Protein AF-0000000084456991 (afdb_homodimer)

Structure (mmCIF, N/CA/C/O backbone):
data_AF-0000000084456991-model_v1
#
loop_
_entity.id
_entity.type
_entity.pdbx_description
1 polymer 'SGNH hydrolase-type esterase domain-containing protein'
#
loop_
_atom_site.group_PDB
_atom_site.id
_atom_site.type_symbol
_atom_site.label_atom_id
_atom_site.label_alt_id
_atom_site.label_comp_id
_atom_site.label_asym_id
_atom_site.label_entity_id
_atom_site.label_seq_id
_atom_site.pdbx_PDB_ins_code
_atom_site.Cartn_x
_atom_site.Cartn_y
_atom_site.Cartn_z
_atom_site.occupancy
_atom_site.B_iso_or_equiv
_atom_site.auth_seq_id
_atom_site.auth_comp_id
_atom_site.auth_asym_id
_atom_site.auth_atom_id
_atom_site.pdbx_PDB_model_num
ATOM 1 N N . MET A 1 1 ? -17.016 -24 14.773 1 28.59 1 MET A N 1
ATOM 2 C CA . MET A 1 1 ? -15.695 -23.422 15.047 1 28.59 1 MET A CA 1
ATOM 3 C C . MET A 1 1 ? -14.617 -24.484 14.969 1 28.59 1 MET A C 1
ATOM 5 O O . MET A 1 1 ? -14.305 -25.141 15.977 1 28.59 1 MET A O 1
ATOM 9 N N . THR A 1 2 ? -14.609 -25.219 13.914 1 29.2 2 THR A N 1
ATOM 10 C CA . THR A 1 2 ? -13.703 -26.359 13.891 1 29.2 2 THR A CA 1
ATOM 11 C C . THR A 1 2 ? -12.266 -25.922 14.133 1 29.2 2 THR A C 1
ATOM 13 O O . THR A 1 2 ? -11.75 -25.047 13.414 1 29.2 2 THR A O 1
ATOM 16 N N . ALA A 1 3 ? -11.68 -26.109 15.328 1 36.78 3 ALA A N 1
ATOM 17 C CA . ALA A 1 3 ? -10.32 -25.875 15.805 1 36.78 3 ALA A CA 1
ATOM 18 C C . ALA A 1 3 ? -9.289 -26.375 14.797 1 36.78 3 ALA A C 1
ATOM 20 O O . ALA A 1 3 ? -9.359 -27.516 14.336 1 36.78 3 ALA A O 1
ATOM 21 N N . VAL A 1 4 ? -8.703 -25.406 13.969 1 42.88 4 VAL A N 1
ATOM 22 C CA . VAL A 1 4 ? -7.504 -25.781 13.227 1 42.88 4 VAL A CA 1
ATOM 23 C C . VAL A 1 4 ? -6.648 -26.719 14.078 1 42.88 4 VAL A C 1
ATOM 25 O O . VAL A 1 4 ? -6.445 -26.469 15.273 1 42.88 4 VAL A O 1
ATOM 28 N N . SER A 1 5 ? -6.531 -27.781 13.711 1 44.44 5 SER A N 1
ATOM 29 C CA . SER A 1 5 ? -5.684 -28.688 14.492 1 44.44 5 SER A CA 1
ATOM 30 C C . SER A 1 5 ? -4.387 -27.984 14.906 1 44.44 5 SER A C 1
ATOM 32 O O . SER A 1 5 ? -3.836 -27.188 14.148 1 44.44 5 SER A O 1
ATOM 34 N N . LYS A 1 6 ? -4.086 -27.797 16.219 1 53.53 6 LYS A N 1
ATOM 35 C CA . LYS A 1 6 ? -2.861 -27.312 16.859 1 53.53 6 LYS A CA 1
ATOM 36 C C . LYS A 1 6 ? -1.644 -27.594 15.977 1 53.53 6 LYS A C 1
ATOM 38 O O . LYS A 1 6 ? -0.602 -26.953 16.141 1 53.53 6 LYS A O 1
ATOM 43 N N . ASP A 1 7 ? -1.709 -28.5 14.977 1 55.91 7 ASP A N 1
ATOM 44 C CA . ASP A 1 7 ? -0.559 -29 14.227 1 55.91 7 ASP A CA 1
ATOM 45 C C . ASP A 1 7 ? -0.22 -28.062 13.062 1 55.91 7 ASP A C 1
ATOM 47 O O . ASP A 1 7 ? 0.929 -28.016 12.625 1 55.91 7 ASP A O 1
ATOM 51 N N . ASP A 1 8 ? -1.132 -27.172 12.461 1 72.19 8 ASP A N 1
ATOM 52 C CA . ASP A 1 8 ? -0.811 -26.375 11.273 1 72.19 8 ASP A CA 1
ATOM 53 C C . ASP A 1 8 ? -0.537 -24.922 11.633 1 72.19 8 ASP A C 1
ATOM 55 O O . ASP A 1 8 ? -0.468 -24.062 10.75 1 72.19 8 ASP A O 1
ATOM 59 N N . GLU A 1 9 ? -0.276 -24.672 12.883 1 87.25 9 GLU A N 1
ATOM 60 C CA . GLU A 1 9 ? -0.009 -23.297 13.266 1 87.25 9 GLU A CA 1
ATOM 61 C C . GLU A 1 9 ? 1.438 -22.906 12.977 1 87.25 9 GLU A C 1
ATOM 63 O O . GLU A 1 9 ? 2.363 -23.656 13.305 1 87.25 9 GLU A O 1
ATOM 68 N N . PRO A 1 10 ? 1.561 -21.766 12.305 1 94.12 10 PRO A N 1
ATOM 69 C CA . PRO A 1 10 ? 2.934 -21.344 12.031 1 94.12 10 PRO A CA 1
ATOM 70 C C . PRO A 1 10 ? 3.689 -20.938 13.297 1 94.12 10 PRO A C 1
ATOM 72 O O . PRO A 1 10 ? 3.076 -20.5 14.273 1 94.12 10 PRO A O 1
ATOM 75 N N . SER A 1 11 ? 4.988 -21.141 13.336 1 95.12 11 SER A N 1
ATOM 76 C CA . SER A 1 11 ? 5.836 -20.75 14.461 1 95.12 11 SER A CA 1
ATOM 77 C C . SER A 1 11 ? 5.918 -19.234 14.602 1 95.12 11 SER A C 1
ATOM 79 O O . SER A 1 11 ? 5.691 -18.516 13.633 1 95.12 11 SER A O 1
ATOM 81 N N . ALA A 1 12 ? 6.223 -18.812 15.781 1 95.75 12 ALA A N 1
ATOM 82 C CA . ALA A 1 12 ? 6.449 -17.391 16.031 1 95.75 12 ALA A CA 1
ATOM 83 C C . ALA A 1 12 ? 7.574 -16.859 15.148 1 95.75 12 ALA A C 1
ATOM 85 O O . ALA A 1 12 ? 7.52 -15.711 14.688 1 95.75 12 ALA A O 1
ATOM 86 N N . LEU A 1 13 ? 8.578 -17.719 14.992 1 96.25 13 LEU A N 1
ATOM 87 C CA . LEU A 1 13 ? 9.703 -17.328 14.148 1 96.25 13 LEU A CA 1
ATOM 88 C C . LEU A 1 13 ? 9.25 -17.078 12.711 1 96.25 13 LEU A C 1
ATOM 90 O O . LEU A 1 13 ? 9.625 -16.078 12.102 1 96.25 13 LEU A O 1
ATOM 94 N N . ALA A 1 14 ? 8.461 -18 12.141 1 97.56 14 ALA A N 1
ATOM 95 C CA . ALA A 1 14 ? 7.953 -17.859 10.773 1 97.56 14 ALA A CA 1
ATOM 96 C C . ALA A 1 14 ? 7.125 -16.578 10.633 1 97.56 14 ALA A C 1
ATOM 98 O O . ALA A 1 14 ? 7.285 -15.836 9.664 1 97.56 14 ALA A O 1
ATOM 99 N N . ILE A 1 15 ? 6.266 -16.312 11.633 1 97.81 15 ILE A N 1
ATOM 100 C CA . ILE A 1 15 ? 5.43 -15.125 11.609 1 97.81 15 ILE A CA 1
ATOM 101 C C . ILE A 1 15 ? 6.312 -13.875 11.617 1 97.81 15 ILE A C 1
ATOM 103 O O . ILE A 1 15 ? 6.109 -12.961 10.82 1 97.81 15 ILE A O 1
ATOM 107 N N . ARG A 1 16 ? 7.309 -13.852 12.477 1 96.75 16 ARG A N 1
ATOM 108 C CA . ARG A 1 16 ? 8.203 -12.703 12.562 1 96.75 16 ARG A CA 1
ATOM 109 C C . ARG A 1 16 ? 8.961 -12.5 11.258 1 96.75 16 ARG A C 1
ATOM 111 O O . ARG A 1 16 ? 9.172 -11.367 10.82 1 96.75 16 ARG A O 1
ATOM 118 N N . ARG A 1 17 ? 9.328 -13.609 10.586 1 97.44 17 ARG A N 1
ATOM 119 C CA . ARG A 1 17 ? 10.164 -13.539 9.391 1 97.44 17 ARG A CA 1
ATOM 120 C C . ARG A 1 17 ? 9.375 -12.969 8.211 1 97.44 17 ARG A C 1
ATOM 122 O O . ARG A 1 17 ? 9.945 -12.336 7.324 1 97.44 17 ARG A O 1
ATOM 129 N N . VAL A 1 18 ? 8.016 -13.125 8.242 1 98.06 18 VAL A N 1
ATOM 130 C CA . VAL A 1 18 ? 7.234 -12.641 7.109 1 98.06 18 VAL A CA 1
ATOM 131 C C . VAL A 1 18 ? 6.664 -11.266 7.426 1 98.06 18 VAL A C 1
ATOM 133 O O . VAL A 1 18 ? 6.074 -10.609 6.559 1 98.06 18 VAL A O 1
ATOM 136 N N . THR A 1 19 ? 6.758 -10.836 8.703 1 97.81 19 THR A N 1
ATOM 137 C CA . THR A 1 19 ? 6.203 -9.562 9.148 1 97.81 19 THR A CA 1
ATOM 138 C C . THR A 1 19 ? 7.07 -8.398 8.672 1 97.81 19 THR A C 1
ATOM 140 O O . THR A 1 19 ? 8.289 -8.398 8.883 1 97.81 19 THR A O 1
ATOM 143 N N . HIS A 1 20 ? 6.5 -7.441 8.016 1 97.88 20 HIS A N 1
ATOM 144 C CA . HIS A 1 20 ? 7.207 -6.254 7.539 1 97.88 20 HIS A CA 1
ATOM 145 C C . HIS A 1 20 ? 7.137 -5.125 8.562 1 97.88 20 HIS A C 1
ATOM 147 O O . HIS A 1 20 ? 6.047 -4.742 8.992 1 97.88 20 HIS A O 1
ATOM 153 N N . ASP A 1 21 ? 8.281 -4.594 8.984 1 98.62 21 ASP A N 1
ATOM 154 C CA . ASP A 1 21 ? 8.242 -3.299 9.656 1 98.62 21 ASP A CA 1
ATOM 155 C C . ASP A 1 21 ? 7.723 -2.211 8.719 1 98.62 21 ASP A C 1
ATOM 157 O O . ASP A 1 21 ? 7.57 -2.439 7.52 1 98.62 21 ASP A O 1
ATOM 161 N N . LYS A 1 22 ? 7.43 -0.979 9.305 1 98.81 22 LYS A N 1
ATOM 162 C CA . LYS A 1 22 ? 6.562 -0.151 8.477 1 98.81 22 LYS A CA 1
ATOM 163 C C . LYS A 1 22 ? 7.07 1.286 8.406 1 98.81 22 LYS A C 1
ATOM 165 O O . LYS A 1 22 ? 7.703 1.77 9.352 1 98.81 22 LYS A O 1
ATOM 170 N N . ILE A 1 23 ? 6.824 1.881 7.297 1 98.94 23 ILE A N 1
ATOM 171 C CA . ILE A 1 23 ? 6.684 3.326 7.16 1 98.94 23 ILE A CA 1
ATOM 172 C C . ILE A 1 23 ? 5.203 3.695 7.098 1 98.94 23 ILE A C 1
ATOM 174 O O . ILE A 1 23 ? 4.457 3.162 6.273 1 98.94 23 ILE A O 1
ATOM 178 N N . VAL A 1 24 ? 4.793 4.562 7.977 1 98.94 24 VAL A N 1
ATOM 179 C CA . VAL A 1 24 ? 3.398 4.996 7.996 1 98.94 24 VAL A CA 1
ATOM 180 C C . VAL A 1 24 ? 3.305 6.457 7.562 1 98.94 24 VAL A C 1
ATOM 182 O O . VAL A 1 24 ? 3.949 7.328 8.148 1 98.94 24 VAL A O 1
ATOM 185 N N . LEU A 1 25 ? 2.609 6.688 6.434 1 98.94 25 LEU A N 1
ATOM 186 C CA . LEU A 1 25 ? 2.188 8.031 6.055 1 98.94 25 LEU A CA 1
ATOM 187 C C . LEU A 1 25 ? 0.864 8.391 6.719 1 98.94 25 LEU A C 1
ATOM 189 O O . LEU A 1 25 ? -0.14 7.703 6.535 1 98.94 25 LEU A O 1
ATOM 193 N N . PHE A 1 26 ? 0.854 9.43 7.559 1 98.94 26 PHE A N 1
ATOM 194 C CA . PHE A 1 26 ? -0.286 9.766 8.398 1 98.94 26 PHE A CA 1
ATOM 195 C C . PHE A 1 26 ? -0.737 11.203 8.141 1 98.94 26 PHE A C 1
ATOM 197 O O . PHE A 1 26 ? 0.059 12.133 8.25 1 98.94 26 PHE A O 1
ATOM 204 N N . GLY A 1 27 ? -2.014 11.344 7.723 1 98.81 27 GLY A N 1
ATOM 205 C CA . GLY A 1 27 ? -2.441 12.703 7.449 1 98.81 27 GLY A CA 1
ATOM 206 C C . GLY A 1 27 ? -3.875 12.797 6.957 1 98.81 27 GLY A C 1
ATOM 207 O O . GLY A 1 27 ? -4.75 12.078 7.445 1 98.81 27 GLY A O 1
ATOM 208 N N . ASP A 1 28 ? -4.145 13.766 6.125 1 98.31 28 ASP A N 1
ATOM 209 C CA . ASP A 1 28 ? -5.5 14.078 5.688 1 98.31 28 ASP A CA 1
ATOM 210 C C . ASP A 1 28 ? -5.75 13.586 4.266 1 98.31 28 ASP A C 1
ATOM 212 O O . ASP A 1 28 ? -5.363 12.469 3.914 1 98.31 28 ASP A O 1
ATOM 216 N N . SER A 1 29 ? -6.438 14.367 3.402 1 98.38 29 SER A N 1
ATOM 217 C CA . SER A 1 29 ? -6.789 13.953 2.049 1 98.38 29 SER A CA 1
ATOM 218 C C . SER A 1 29 ? -5.547 13.812 1.175 1 98.38 29 SER A C 1
ATOM 220 O O . SER A 1 29 ? -5.535 13.023 0.225 1 98.38 29 SER A O 1
ATOM 222 N N . LEU A 1 30 ? -4.512 14.609 1.43 1 98.69 30 LEU A N 1
ATOM 223 C CA . LEU A 1 30 ? -3.289 14.523 0.639 1 98.69 30 LEU A CA 1
ATOM 224 C C . LEU A 1 30 ? -2.633 13.156 0.803 1 98.69 30 LEU A C 1
ATOM 226 O O . LEU A 1 30 ? -2.102 12.594 -0.16 1 98.69 30 LEU A O 1
ATOM 230 N N . THR A 1 31 ? -2.66 12.617 2.023 1 98.75 31 THR A N 1
ATOM 231 C CA . THR A 1 31 ? -2.189 11.258 2.287 1 98.75 31 THR A CA 1
ATOM 232 C C . THR A 1 31 ? -3.168 10.227 1.733 1 98.75 31 THR A C 1
ATOM 234 O O . THR A 1 31 ? -2.758 9.242 1.12 1 98.75 31 THR A O 1
ATOM 237 N N . GLU A 1 32 ? -4.48 10.484 1.889 1 98.25 32 GLU A N 1
ATOM 238 C CA . GLU A 1 32 ? -5.539 9.602 1.418 1 98.25 32 GLU A CA 1
ATOM 239 C C . GLU A 1 32 ? -5.414 9.344 -0.081 1 98.25 32 GLU A C 1
ATOM 241 O O . GLU A 1 32 ? -5.609 8.211 -0.539 1 98.25 32 GLU A O 1
ATOM 246 N N . LEU A 1 33 ? -5.035 10.336 -0.847 1 98.25 33 LEU A N 1
ATOM 247 C CA . LEU A 1 33 ? -5.055 10.273 -2.305 1 98.25 33 LEU A CA 1
ATOM 248 C C . LEU A 1 33 ? -3.678 9.906 -2.85 1 98.25 33 LEU A C 1
ATOM 250 O O . LEU A 1 33 ? -3.471 9.898 -4.066 1 98.25 33 LEU A O 1
ATOM 254 N N . SER A 1 34 ? -2.764 9.484 -1.968 1 98.75 34 SER A N 1
ATOM 255 C CA . SER A 1 34 ? -1.365 9.328 -2.354 1 98.75 34 SER A CA 1
ATOM 256 C C . SER A 1 34 ? -1.151 8.039 -3.139 1 98.75 34 SER A C 1
ATOM 258 O O . SER A 1 34 ? -0.029 7.734 -3.551 1 98.75 34 SER A O 1
ATOM 260 N N . SER A 1 35 ? -2.246 7.238 -3.441 1 98.69 35 SER A N 1
ATOM 261 C CA . SER A 1 35 ? -2.143 6.035 -4.266 1 98.69 35 SER A CA 1
ATOM 262 C C . SER A 1 35 ? -2.965 6.168 -5.539 1 98.69 35 SER A C 1
ATOM 264 O O . SER A 1 35 ? -3.156 5.188 -6.266 1 98.69 35 SER A O 1
ATOM 266 N N . ASN A 1 36 ? -3.477 7.359 -5.836 1 98.38 36 ASN A N 1
ATOM 267 C CA . ASN A 1 36 ? -4.387 7.527 -6.961 1 98.38 36 ASN A CA 1
ATOM 268 C C . ASN A 1 36 ? -3.646 7.492 -8.297 1 98.38 36 ASN A C 1
ATOM 270 O O . ASN A 1 36 ? -3.432 8.531 -8.922 1 98.38 36 ASN A O 1
ATOM 274 N N . ILE A 1 37 ? -3.438 6.332 -8.82 1 97.69 37 ILE A N 1
ATOM 275 C CA . ILE A 1 37 ? -2.68 6.219 -10.062 1 97.69 37 ILE A CA 1
ATOM 276 C C . ILE A 1 37 ? -3.623 6.336 -11.258 1 97.69 37 ILE A C 1
ATOM 278 O O . ILE A 1 37 ? -3.188 6.285 -12.414 1 97.69 37 ILE A O 1
ATOM 282 N N . HIS A 1 38 ? -4.895 6.441 -11.016 1 97.25 38 HIS A N 1
ATOM 283 C CA . HIS A 1 38 ? -5.859 6.562 -12.109 1 97.25 38 HIS A CA 1
ATOM 284 C C . HIS A 1 38 ? -5.824 7.957 -12.719 1 97.25 38 HIS A C 1
ATOM 286 O O . HIS A 1 38 ? -6.039 8.117 -13.922 1 97.25 38 HIS A O 1
ATOM 292 N N . THR A 1 39 ? -5.504 8.969 -11.898 1 96.25 39 THR A N 1
ATOM 293 C CA . THR A 1 39 ? -5.562 10.336 -12.406 1 96.25 39 THR A CA 1
ATOM 294 C C . THR A 1 39 ? -4.195 11.008 -12.305 1 96.25 39 THR A C 1
ATOM 296 O O . THR A 1 39 ? -3.932 11.992 -13 1 96.25 39 THR A O 1
ATOM 299 N N . LEU A 1 40 ? -3.326 10.422 -11.484 1 96.81 40 LEU A N 1
ATOM 300 C CA . LEU A 1 40 ? -2.029 11.047 -11.234 1 96.81 40 LEU A CA 1
ATOM 301 C C . LEU A 1 40 ? -0.952 10.422 -12.117 1 96.81 40 LEU A C 1
ATOM 303 O O . LEU A 1 40 ? -0.94 9.211 -12.328 1 96.81 40 LEU A O 1
ATOM 307 N N . SER A 1 41 ? -0.058 11.258 -12.586 1 96.19 41 SER A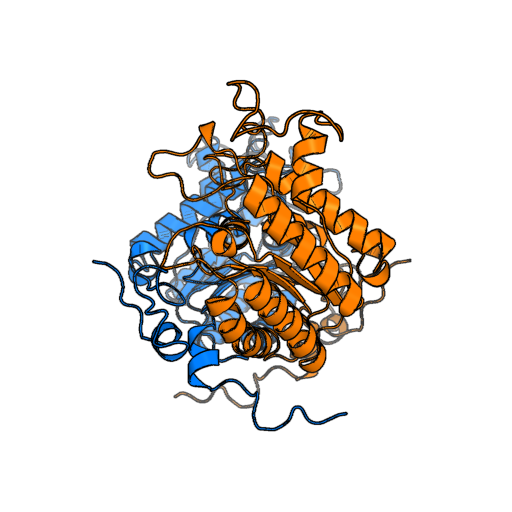 N 1
ATOM 308 C CA . SER A 1 41 ? 1.096 10.766 -13.336 1 96.19 41 SER A CA 1
ATOM 309 C C . SER A 1 41 ? 2.135 10.148 -12.414 1 96.19 41 SER A C 1
ATOM 311 O O . SER A 1 41 ? 3.02 9.414 -12.867 1 96.19 41 SER A O 1
ATOM 313 N N . PHE A 1 42 ? 2.117 10.469 -11.133 1 98.19 42 PHE A N 1
ATOM 314 C CA . PHE A 1 42 ? 3.004 9.977 -10.086 1 98.19 42 PHE A CA 1
ATOM 315 C C . PHE A 1 42 ? 2.297 9.977 -8.734 1 98.19 42 PHE A C 1
ATOM 317 O O . PHE A 1 42 ? 1.579 10.922 -8.406 1 98.19 42 PHE A O 1
ATOM 324 N N . ALA A 1 43 ? 2.473 8.898 -7.988 1 98.69 43 ALA A N 1
ATOM 325 C CA . ALA A 1 43 ? 1.83 8.758 -6.684 1 98.69 43 ALA A CA 1
ATOM 326 C C . ALA A 1 43 ? 2.852 8.422 -5.602 1 98.69 43 ALA A C 1
ATOM 328 O O . ALA A 1 43 ? 3.721 7.57 -5.809 1 98.69 43 ALA A O 1
ATOM 329 N N . LEU A 1 44 ? 2.744 9.047 -4.473 1 98.88 44 LEU A N 1
ATOM 330 C CA . LEU A 1 44 ? 3.746 8.984 -3.416 1 98.88 44 LEU A CA 1
ATOM 331 C C . LEU A 1 44 ? 3.816 7.582 -2.818 1 98.88 44 LEU A C 1
ATOM 333 O O . LEU A 1 44 ? 4.891 6.984 -2.752 1 98.88 44 LEU A O 1
ATOM 337 N N . THR A 1 45 ? 2.652 7.027 -2.393 1 98.88 45 THR A N 1
ATOM 338 C CA . THR A 1 45 ? 2.631 5.793 -1.616 1 98.88 45 THR A CA 1
ATOM 339 C C . THR A 1 45 ? 3.195 4.633 -2.43 1 98.88 45 THR A C 1
ATOM 341 O O . THR A 1 45 ? 4.129 3.957 -1.991 1 98.88 45 THR A O 1
ATOM 344 N N . PRO A 1 46 ? 2.746 4.391 -3.666 1 98.88 46 PRO A N 1
ATOM 345 C CA . PRO A 1 46 ? 3.307 3.258 -4.406 1 98.88 46 PRO A CA 1
ATOM 346 C C . PRO A 1 46 ? 4.762 3.484 -4.82 1 98.88 46 PRO A C 1
ATOM 348 O O . PRO A 1 46 ? 5.527 2.527 -4.938 1 98.88 46 PRO A O 1
ATOM 351 N N . ALA A 1 47 ? 5.199 4.766 -5.027 1 98.88 47 ALA A N 1
ATOM 352 C CA . ALA A 1 47 ? 6.609 5.02 -5.301 1 98.88 47 ALA A CA 1
ATOM 353 C C . ALA A 1 47 ? 7.484 4.547 -4.145 1 98.88 47 ALA A C 1
ATOM 355 O O . ALA A 1 47 ? 8.516 3.91 -4.359 1 98.88 47 ALA A O 1
ATOM 356 N N . LEU A 1 48 ? 7.004 4.832 -2.977 1 98.94 48 LEU A N 1
ATOM 357 C CA . LEU A 1 48 ? 7.727 4.387 -1.793 1 98.94 48 LEU A CA 1
ATOM 358 C C . LEU A 1 48 ? 7.621 2.873 -1.629 1 98.94 48 LEU A C 1
ATOM 360 O O . LEU A 1 48 ? 8.586 2.221 -1.219 1 98.94 48 LEU A O 1
ATOM 364 N N . GLN A 1 49 ? 6.434 2.311 -1.898 1 98.81 49 GLN A N 1
ATOM 365 C CA . GLN A 1 49 ? 6.234 0.871 -1.769 1 98.81 49 GLN A CA 1
ATOM 366 C C . GLN A 1 49 ? 7.191 0.101 -2.674 1 98.81 49 GLN A C 1
ATOM 368 O O . GLN A 1 49 ? 7.719 -0.944 -2.283 1 98.81 49 GLN A O 1
ATOM 373 N N . HIS A 1 50 ? 7.395 0.65 -3.844 1 98.75 50 HIS A N 1
ATOM 374 C CA . HIS A 1 50 ? 8.336 -0.027 -4.723 1 98.75 50 HIS A CA 1
ATOM 375 C C . HIS A 1 50 ? 9.773 0.198 -4.266 1 98.75 50 HIS A C 1
ATOM 377 O O . HIS A 1 50 ? 10.602 -0.714 -4.332 1 98.75 50 HIS A O 1
ATOM 383 N N . TYR A 1 51 ? 10.094 1.412 -3.818 1 98.62 51 TYR A N 1
ATOM 384 C CA . TYR A 1 51 ? 11.438 1.708 -3.318 1 98.62 51 TYR A CA 1
ATOM 385 C C . TYR A 1 51 ? 11.812 0.767 -2.182 1 98.62 51 TYR A C 1
ATOM 387 O O . TYR A 1 51 ? 12.961 0.328 -2.086 1 98.62 51 TYR A O 1
ATOM 395 N N . TYR A 1 52 ? 10.797 0.33 -1.37 1 98.44 52 TYR A N 1
ATOM 396 C CA . TYR A 1 52 ? 11.047 -0.484 -0.187 1 98.44 52 TYR A CA 1
ATOM 397 C C . TYR A 1 52 ? 10.547 -1.908 -0.386 1 98.44 52 TYR A C 1
ATOM 399 O O . TYR A 1 52 ? 10.266 -2.615 0.584 1 98.44 52 TYR A O 1
ATOM 407 N N . PHE A 1 53 ? 10.328 -2.34 -1.632 1 96 53 PHE A N 1
ATOM 408 C CA . PHE A 1 53 ? 9.742 -3.652 -1.872 1 96 53 PHE A CA 1
ATOM 409 C C . PHE A 1 53 ? 10.547 -4.742 -1.18 1 96 53 PHE A C 1
ATOM 411 O O . PHE A 1 53 ? 11.781 -4.727 -1.221 1 96 53 PHE A O 1
ATOM 418 N N . ARG A 1 54 ? 9.844 -5.609 -0.347 1 95.06 54 ARG A N 1
ATOM 419 C CA . ARG A 1 54 ? 10.352 -6.754 0.403 1 95.06 54 ARG A CA 1
ATOM 420 C C . ARG A 1 54 ? 11.25 -6.301 1.552 1 95.06 54 ARG A C 1
ATOM 422 O O . ARG A 1 54 ? 12.07 -7.074 2.051 1 95.06 54 ARG A O 1
ATOM 429 N N . LYS A 1 55 ? 11.219 -5.047 1.895 1 97.25 55 LYS A N 1
ATOM 430 C CA . LYS A 1 55 ? 12.023 -4.523 2.996 1 97.25 55 LYS A CA 1
ATOM 431 C C . L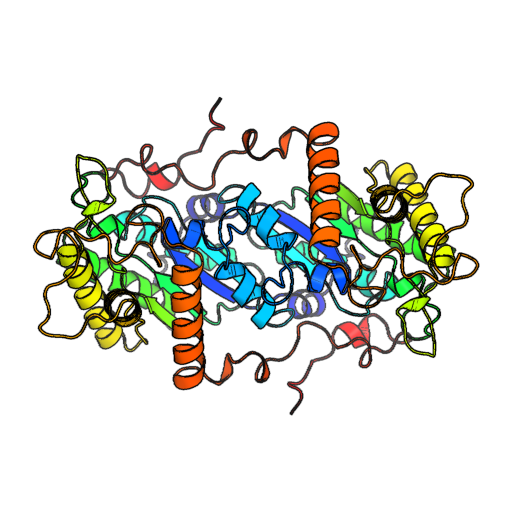YS A 1 55 ? 11.141 -3.928 4.086 1 97.25 55 LYS A C 1
ATOM 433 O O . LYS A 1 55 ? 11.102 -4.438 5.207 1 97.25 55 LYS A O 1
ATOM 438 N N . LEU A 1 56 ? 10.398 -2.916 3.758 1 98.56 56 LEU A N 1
ATOM 439 C CA . LEU A 1 56 ? 9.43 -2.273 4.641 1 98.56 56 LEU A CA 1
ATOM 440 C C . LEU A 1 56 ? 8.062 -2.168 3.969 1 98.56 56 LEU A C 1
ATOM 442 O O . LEU A 1 56 ? 7.98 -1.925 2.762 1 98.56 56 LEU A O 1
ATOM 446 N N . ALA A 1 57 ? 7.02 -2.379 4.746 1 98.69 57 ALA A N 1
ATOM 447 C CA . ALA A 1 57 ? 5.691 -2.025 4.254 1 98.69 57 ALA A CA 1
ATOM 448 C C . ALA A 1 57 ? 5.445 -0.523 4.375 1 98.69 57 ALA A C 1
ATOM 450 O O . ALA A 1 57 ? 5.812 0.094 5.379 1 98.69 57 ALA A O 1
ATOM 451 N N . VAL A 1 58 ? 4.941 0.09 3.316 1 98.88 58 VAL A N 1
ATOM 452 C CA . VAL A 1 58 ? 4.523 1.487 3.354 1 98.88 58 VAL A CA 1
ATOM 453 C C . VAL A 1 58 ? 2.998 1.571 3.35 1 98.88 58 VAL A C 1
ATOM 455 O O . VAL A 1 58 ? 2.346 1.088 2.42 1 98.88 58 VAL A O 1
ATOM 458 N N . VAL A 1 59 ? 2.422 2.148 4.375 1 98.44 59 VAL A N 1
ATOM 459 C CA . VAL A 1 59 ? 0.97 2.23 4.484 1 98.44 59 VAL A CA 1
ATOM 460 C C . VAL A 1 59 ? 0.545 3.688 4.648 1 98.44 59 VAL A C 1
ATOM 462 O O . VAL A 1 59 ? 1.205 4.461 5.348 1 98.44 59 VAL A O 1
ATOM 465 N N . ALA A 1 60 ? -0.433 4.094 3.918 1 98.81 60 ALA A N 1
ATOM 466 C CA . ALA A 1 60 ? -1.01 5.434 4.023 1 98.81 60 ALA A CA 1
ATOM 467 C C . ALA A 1 60 ? -2.285 5.414 4.859 1 98.81 60 ALA A C 1
ATOM 469 O O . ALA A 1 60 ? -3.205 4.641 4.586 1 98.81 60 ALA A O 1
ATOM 470 N N . ARG A 1 61 ? -2.299 6.18 5.871 1 98.81 61 ARG A N 1
ATOM 471 C CA . ARG A 1 61 ? -3.471 6.406 6.707 1 98.81 61 ARG A CA 1
ATOM 472 C C . ARG A 1 61 ? -3.889 7.871 6.68 1 98.81 61 ARG A C 1
ATOM 474 O O . ARG A 1 61 ? -3.492 8.656 7.547 1 98.81 61 ARG A O 1
ATOM 481 N N . GLY A 1 62 ? -4.633 8.219 5.652 1 98.69 62 GLY A N 1
ATOM 482 C CA . GLY A 1 62 ? -5.137 9.562 5.418 1 98.69 62 GLY A CA 1
ATOM 483 C C . GLY A 1 62 ? -6.648 9.648 5.461 1 98.69 62 GLY A C 1
ATOM 484 O O . GLY A 1 62 ? -7.344 8.734 5.012 1 98.69 62 GLY A O 1
ATOM 485 N N . TYR A 1 63 ? -7.109 10.742 6 1 98.38 63 TYR A N 1
ATOM 486 C CA . TYR A 1 63 ? -8.547 10.938 6.168 1 98.38 63 TYR A CA 1
ATOM 487 C C . TYR A 1 63 ? -8.977 12.312 5.664 1 98.38 63 TYR A C 1
ATOM 489 O O . TYR A 1 63 ? -8.633 13.336 6.258 1 98.38 63 TYR A O 1
ATOM 497 N N . GLY A 1 64 ? -9.711 12.328 4.613 1 97.94 64 GLY A N 1
ATOM 498 C CA . GLY A 1 64 ? -10.125 13.539 3.936 1 97.94 64 GLY A CA 1
ATOM 499 C C . GLY A 1 64 ? -10.844 14.523 4.848 1 97.94 64 GLY A C 1
ATOM 500 O O . GLY A 1 64 ? -11.781 14.141 5.555 1 97.94 64 GLY A O 1
ATOM 501 N N . GLY A 1 65 ? -10.414 15.734 4.867 1 98.06 65 GLY A N 1
ATOM 502 C CA . GLY A 1 65 ? -11.062 16.812 5.609 1 98.06 65 GLY A CA 1
ATOM 503 C C . GLY A 1 65 ? -10.625 16.875 7.059 1 98.06 65 GLY A C 1
ATOM 504 O O . GLY A 1 65 ? -10.891 17.875 7.742 1 98.06 65 GLY A O 1
ATOM 505 N N . TYR A 1 66 ? -9.977 15.852 7.59 1 98.62 66 TYR A N 1
ATOM 506 C CA . TYR A 1 66 ? -9.57 15.828 8.992 1 98.62 66 TYR A CA 1
ATOM 507 C C . TYR A 1 66 ? -8.438 16.812 9.242 1 98.62 66 TYR A C 1
ATOM 509 O O . TYR A 1 66 ? -7.578 17.016 8.383 1 98.62 66 TYR A O 1
ATOM 517 N N . SER A 1 67 ? -8.477 17.469 10.359 1 98.75 67 SER A N 1
ATOM 518 C CA . SER A 1 67 ? -7.414 18.344 10.852 1 98.75 67 SER A CA 1
ATOM 519 C C . SER A 1 67 ? -6.734 17.75 12.078 1 98.75 67 SER A C 1
ATOM 521 O O . SER A 1 67 ? -7.004 16.594 12.453 1 98.75 67 SER A O 1
ATOM 523 N N . SER A 1 68 ? -5.805 18.5 12.656 1 98.81 68 SER A N 1
ATOM 524 C CA . SER A 1 68 ? -5.059 18.016 13.812 1 98.81 68 SER A CA 1
ATOM 525 C C . SER A 1 68 ? -5.988 17.688 14.977 1 98.81 68 SER A C 1
ATOM 527 O O . SER A 1 68 ? -5.695 16.797 15.773 1 98.81 68 SER A O 1
ATOM 529 N N . MET A 1 69 ? -7.168 18.391 15.086 1 98.31 69 MET A N 1
ATOM 530 C CA . MET A 1 69 ? -8.086 18.141 16.188 1 98.31 69 MET A CA 1
ATOM 531 C C . MET A 1 69 ? -8.727 16.766 16.062 1 98.31 69 MET A C 1
ATOM 533 O O . MET A 1 69 ? -9.094 16.156 17.062 1 98.31 69 MET A O 1
ATOM 537 N N . HIS A 1 70 ? -8.836 16.25 14.875 1 98.62 70 HIS A N 1
ATOM 538 C CA . HIS A 1 70 ? -9.359 14.906 14.633 1 98.62 70 HIS A CA 1
ATOM 539 C C . HIS A 1 70 ? -8.258 13.859 14.734 1 98.62 70 HIS A C 1
ATOM 541 O O . HIS A 1 70 ? -8.398 12.867 15.453 1 98.62 70 HIS A O 1
ATOM 547 N N . LEU A 1 71 ? -7.105 14.102 14.078 1 98.81 71 LEU A N 1
ATOM 548 C CA . LEU A 1 71 ? -6.062 13.117 13.82 1 98.81 71 LEU A CA 1
ATOM 549 C C . LEU A 1 71 ? -5.273 12.82 15.094 1 98.81 71 LEU A C 1
ATOM 551 O O . LEU A 1 71 ? -4.711 11.734 15.242 1 98.81 71 LEU A O 1
ATOM 555 N N . LYS A 1 72 ? -5.246 13.766 16.031 1 98.38 72 LYS A N 1
ATOM 556 C CA . LYS A 1 72 ? -4.57 13.477 17.297 1 98.38 72 LYS A CA 1
ATOM 557 C C . LYS A 1 72 ? -5.223 12.297 18.016 1 98.38 72 LYS A C 1
ATOM 559 O O . LYS A 1 72 ? -4.551 11.547 18.719 1 98.38 72 LYS A O 1
ATOM 564 N N . HIS A 1 73 ? -6.566 12.094 17.797 1 98.12 73 HIS A N 1
ATOM 565 C CA . HIS A 1 73 ? -7.277 10.992 18.438 1 98.12 73 HIS A CA 1
ATOM 566 C C . HIS A 1 73 ? -7.086 9.695 17.656 1 98.12 73 HIS A C 1
ATOM 568 O O . HIS A 1 73 ? -7.172 8.602 18.219 1 98.12 73 HIS A O 1
ATOM 574 N N . VAL A 1 74 ? -6.785 9.797 16.422 1 98.56 74 VAL A N 1
ATOM 575 C CA . VAL A 1 74 ? -6.684 8.648 15.531 1 98.56 74 VAL A CA 1
ATOM 576 C C . VAL A 1 74 ? -5.289 8.031 15.633 1 98.56 74 VAL A C 1
ATOM 578 O O . VAL A 1 74 ? -5.109 6.84 15.359 1 98.56 74 VAL A O 1
ATOM 581 N N . LEU A 1 75 ? -4.328 8.766 16.109 1 98.75 75 LEU A N 1
ATOM 582 C CA . LEU A 1 75 ? -2.916 8.414 16.078 1 98.75 75 LEU A CA 1
ATOM 583 C C . LEU A 1 75 ? -2.656 7.121 16.844 1 98.75 75 LEU A C 1
ATOM 585 O O . LEU A 1 75 ? -2.217 6.125 16.266 1 98.75 75 LEU A O 1
ATOM 589 N N . LEU A 1 76 ? -2.943 7.113 18.109 1 98.5 76 LEU A N 1
ATOM 590 C CA . LEU A 1 76 ? -2.527 6.004 18.953 1 98.5 76 LEU A CA 1
ATOM 591 C C . LEU A 1 76 ? -3.242 4.719 18.562 1 98.5 76 LEU A C 1
ATOM 593 O O . LEU A 1 76 ? -2.613 3.66 18.453 1 98.5 76 LEU A O 1
ATOM 597 N N . PRO A 1 77 ? -4.625 4.797 18.297 1 98.62 77 PRO A N 1
ATOM 598 C CA . PRO A 1 77 ? -5.262 3.578 17.797 1 98.62 77 PRO A CA 1
ATOM 599 C C . PRO A 1 77 ? -4.605 3.051 16.516 1 98.62 77 PRO A C 1
ATOM 601 O O . PRO A 1 77 ? -4.457 1.838 16.359 1 98.62 77 PRO A O 1
ATOM 604 N N . THR A 1 78 ? -4.203 3.938 15.633 1 98.75 78 THR A N 1
ATOM 605 C CA . THR A 1 78 ? -3.568 3.543 14.383 1 98.75 78 THR A CA 1
ATOM 606 C C . THR A 1 78 ? -2.221 2.877 14.641 1 98.75 78 THR A C 1
ATOM 608 O O . THR A 1 78 ? -1.916 1.832 14.07 1 98.75 78 THR A O 1
ATOM 611 N N . LEU A 1 79 ? -1.421 3.48 15.539 1 98.81 79 LEU A N 1
ATOM 612 C CA . LEU A 1 79 ? -0.113 2.91 15.844 1 98.81 79 LEU A CA 1
ATOM 613 C C . LEU A 1 79 ? -0.254 1.517 16.453 1 98.81 79 LEU A C 1
ATOM 615 O O . LEU A 1 79 ? 0.519 0.613 16.125 1 98.81 79 LEU A O 1
ATOM 619 N N . ARG A 1 80 ? -1.261 1.32 17.25 1 98.31 80 ARG A N 1
ATOM 620 C CA . ARG A 1 80 ? -1.496 0.015 17.859 1 98.31 80 ARG A CA 1
ATOM 621 C C . ARG A 1 80 ? -1.913 -1.011 16.812 1 98.31 80 ARG A C 1
ATOM 623 O O . ARG A 1 80 ? -1.412 -2.137 16.797 1 98.31 80 ARG A O 1
ATOM 630 N N . ALA A 1 81 ? -2.803 -0.611 15.977 1 98.38 81 ALA A N 1
ATOM 631 C CA . ALA A 1 81 ? -3.256 -1.519 14.93 1 98.38 81 ALA A CA 1
ATOM 632 C C . ALA A 1 81 ? -2.105 -1.902 14 1 98.38 81 ALA A C 1
ATOM 634 O O . ALA A 1 81 ? -1.956 -3.072 13.641 1 98.38 81 ALA A O 1
ATOM 635 N N . GLU A 1 82 ? -1.236 -0.931 13.711 1 98.5 82 GLU A N 1
ATOM 636 C CA . GLU A 1 82 ? -0.194 -1.124 12.703 1 98.5 82 GLU A CA 1
ATOM 637 C C . GLU A 1 82 ? 0.995 -1.887 13.281 1 98.5 82 GLU A C 1
ATOM 639 O O . GLU A 1 82 ? 1.898 -2.287 12.547 1 98.5 82 GLU A O 1
ATOM 644 N N . THR A 1 83 ? 1.003 -2.141 14.586 1 98.31 83 THR A N 1
ATOM 645 C CA . THR A 1 83 ? 2.119 -2.861 15.188 1 98.31 83 THR A CA 1
ATOM 646 C C . THR A 1 83 ? 1.634 -4.129 15.891 1 98.31 83 THR A C 1
ATOM 648 O O . THR A 1 83 ? 2.334 -4.68 16.734 1 98.31 83 THR A O 1
ATOM 651 N N . ALA A 1 84 ? 0.475 -4.602 15.547 1 97.62 84 ALA A N 1
ATOM 652 C CA . ALA A 1 84 ? -0.206 -5.656 16.297 1 97.62 84 ALA A CA 1
ATOM 653 C C . ALA A 1 84 ? 0.49 -7 16.094 1 97.62 84 ALA A C 1
ATOM 655 O O . ALA A 1 84 ? 0.369 -7.895 16.938 1 97.62 84 ALA A O 1
ATOM 656 N N . ALA A 1 85 ? 1.241 -7.203 14.992 1 96.94 85 ALA A N 1
ATOM 657 C CA . ALA A 1 85 ? 1.921 -8.469 14.75 1 96.94 85 ALA A CA 1
ATOM 658 C C . ALA A 1 85 ? 3.354 -8.438 15.266 1 96.94 85 ALA A C 1
ATOM 660 O O . ALA A 1 85 ? 4.137 -9.352 15.016 1 96.94 85 ALA A O 1
ATOM 661 N N . GLY A 1 86 ? 3.691 -7.301 15.922 1 96.94 86 GLY A N 1
ATOM 662 C CA . GLY A 1 86 ? 5.051 -7.125 16.406 1 96.94 86 GLY A CA 1
ATOM 663 C C . GLY A 1 86 ? 5.902 -6.262 15.492 1 96.94 86 GLY A C 1
ATOM 664 O O . GLY A 1 86 ? 7.121 -6.184 15.656 1 96.94 86 GLY A O 1
ATOM 665 N N . GLU A 1 87 ? 5.277 -5.613 14.531 1 97.44 87 GLU A N 1
ATOM 666 C CA . GLU A 1 87 ? 5.973 -4.676 13.648 1 97.44 87 GLU A CA 1
ATOM 667 C C . GLU A 1 87 ? 6.562 -3.512 14.438 1 97.44 87 GLU A C 1
ATOM 669 O O . GLU A 1 87 ? 6.043 -3.143 15.492 1 97.44 87 GLU A O 1
ATOM 674 N N . THR A 1 88 ? 7.562 -2.982 13.945 1 98.31 88 THR A N 1
ATOM 675 C CA . THR A 1 88 ? 8.039 -1.659 14.336 1 98.31 88 THR A CA 1
ATOM 676 C C . THR A 1 88 ? 7.727 -0.633 13.25 1 98.31 88 THR A C 1
ATOM 678 O O . THR A 1 88 ? 7.891 -0.91 12.062 1 98.31 88 THR A O 1
ATOM 681 N N . ILE A 1 89 ? 7.195 0.419 13.664 1 98.88 89 ILE A N 1
ATOM 682 C CA . ILE A 1 89 ? 7.129 1.543 12.734 1 98.88 89 ILE A CA 1
ATOM 683 C C . ILE A 1 89 ? 8.484 2.25 12.68 1 98.88 89 ILE A C 1
ATOM 685 O O . ILE A 1 89 ? 8.844 2.98 13.609 1 98.88 89 ILE A O 1
ATOM 689 N N . LYS A 1 90 ? 9.203 2.014 11.586 1 98.94 90 LYS A N 1
ATOM 690 C CA . LYS A 1 90 ? 10.547 2.559 11.43 1 98.94 90 LYS A CA 1
ATOM 691 C C . LYS A 1 90 ? 10.5 4.059 11.164 1 98.94 90 LYS A C 1
ATOM 693 O O . LYS A 1 90 ? 11.43 4.789 11.516 1 98.94 90 LYS A O 1
ATOM 698 N N . LEU A 1 91 ? 9.438 4.504 10.539 1 98.94 91 LEU A N 1
ATOM 699 C CA . LEU A 1 91 ? 9.273 5.914 10.203 1 98.94 91 LEU A CA 1
ATOM 700 C C . LEU A 1 91 ? 7.797 6.293 10.141 1 98.94 91 LEU A C 1
ATOM 702 O O . LEU A 1 91 ? 7.004 5.613 9.492 1 98.94 91 LEU A O 1
ATOM 706 N N . LEU A 1 92 ? 7.445 7.273 10.867 1 99 92 LEU A N 1
ATOM 707 C CA . LEU A 1 92 ? 6.152 7.938 10.766 1 99 92 LEU A CA 1
ATOM 708 C C . LEU A 1 92 ? 6.289 9.297 10.094 1 99 92 LEU A C 1
ATOM 710 O O . LEU A 1 92 ? 7.043 10.148 10.555 1 99 92 LEU A O 1
ATOM 714 N N . VAL A 1 93 ? 5.656 9.469 8.953 1 99 93 VAL A N 1
ATOM 715 C CA . VAL A 1 93 ? 5.598 10.75 8.258 1 99 93 VAL A CA 1
ATOM 716 C C . VAL A 1 93 ? 4.25 11.422 8.523 1 99 93 VAL A C 1
ATOM 718 O O . VAL A 1 93 ? 3.201 10.883 8.164 1 99 93 VAL A O 1
ATOM 721 N N . VAL A 1 94 ? 4.289 12.594 9.141 1 99 94 VAL A N 1
ATOM 722 C CA . VAL A 1 94 ? 3.068 13.273 9.555 1 99 94 VAL A CA 1
ATOM 723 C C . VAL A 1 94 ? 2.861 14.523 8.695 1 99 94 VAL A C 1
ATOM 725 O O . VAL A 1 94 ? 3.672 15.453 8.734 1 99 94 VAL A O 1
ATOM 728 N N . GLU A 1 95 ? 1.871 14.508 7.891 1 98.69 95 GLU A N 1
ATOM 729 C CA . GLU A 1 95 ? 1.467 15.664 7.098 1 98.69 95 GLU A CA 1
ATOM 730 C C . GLU A 1 95 ? 0.067 16.141 7.48 1 98.69 95 GLU A C 1
ATOM 732 O O . GLU A 1 95 ? -0.93 15.594 7 1 98.69 95 GLU A O 1
ATOM 737 N N . ILE A 1 96 ? -0.016 17.125 8.328 1 98.44 96 ILE A N 1
ATOM 738 C CA . ILE A 1 96 ? -1.239 17.719 8.859 1 98.44 96 ILE A CA 1
ATOM 739 C C . ILE A 1 96 ? -1.116 19.25 8.859 1 98.44 96 ILE A C 1
ATOM 741 O O . ILE A 1 96 ? -0.087 19.797 9.258 1 98.44 96 ILE A O 1
ATOM 745 N N . GLY A 1 97 ? -2.143 20 8.398 1 98.75 97 GLY A N 1
ATOM 746 C CA . GLY A 1 97 ? -2.094 21.438 8.555 1 98.75 97 GLY A CA 1
ATOM 747 C C . GLY A 1 97 ? -2.949 22.188 7.543 1 98.75 97 GLY A C 1
ATOM 748 O O . GLY A 1 97 ? -3.441 23.281 7.82 1 98.75 97 GLY A O 1
ATOM 749 N N . THR A 1 98 ? -3.125 21.578 6.305 1 98.44 98 THR A N 1
ATOM 750 C CA . THR A 1 98 ? -3.881 22.234 5.242 1 98.44 98 THR A CA 1
ATOM 751 C C . THR A 1 98 ? -5.316 22.5 5.688 1 98.44 98 THR A C 1
ATOM 753 O O . THR A 1 98 ? -5.828 23.609 5.527 1 98.44 98 THR A O 1
ATOM 756 N N . ASN A 1 99 ? -5.938 21.5 6.297 1 98.62 99 ASN A N 1
ATOM 757 C CA . ASN A 1 99 ? -7.312 21.656 6.762 1 98.62 99 ASN A CA 1
ATOM 758 C C . ASN A 1 99 ? -7.387 22.516 8.016 1 98.62 99 ASN A C 1
ATOM 760 O O . ASN A 1 99 ? -8.359 23.25 8.211 1 98.62 99 ASN A O 1
ATOM 764 N N . ASP A 1 100 ? -6.352 22.516 8.867 1 98.75 100 ASP A N 1
ATOM 765 C CA . ASP A 1 100 ? -6.27 23.375 10.047 1 98.75 100 ASP A CA 1
ATOM 766 C C . ASP A 1 100 ? -6.27 24.844 9.648 1 98.75 100 ASP A C 1
ATOM 768 O O . ASP A 1 100 ? -6.91 25.672 10.297 1 98.75 100 ASP A O 1
ATOM 772 N N . ALA A 1 101 ? -5.625 25.125 8.602 1 98.25 101 ALA A N 1
ATOM 773 C CA . ALA A 1 101 ? -5.418 26.5 8.148 1 98.25 101 ALA A CA 1
ATOM 774 C C . ALA A 1 101 ? -6.652 27.031 7.418 1 98.25 101 ALA A C 1
ATOM 776 O O . ALA A 1 101 ? -6.785 28.234 7.207 1 98.25 101 ALA A O 1
ATOM 777 N N . ALA A 1 102 ? -7.492 26.094 6.977 1 97.12 102 ALA A N 1
ATOM 778 C CA . ALA A 1 102 ? -8.68 26.5 6.234 1 97.12 102 ALA A CA 1
ATOM 779 C C . ALA A 1 102 ? -9.664 27.25 7.141 1 97.12 102 ALA A C 1
ATOM 781 O O . ALA A 1 102 ? -9.867 26.859 8.297 1 97.12 102 ALA A O 1
ATOM 782 N N . GLU A 1 103 ? -10.211 28.359 6.66 1 94.94 103 GLU A N 1
ATOM 783 C CA . GLU A 1 103 ? -11.203 29.125 7.41 1 94.94 103 GLU A CA 1
ATOM 784 C C . GLU A 1 103 ? -12.594 28.531 7.25 1 94.94 103 GLU A C 1
ATOM 786 O O . GLU A 1 103 ? -13.539 29.234 6.891 1 94.94 103 GLU A O 1
ATOM 791 N N . ARG A 1 104 ? -12.68 27.266 7.484 1 92.88 104 ARG A N 1
ATOM 792 C CA . ARG A 1 104 ? -13.93 26.531 7.492 1 92.88 104 ARG A CA 1
ATOM 793 C C . ARG A 1 104 ? -14.219 25.953 8.883 1 92.88 104 ARG A C 1
ATOM 795 O O . ARG A 1 104 ? -13.398 25.234 9.445 1 92.88 104 ARG A O 1
ATOM 802 N N . ASP A 1 105 ? -15.328 26.156 9.391 1 89 105 ASP A N 1
ATOM 803 C CA . ASP A 1 105 ? -15.695 25.922 10.789 1 89 105 ASP A CA 1
ATOM 804 C C . ASP A 1 105 ? -15.469 24.453 11.164 1 89 105 ASP A C 1
ATOM 806 O O . ASP A 1 105 ? -14.977 24.156 12.258 1 89 105 ASP A O 1
ATOM 810 N N . ILE A 1 106 ? -15.711 23.547 10.297 1 91.81 106 ILE A N 1
ATOM 811 C CA . ILE A 1 106 ? -15.703 22.125 10.641 1 91.81 106 ILE A CA 1
ATOM 812 C C . ILE A 1 106 ? -14.266 21.625 10.75 1 91.81 106 ILE A C 1
ATOM 814 O O . ILE A 1 106 ? -14.016 20.562 11.297 1 91.81 106 ILE A O 1
ATOM 818 N N . GLN A 1 107 ? -13.25 22.453 10.266 1 94.94 107 GLN A N 1
ATOM 819 C CA . GLN A 1 107 ? -11.891 21.938 10.148 1 94.94 107 GLN A CA 1
ATOM 820 C C . GLN A 1 107 ? -10.891 22.844 10.852 1 94.94 107 GLN A C 1
ATOM 822 O O . GLN A 1 107 ? -9.836 22.391 11.305 1 94.94 107 GLN A O 1
ATOM 827 N N . ALA A 1 108 ? -11.234 24.109 10.93 1 97.62 108 ALA A N 1
ATOM 828 C CA . ALA A 1 108 ? -10.273 25.125 11.344 1 97.62 108 ALA A CA 1
ATOM 829 C C . ALA A 1 108 ? -9.773 24.875 12.758 1 97.62 108 ALA A C 1
ATOM 831 O O . ALA A 1 108 ? -10.555 24.562 13.656 1 97.62 108 ALA A O 1
ATOM 832 N N . VAL A 1 109 ? -8.477 24.984 12.953 1 98.62 109 VAL A N 1
ATOM 833 C CA . VAL A 1 109 ? -7.828 24.906 14.258 1 98.62 109 VAL A CA 1
ATOM 834 C C . VAL A 1 109 ? -6.941 26.141 14.469 1 98.62 109 VAL A C 1
ATOM 836 O O . VAL A 1 109 ? -6.066 26.422 13.641 1 98.62 109 VAL A O 1
ATOM 839 N N . PRO A 1 110 ? -7.176 26.891 15.539 1 98.56 110 PRO A N 1
ATOM 840 C CA . PRO A 1 110 ? -6.293 28.031 15.797 1 98.56 110 PRO A CA 1
ATOM 841 C C . PRO A 1 110 ? -4.816 27.641 15.828 1 98.56 110 PRO A C 1
ATOM 843 O O . PRO A 1 110 ? -4.477 26.547 16.297 1 98.56 110 PRO A O 1
ATOM 846 N N . LEU A 1 111 ? -3.971 28.516 15.375 1 98.69 111 LEU A N 1
ATOM 847 C CA . LEU A 1 111 ? -2.553 28.266 15.156 1 98.69 111 LEU A CA 1
ATOM 848 C C . LEU A 1 111 ? -1.898 27.703 16.406 1 98.69 111 LEU A C 1
ATOM 850 O O . LEU A 1 111 ? -1.126 26.75 16.344 1 98.69 111 LEU A O 1
ATOM 854 N N . GLU A 1 112 ? -2.176 28.25 17.562 1 98.62 112 GLU A N 1
ATOM 855 C CA . GLU A 1 112 ? -1.579 27.781 18.812 1 98.62 112 GLU A CA 1
ATOM 856 C C . GLU A 1 112 ? -2.02 26.359 19.141 1 98.62 112 GLU A C 1
ATOM 858 O O . GLU A 1 112 ? -1.207 25.531 19.562 1 98.62 112 GLU A O 1
ATOM 863 N N . GLU A 1 113 ? -3.258 26.109 18.953 1 98.69 113 GLU A N 1
ATOM 864 C CA . GLU A 1 113 ? -3.783 24.781 19.219 1 98.69 113 GLU A CA 1
ATOM 865 C C . GLU A 1 113 ? -3.209 23.766 18.219 1 98.69 113 GLU A C 1
ATOM 867 O O . GLU A 1 113 ? -2.906 22.625 18.594 1 98.69 113 GLU A O 1
ATOM 872 N N . TYR A 1 114 ? -3.1 24.188 17.031 1 98.81 114 TYR A N 1
ATOM 873 C CA . TYR A 1 114 ? -2.459 23.375 16.016 1 98.81 114 TYR A CA 1
ATOM 874 C C . TYR A 1 114 ? -1.055 22.953 16.453 1 98.81 114 TYR A C 1
ATOM 876 O O . TYR A 1 114 ? -0.694 21.781 16.375 1 98.81 114 TYR A O 1
ATOM 884 N N . SER A 1 115 ? -0.323 23.906 16.875 1 98.88 115 SER A N 1
ATOM 885 C CA . SER A 1 115 ? 1.033 23.641 17.344 1 98.88 115 SER A CA 1
ATOM 886 C C . SER A 1 115 ? 1.037 22.625 18.484 1 98.88 115 SER A C 1
ATOM 888 O O . SER A 1 115 ? 1.853 21.703 18.484 1 98.88 115 SER A O 1
ATOM 890 N N . LYS A 1 116 ? 0.152 22.781 19.406 1 98.81 116 LYS A N 1
ATOM 891 C CA . LYS A 1 116 ? 0.057 21.875 20.531 1 98.81 116 LYS A CA 1
ATOM 892 C C . LYS A 1 116 ? -0.32 20.469 20.078 1 98.81 116 LYS A C 1
ATOM 894 O O . LYS A 1 116 ? 0.227 19.484 20.578 1 98.81 116 LYS A O 1
ATOM 899 N N . ASN A 1 117 ? -1.281 20.422 19.203 1 98.81 117 ASN A N 1
ATOM 900 C CA . ASN A 1 117 ? -1.704 19.125 18.688 1 98.81 117 ASN A CA 1
ATOM 901 C C . ASN A 1 117 ? -0.554 18.391 18 1 98.81 117 ASN A C 1
ATOM 903 O O . ASN A 1 117 ? -0.35 17.188 18.219 1 98.81 117 ASN A O 1
ATOM 907 N N . LEU A 1 118 ? 0.223 19.094 17.172 1 98.88 118 LEU A N 1
ATOM 908 C CA . LEU A 1 118 ? 1.341 18.484 16.453 1 98.88 118 LEU A CA 1
ATOM 909 C C . LEU A 1 118 ? 2.406 18 17.438 1 98.88 118 LEU A C 1
ATOM 911 O O . LEU A 1 118 ? 2.955 16.906 17.266 1 98.88 118 LEU A O 1
ATOM 915 N N . GLN A 1 119 ? 2.689 18.859 18.391 1 98.88 119 GLN A N 1
ATOM 916 C CA . GLN A 1 119 ? 3.672 18.453 19.391 1 98.88 119 GLN A CA 1
ATOM 917 C C . GLN A 1 119 ? 3.23 17.188 20.125 1 98.88 119 GLN A C 1
ATOM 919 O O . GLN A 1 119 ? 4.031 16.281 20.344 1 98.88 119 GLN A O 1
ATOM 924 N N . TRP A 1 120 ? 1.987 17.172 20.5 1 98.62 120 TRP A N 1
ATOM 925 C CA . TRP A 1 120 ? 1.431 16 21.156 1 98.62 120 TRP A CA 1
ATOM 926 C C . TRP A 1 120 ? 1.569 14.758 20.281 1 98.62 120 TRP A C 1
ATOM 928 O O . TRP A 1 120 ? 1.973 13.695 20.75 1 98.62 120 TRP A O 1
ATOM 938 N N . ILE A 1 121 ? 1.284 14.852 19.016 1 98.81 121 ILE A N 1
ATOM 939 C CA . ILE A 1 121 ? 1.348 13.75 18.062 1 98.81 121 ILE A CA 1
ATOM 940 C C . ILE A 1 121 ? 2.771 13.203 18 1 98.81 121 ILE A C 1
ATOM 942 O O . ILE A 1 121 ? 2.982 11.992 18.094 1 98.81 121 ILE A O 1
ATOM 946 N N . VAL A 1 122 ? 3.74 14.078 17.891 1 98.88 122 VAL A N 1
ATOM 947 C CA . VAL A 1 122 ? 5.137 13.664 17.781 1 98.88 122 VAL A CA 1
ATOM 948 C C . VAL A 1 122 ? 5.566 12.969 19.078 1 98.88 122 VAL A C 1
ATOM 950 O O . VAL A 1 122 ? 6.148 11.883 19.031 1 98.88 122 VAL A O 1
ATOM 953 N N . GLU A 1 123 ? 5.23 13.555 20.203 1 98.69 123 GLU A N 1
ATOM 954 C CA . GLU A 1 123 ? 5.645 13.023 21.484 1 98.69 123 GLU A CA 1
ATOM 955 C C . GLU A 1 123 ? 5 11.664 21.75 1 98.69 123 GLU A C 1
ATOM 957 O O . GLU A 1 123 ? 5.676 10.727 22.188 1 98.69 123 GLU A O 1
ATOM 962 N N . GLN A 1 124 ? 3.721 11.562 21.484 1 98.31 124 GLN A N 1
ATOM 963 C CA . GLN A 1 124 ? 3.014 10.312 21.734 1 98.31 124 GLN A CA 1
ATOM 964 C C . GLN A 1 124 ? 3.492 9.211 20.781 1 98.31 124 GLN A C 1
ATOM 966 O O . GLN A 1 124 ? 3.564 8.047 21.172 1 98.31 124 GLN A O 1
ATOM 971 N N . ALA A 1 125 ? 3.779 9.562 19.531 1 98.75 125 ALA A N 1
ATOM 972 C CA . ALA A 1 125 ? 4.324 8.578 18.594 1 98.75 125 ALA A CA 1
ATOM 973 C C . ALA A 1 125 ? 5.645 8.016 19.109 1 98.75 125 ALA A C 1
ATOM 975 O O . ALA A 1 125 ? 5.863 6.801 19.078 1 98.75 125 ALA A O 1
ATOM 976 N N . GLY A 1 126 ? 6.496 8.898 19.547 1 98.38 126 GLY A N 1
ATOM 977 C CA . GLY A 1 126 ? 7.75 8.445 20.125 1 98.38 126 GLY A CA 1
ATOM 978 C C . GLY A 1 126 ? 7.555 7.523 21.312 1 98.38 126 GLY A C 1
ATOM 979 O O . GLY A 1 126 ? 8.195 6.469 21.391 1 98.38 126 GLY A O 1
ATOM 980 N N . LYS A 1 127 ? 6.676 7.891 22.188 1 97.56 127 LYS A N 1
ATOM 981 C CA . LYS A 1 127 ? 6.391 7.086 23.375 1 97.56 127 LYS A CA 1
ATOM 982 C C . LYS A 1 127 ? 5.812 5.727 22.984 1 97.56 127 LYS A C 1
ATOM 984 O O . LYS A 1 127 ? 6.02 4.738 23.688 1 97.56 127 LYS A O 1
ATOM 989 N N . ALA A 1 128 ? 5.137 5.727 21.875 1 97.62 128 ALA A N 1
ATOM 990 C CA . ALA A 1 128 ? 4.48 4.5 21.438 1 97.62 128 ALA A CA 1
ATOM 991 C C . ALA A 1 128 ? 5.469 3.578 20.719 1 97.62 128 ALA A C 1
ATOM 993 O O . ALA A 1 128 ? 5.105 2.48 20.297 1 97.62 128 ALA A O 1
ATOM 994 N N . GLY A 1 129 ? 6.691 4.016 20.5 1 98.06 129 GLY A N 1
ATOM 995 C CA . GLY A 1 129 ? 7.711 3.119 19.984 1 98.06 129 GLY A CA 1
ATOM 996 C C . GLY A 1 129 ? 8.086 3.406 18.531 1 98.06 129 GLY A C 1
ATOM 997 O O . GLY A 1 129 ? 8.875 2.674 17.938 1 98.06 129 GLY A O 1
ATOM 998 N N . VAL A 1 130 ? 7.516 4.418 17.953 1 98.88 130 VAL A N 1
ATOM 999 C CA . VAL A 1 130 ? 7.93 4.82 16.625 1 98.88 130 VAL A CA 1
ATOM 1000 C C . VAL A 1 130 ? 9.406 5.223 16.641 1 98.88 130 VAL A C 1
ATOM 1002 O O . VAL A 1 130 ? 9.836 5.996 17.5 1 98.88 130 VAL A O 1
ATOM 1005 N N . GLU A 1 131 ? 10.188 4.758 15.656 1 98.81 131 GLU A N 1
ATOM 1006 C CA . GLU A 1 131 ? 11.633 4.953 15.719 1 98.81 131 GLU A CA 1
ATOM 1007 C C . GLU A 1 131 ? 12.023 6.332 15.188 1 98.81 131 GLU A C 1
ATOM 1009 O O . GLU A 1 131 ? 12.859 7.016 15.789 1 98.81 131 GLU A O 1
ATOM 1014 N N . ARG A 1 132 ? 11.477 6.688 14.047 1 98.94 132 ARG A N 1
ATOM 1015 C CA . ARG A 1 132 ? 11.773 7.973 13.422 1 98.94 132 ARG A CA 1
ATOM 1016 C C . ARG A 1 132 ? 10.484 8.688 13.008 1 98.94 132 ARG A C 1
ATOM 1018 O O . ARG A 1 132 ? 9.508 8.039 12.617 1 98.94 132 ARG A O 1
ATOM 1025 N N . ILE A 1 133 ? 10.477 10 13.133 1 98.94 133 ILE A N 1
ATOM 1026 C CA . ILE A 1 133 ? 9.32 10.82 12.781 1 98.94 133 ILE A CA 1
ATOM 1027 C C . ILE A 1 133 ? 9.758 11.992 11.906 1 98.94 133 ILE A C 1
ATOM 1029 O O . ILE A 1 133 ? 10.797 12.617 12.172 1 98.94 133 ILE A O 1
ATOM 1033 N N . ILE A 1 134 ? 9.086 12.258 10.852 1 99 134 ILE A N 1
ATOM 1034 C CA . ILE A 1 134 ? 9.25 13.445 10.023 1 99 134 ILE A CA 1
ATOM 1035 C C . ILE A 1 134 ? 7.945 14.242 9.992 1 99 134 ILE A C 1
ATOM 1037 O O . ILE A 1 134 ? 6.871 13.672 9.781 1 99 134 ILE A O 1
ATOM 1041 N N . LEU A 1 135 ? 8.031 15.523 10.273 1 98.94 135 LEU A N 1
ATOM 1042 C CA . LEU A 1 135 ? 6.895 16.422 10.078 1 98.94 135 LEU A CA 1
ATOM 1043 C C . LEU A 1 135 ? 6.945 17.062 8.695 1 98.94 135 LEU A C 1
ATOM 1045 O O . LEU A 1 135 ? 8.008 17.484 8.242 1 98.94 135 LEU A O 1
ATOM 1049 N N . VAL A 1 136 ? 5.844 17.094 8.016 1 98.94 136 VAL A N 1
ATOM 1050 C CA . VAL A 1 136 ? 5.684 17.75 6.723 1 98.94 136 VAL A CA 1
ATOM 1051 C C . VAL A 1 136 ? 4.73 18.938 6.863 1 98.94 136 VAL A C 1
ATOM 1053 O O . VAL A 1 136 ? 3.588 18.781 7.301 1 98.94 136 VAL A O 1
ATOM 1056 N N . GLY A 1 137 ? 5.188 20.125 6.562 1 98.81 137 GLY A N 1
ATOM 1057 C CA . GLY A 1 137 ? 4.332 21.297 6.629 1 98.81 137 GLY A CA 1
ATOM 1058 C C . GLY A 1 137 ? 3.316 21.359 5.504 1 98.81 137 GLY A C 1
ATOM 1059 O O . GLY A 1 137 ? 3.557 20.828 4.414 1 98.81 137 GLY A O 1
ATOM 1060 N N . PRO A 1 138 ? 2.131 21.953 5.793 1 98.56 138 PRO A N 1
ATOM 1061 C CA . PRO A 1 138 ? 1.194 22.125 4.68 1 98.56 138 PRO A CA 1
ATOM 1062 C C . PRO A 1 138 ? 1.798 22.922 3.52 1 98.56 138 PRO A C 1
ATOM 1064 O O . PRO A 1 138 ? 2.557 23.859 3.74 1 98.56 138 PRO A O 1
ATOM 1067 N N . GLY A 1 139 ? 1.56 22.484 2.287 1 97.31 139 GLY A N 1
ATOM 1068 C CA . GLY A 1 139 ? 2.031 23.156 1.084 1 97.31 139 GLY A CA 1
ATOM 1069 C C . GLY A 1 139 ? 1.245 24.406 0.75 1 97.31 139 GLY A C 1
ATOM 1070 O O . GLY A 1 139 ? 0.272 24.734 1.433 1 97.31 139 GLY A O 1
ATOM 1071 N N . ALA A 1 140 ? 1.74 25.094 -0.259 1 94.75 140 ALA A N 1
ATOM 1072 C CA . ALA A 1 140 ? 1.011 26.234 -0.776 1 94.75 140 ALA A CA 1
ATOM 1073 C C . ALA A 1 140 ? -0.315 25.812 -1.401 1 94.75 140 ALA A C 1
ATOM 1075 O O . ALA A 1 140 ? -0.436 24.703 -1.922 1 94.75 140 ALA A O 1
ATOM 1076 N N . VAL A 1 141 ? -1.35 26.609 -1.284 1 94.62 141 VAL A N 1
ATOM 1077 C CA . VAL A 1 141 ? -2.604 26.484 -2.018 1 94.62 141 VAL A CA 1
ATOM 1078 C C . VAL A 1 141 ? -2.758 27.625 -3.004 1 94.62 141 VAL A C 1
ATOM 1080 O O . VAL A 1 141 ? -2.041 28.625 -2.916 1 94.62 141 VAL A O 1
ATOM 1083 N N . ASP A 1 142 ? -3.594 27.453 -3.967 1 92.5 142 ASP A N 1
ATOM 1084 C CA . ASP A 1 142 ? -3.816 28.5 -4.961 1 92.5 142 ASP A CA 1
ATOM 1085 C C . ASP A 1 142 ? -5.266 28.969 -4.945 1 92.5 142 ASP A C 1
ATOM 1087 O O . ASP A 1 142 ? -6.141 28.344 -5.547 1 92.5 142 ASP A O 1
ATOM 1091 N N . GLU A 1 143 ? -5.5 30.109 -4.422 1 90.25 143 GLU A N 1
ATOM 1092 C CA . GLU A 1 143 ? -6.832 30.672 -4.242 1 90.25 143 GLU A CA 1
ATOM 1093 C C . GLU A 1 143 ? -7.527 30.891 -5.582 1 90.25 143 GLU A C 1
ATOM 1095 O O . GLU A 1 143 ? -8.75 30.797 -5.676 1 90.25 143 GLU A O 1
ATOM 1100 N N . ASN A 1 144 ? -6.711 31.109 -6.578 1 87.62 144 ASN A N 1
ATOM 1101 C CA . ASN A 1 144 ? -7.262 31.391 -7.898 1 87.62 144 ASN A CA 1
ATOM 1102 C C . ASN A 1 144 ? -7.879 30.156 -8.539 1 87.62 144 ASN A C 1
ATOM 1104 O O . ASN A 1 144 ? -8.633 30.266 -9.5 1 87.62 144 ASN A O 1
ATOM 1108 N N . MET A 1 145 ? -7.609 29.062 -7.996 1 89.94 145 MET A N 1
ATOM 1109 C CA . MET A 1 145 ? -8.117 27.797 -8.547 1 89.94 145 MET A CA 1
ATOM 1110 C C . MET A 1 145 ? -9.336 27.328 -7.766 1 89.94 145 MET A C 1
ATOM 1112 O O . MET A 1 145 ? -9.938 26.297 -8.102 1 89.94 145 MET A O 1
ATOM 1116 N N . LEU A 1 146 ? -9.641 28.031 -6.711 1 89.88 146 LEU A N 1
ATOM 1117 C CA . LEU A 1 146 ? -10.734 27.609 -5.84 1 89.88 146 LEU A CA 1
ATOM 1118 C C . LEU A 1 146 ? -12.023 28.328 -6.211 1 89.88 146 LEU A C 1
ATOM 1120 O O . LEU A 1 146 ? -12 29.484 -6.629 1 89.88 146 LEU A O 1
ATOM 1124 N N . GLU A 1 147 ? -13.094 27.609 -6.051 1 87.5 147 GLU A N 1
ATOM 1125 C CA . GLU A 1 147 ? -14.398 28.234 -6.223 1 87.5 147 GLU A CA 1
ATOM 1126 C C . GLU A 1 147 ? -14.891 28.859 -4.926 1 87.5 147 GLU A C 1
ATOM 1128 O O . GLU A 1 147 ? -14.656 28.328 -3.84 1 87.5 147 GLU A O 1
ATOM 1133 N N . PRO A 1 148 ? -15.547 30.031 -5.078 1 89.62 148 PRO A N 1
ATOM 1134 C CA . PRO A 1 148 ? -16.094 30.625 -3.861 1 89.62 148 PRO A CA 1
ATOM 1135 C C . PRO A 1 148 ? -17.094 29.719 -3.152 1 89.62 148 PRO A C 1
ATOM 1137 O O . PRO A 1 148 ? -17.812 28.969 -3.807 1 89.62 148 PRO A O 1
ATOM 1140 N N . PRO A 1 149 ? -17.25 29.859 -1.895 1 91.5 149 PRO A N 1
ATOM 1141 C CA . PRO A 1 149 ? -16.406 30.625 -0.97 1 91.5 149 PRO A CA 1
ATOM 1142 C C . PRO A 1 149 ? -15.008 30.031 -0.821 1 91.5 149 PRO A C 1
ATOM 1144 O O . PRO A 1 149 ? -14.867 28.812 -0.734 1 91.5 149 PRO A O 1
ATOM 1147 N N . VAL A 1 150 ? -14 30.828 -0.791 1 90.56 150 VAL A N 1
ATOM 1148 C CA . VAL A 1 150 ? -12.602 30.406 -0.688 1 90.56 150 VAL A CA 1
ATOM 1149 C C . VAL A 1 150 ? -12.195 30.328 0.782 1 90.56 150 VAL A C 1
ATOM 1151 O O . VAL A 1 150 ? -12.172 31.344 1.48 1 90.56 150 VAL A O 1
ATOM 1154 N N . TYR A 1 151 ? -11.82 29.141 1.201 1 92.56 151 TYR A N 1
ATOM 1155 C CA . TYR A 1 151 ? -11.5 28.922 2.607 1 92.56 151 TYR A CA 1
ATOM 1156 C C . TYR A 1 151 ? -9.992 28.797 2.809 1 92.56 151 TYR A C 1
ATOM 1158 O O . TYR A 1 151 ? -9.477 29.078 3.895 1 92.56 151 TYR A O 1
ATOM 1166 N N . ASN A 1 152 ? -9.336 28.375 1.761 1 93.12 152 ASN A N 1
ATOM 1167 C CA . ASN A 1 152 ? -7.895 28.156 1.853 1 93.12 152 ASN A CA 1
ATOM 1168 C C . ASN A 1 152 ? -7.117 29.344 1.292 1 93.12 152 ASN A C 1
ATOM 1170 O O . ASN A 1 152 ? -7.414 29.828 0.195 1 93.12 152 ASN A O 1
ATOM 1174 N N . ARG A 1 153 ? -6.191 29.797 2.084 1 92.12 153 ARG A N 1
ATOM 1175 C CA . ARG A 1 153 ? -5.316 30.906 1.702 1 92.12 153 ARG A CA 1
ATOM 1176 C C . ARG A 1 153 ? -3.85 30.531 1.88 1 92.12 153 ARG A C 1
ATOM 1178 O O . ARG A 1 153 ? -3.459 30.016 2.93 1 92.12 153 ARG A O 1
ATOM 1185 N N . THR A 1 154 ? -3.084 30.797 0.849 1 93.62 154 THR A N 1
ATOM 1186 C CA . THR A 1 154 ? -1.697 30.344 0.842 1 93.62 154 THR A CA 1
ATOM 1187 C C . THR A 1 154 ? -0.911 31 1.977 1 93.62 154 THR A C 1
ATOM 1189 O O . THR A 1 154 ? -0.015 30.375 2.555 1 93.62 154 THR A O 1
ATOM 1192 N N . MET A 1 155 ? -1.265 32.219 2.365 1 92.81 155 MET A N 1
ATOM 1193 C CA . MET A 1 155 ? -0.546 32.906 3.428 1 92.81 155 MET A CA 1
ATOM 1194 C C . MET A 1 155 ? -0.892 32.344 4.793 1 92.81 155 MET A C 1
ATOM 1196 O O . MET A 1 155 ? -0.081 32.375 5.719 1 92.81 155 MET A O 1
ATOM 1200 N N . ARG A 1 156 ? -2.08 31.781 4.934 1 94.81 156 ARG A N 1
ATOM 1201 C CA . ARG A 1 156 ? -2.385 31.031 6.148 1 94.81 156 ARG A CA 1
ATOM 1202 C C . ARG A 1 156 ? -1.61 29.719 6.195 1 94.81 156 ARG A C 1
ATOM 1204 O O . ARG A 1 156 ? -1.062 29.359 7.234 1 94.81 156 ARG A O 1
ATOM 1211 N N . ASN A 1 157 ? -1.547 29.094 5.039 1 96.38 157 ASN A N 1
ATOM 1212 C CA . ASN A 1 157 ? -0.792 27.844 4.984 1 96.38 157 ASN A CA 1
ATOM 1213 C C . ASN A 1 157 ? 0.662 28.047 5.398 1 96.38 157 ASN A C 1
ATOM 1215 O O . ASN A 1 157 ? 1.244 27.203 6.078 1 96.38 157 ASN A O 1
ATOM 1219 N N . VAL A 1 158 ? 1.279 29.156 4.953 1 95.88 158 VAL A N 1
ATOM 1220 C CA . VAL A 1 158 ? 2.68 29.375 5.305 1 95.88 158 VAL A CA 1
ATOM 1221 C C . VAL A 1 158 ? 2.809 29.578 6.812 1 95.88 158 VAL A C 1
ATOM 1223 O O . VAL A 1 158 ? 3.793 29.141 7.422 1 95.88 158 VAL A O 1
ATOM 1226 N N . ALA A 1 159 ? 1.835 30.281 7.438 1 97.81 159 ALA A N 1
ATOM 1227 C CA . ALA A 1 159 ? 1.856 30.453 8.883 1 97.81 159 ALA A CA 1
ATOM 1228 C C . ALA A 1 159 ? 1.796 29.109 9.602 1 97.81 159 ALA A C 1
ATOM 1230 O O . ALA A 1 159 ? 2.514 28.891 10.578 1 97.81 159 ALA A O 1
ATOM 1231 N N . TYR A 1 160 ? 1 28.234 9.148 1 98.75 160 TYR A N 1
ATOM 1232 C CA . TYR A 1 160 ? 0.869 26.906 9.75 1 98.75 160 TYR A CA 1
ATOM 1233 C C . TYR A 1 160 ? 2.096 26.047 9.453 1 98.75 160 TYR A C 1
ATOM 1235 O O . TYR A 1 160 ? 2.525 25.266 10.297 1 98.75 160 TYR A O 1
ATOM 1243 N N . SER A 1 161 ? 2.672 26.203 8.25 1 98.75 161 SER A N 1
ATOM 1244 C CA . SER A 1 161 ? 3.914 25.5 7.934 1 98.75 161 SER A CA 1
ATOM 1245 C C . SER A 1 161 ? 5.047 25.938 8.859 1 98.75 161 SER A C 1
ATOM 1247 O O . SER A 1 161 ? 5.809 25.109 9.352 1 98.75 161 SER A O 1
ATOM 1249 N N . GLU A 1 162 ? 5.113 27.234 9.094 1 98.69 162 GLU A N 1
ATOM 1250 C CA . GLU A 1 162 ? 6.137 27.766 10 1 98.69 162 GLU A CA 1
ATOM 1251 C C . GLU A 1 162 ? 5.922 27.25 11.422 1 98.69 162 GLU A C 1
ATOM 1253 O O . GLU A 1 162 ? 6.887 26.969 12.133 1 98.69 162 GLU A O 1
ATOM 1258 N N . ALA A 1 163 ? 4.688 27.172 11.82 1 98.88 163 ALA A N 1
ATOM 1259 C CA . ALA A 1 163 ? 4.379 26.609 13.133 1 98.88 163 ALA A CA 1
ATOM 1260 C C . ALA A 1 163 ? 4.805 25.156 13.219 1 98.88 163 ALA A C 1
ATOM 1262 O O . ALA A 1 163 ? 5.371 24.719 14.227 1 98.88 163 ALA A O 1
ATOM 1263 N N . ALA A 1 164 ? 4.566 24.375 12.203 1 98.94 164 ALA A N 1
ATOM 1264 C CA . ALA A 1 164 ? 4.984 22.969 12.164 1 98.94 164 ALA A CA 1
ATOM 1265 C C . ALA A 1 164 ? 6.504 22.859 12.234 1 98.94 164 ALA A C 1
ATOM 1267 O O . ALA A 1 164 ? 7.035 21.969 12.914 1 98.94 164 ALA A O 1
ATOM 1268 N N . LYS A 1 165 ? 7.176 23.719 11.516 1 98.94 165 LYS A N 1
ATOM 1269 C CA . LYS A 1 165 ? 8.633 23.75 11.555 1 98.94 165 LYS A CA 1
ATOM 1270 C C . LYS A 1 165 ? 9.148 24 12.969 1 98.94 165 LYS A C 1
ATOM 1272 O O . LYS A 1 165 ? 10.094 23.344 13.414 1 98.94 165 LYS A O 1
ATOM 1277 N N . ALA A 1 166 ? 8.523 24.953 13.609 1 98.94 166 ALA A N 1
ATOM 1278 C CA . ALA A 1 166 ? 8.906 25.266 14.984 1 98.94 166 ALA A CA 1
ATOM 1279 C C . ALA A 1 166 ? 8.695 24.062 15.898 1 98.94 166 ALA A C 1
ATOM 1281 O O . ALA A 1 166 ? 9.523 23.781 16.766 1 98.94 166 ALA A O 1
ATOM 1282 N N . VAL A 1 167 ? 7.578 23.328 15.742 1 98.94 167 VAL A N 1
ATOM 1283 C CA . VAL A 1 167 ? 7.301 22.141 16.531 1 98.94 167 VAL A CA 1
ATOM 1284 C C . VAL A 1 167 ? 8.359 21.078 16.25 1 98.94 167 VAL A C 1
ATOM 1286 O O . VAL A 1 167 ? 8.852 20.406 17.172 1 98.94 167 VAL A O 1
ATOM 1289 N N . ALA A 1 168 ? 8.68 20.875 14.953 1 98.94 168 ALA A N 1
ATOM 1290 C CA . ALA A 1 168 ? 9.711 19.906 14.578 1 98.94 168 ALA A CA 1
ATOM 1291 C C . ALA A 1 168 ? 11.023 20.203 15.297 1 98.94 168 ALA A C 1
ATOM 1293 O O . ALA A 1 168 ? 11.664 19.297 15.828 1 98.94 168 ALA A O 1
ATOM 1294 N N . LYS A 1 169 ? 11.383 21.453 15.312 1 98.81 169 LYS A N 1
ATOM 1295 C CA . LYS A 1 169 ? 12.609 21.891 15.984 1 98.81 169 LYS A CA 1
ATOM 1296 C C . LYS A 1 169 ? 12.547 21.594 17.484 1 98.81 169 LYS A C 1
ATOM 1298 O O . LYS A 1 169 ? 13.492 21.047 18.047 1 98.81 169 LYS A O 1
ATOM 1303 N N . ARG A 1 170 ? 11.438 21.938 18.109 1 98.69 170 ARG A N 1
ATOM 1304 C CA . ARG A 1 170 ? 11.273 21.719 19.547 1 98.69 170 ARG A CA 1
ATOM 1305 C C . ARG A 1 170 ? 11.359 20.234 19.891 1 98.69 170 ARG A C 1
ATOM 1307 O O . ARG A 1 170 ? 11.906 19.859 20.922 1 98.69 170 ARG A O 1
ATOM 1314 N N . CYS A 1 171 ? 10.789 19.422 19.016 1 98.75 171 CYS A N 1
ATOM 1315 C CA . CYS A 1 171 ? 10.719 18 19.266 1 98.75 171 CYS A CA 1
ATOM 1316 C C . CYS A 1 171 ? 11.969 17.281 18.766 1 98.75 171 CYS A C 1
ATOM 1318 O O . CYS A 1 171 ? 12.141 16.094 19 1 98.75 171 CYS A O 1
ATOM 1320 N N . GLY A 1 172 ? 12.828 17.953 18.031 1 98.69 172 GLY A N 1
ATOM 1321 C CA . GLY A 1 172 ? 14.055 17.375 17.516 1 98.69 172 GLY A CA 1
ATOM 1322 C C . GLY A 1 172 ? 13.828 16.406 16.375 1 98.69 172 GLY A C 1
ATOM 1323 O O . GLY A 1 172 ? 14.477 15.352 16.297 1 98.69 172 GLY A O 1
ATOM 1324 N N . VAL A 1 173 ? 12.844 16.641 15.539 1 98.94 173 VAL A N 1
ATOM 1325 C CA . VAL A 1 173 ? 12.594 15.789 14.383 1 98.94 173 VAL A CA 1
ATOM 1326 C C . VAL A 1 173 ? 12.766 16.594 13.102 1 98.94 173 VAL A C 1
ATOM 1328 O O . VAL A 1 173 ? 12.602 17.812 13.102 1 98.94 173 VAL A O 1
ATOM 1331 N N . PRO A 1 174 ? 13.102 15.922 11.969 1 98.94 174 PRO A N 1
ATOM 1332 C CA . PRO A 1 174 ? 13.242 16.625 10.688 1 98.94 174 PRO A CA 1
ATOM 1333 C C . PRO A 1 174 ? 11.914 17.203 10.188 1 98.94 174 PRO A C 1
ATOM 1335 O O . PRO A 1 174 ? 10.844 16.703 10.555 1 98.94 174 PRO A O 1
ATOM 1338 N N . PHE A 1 175 ? 12.055 18.219 9.367 1 98.88 175 PHE A N 1
ATOM 1339 C CA . PHE A 1 175 ? 10.914 18.938 8.805 1 98.88 175 PHE A CA 1
ATOM 1340 C C . PHE A 1 175 ? 11.031 19.031 7.289 1 98.88 175 PHE A C 1
ATOM 1342 O O . PHE A 1 175 ? 12.117 19.297 6.762 1 98.88 175 PHE A O 1
ATOM 1349 N N . ILE A 1 176 ? 9.969 18.734 6.562 1 98.94 176 ILE A N 1
ATOM 1350 C CA . ILE A 1 176 ? 9.875 18.969 5.121 1 98.94 176 ILE A CA 1
ATOM 1351 C C . ILE A 1 176 ? 9.008 20.188 4.852 1 98.94 176 ILE A C 1
ATOM 1353 O O . ILE A 1 176 ? 7.828 20.219 5.211 1 98.94 176 ILE A O 1
ATOM 1357 N N . ASP A 1 177 ? 9.562 21.156 4.223 1 98.69 177 ASP A N 1
ATOM 1358 C CA . ASP A 1 177 ? 8.914 22.438 3.934 1 98.69 177 ASP A CA 1
ATOM 1359 C C . ASP A 1 177 ? 8.234 22.406 2.566 1 98.69 177 ASP A C 1
ATOM 1361 O O . ASP A 1 177 ? 8.766 22.938 1.593 1 98.69 177 ASP A O 1
ATOM 1365 N N . MET A 1 178 ? 7.035 21.922 2.504 1 98.38 178 MET A N 1
ATOM 1366 C CA . MET A 1 178 ? 6.34 21.734 1.234 1 98.38 178 MET A CA 1
ATOM 1367 C C . MET A 1 178 ? 5.926 23.078 0.637 1 98.38 178 MET A C 1
ATOM 1369 O O . MET A 1 178 ? 5.891 23.234 -0.584 1 98.38 178 MET A O 1
ATOM 1373 N N . TRP A 1 179 ? 5.625 24.062 1.543 1 96.62 179 TRP A N 1
ATOM 1374 C CA . TRP A 1 179 ? 5.219 25.375 1.051 1 96.62 179 TRP A CA 1
ATOM 1375 C C . TRP A 1 179 ? 6.312 26 0.191 1 96.62 179 TRP A C 1
ATOM 1377 O O . TRP A 1 179 ? 6.086 26.312 -0.978 1 96.62 179 TRP A O 1
ATOM 1387 N N . HIS A 1 180 ? 7.52 26.062 0.687 1 96 180 HIS A N 1
ATOM 1388 C CA . HIS A 1 180 ? 8.633 26.672 -0.045 1 96 180 HIS A CA 1
ATOM 1389 C C . HIS A 1 180 ? 9.07 25.781 -1.204 1 96 180 HIS A C 1
ATOM 1391 O O . HIS A 1 180 ? 9.5 26.281 -2.248 1 96 180 HIS A O 1
ATOM 1397 N N . ALA A 1 181 ? 8.945 24.422 -1.037 1 97.31 181 ALA A N 1
ATOM 1398 C CA . ALA A 1 181 ? 9.297 23.516 -2.127 1 97.31 181 ALA A CA 1
ATOM 1399 C C . ALA A 1 181 ? 8.43 23.766 -3.355 1 97.31 181 ALA A C 1
ATOM 1401 O O . ALA A 1 181 ? 8.93 23.812 -4.48 1 97.31 181 ALA A O 1
ATOM 1402 N N . PHE A 1 182 ? 7.121 23.969 -3.15 1 95.75 182 PHE A N 1
ATOM 1403 C CA . PHE A 1 182 ? 6.207 24.219 -4.254 1 95.75 182 PHE A CA 1
ATOM 1404 C C . PHE A 1 182 ? 6.516 25.562 -4.918 1 95.75 182 PHE A C 1
ATOM 1406 O O . PHE A 1 182 ? 6.559 25.656 -6.145 1 95.75 182 PHE A O 1
ATOM 1413 N N . LEU A 1 183 ? 6.773 26.562 -4.113 1 92.69 183 LEU A N 1
ATOM 1414 C CA . LEU A 1 183 ? 7.047 27.891 -4.656 1 92.69 183 LEU A CA 1
ATOM 1415 C C . LEU A 1 183 ? 8.375 27.906 -5.41 1 92.69 183 LEU A C 1
ATOM 1417 O O . LEU A 1 183 ? 8.484 28.531 -6.465 1 92.69 183 LEU A O 1
ATOM 1421 N N . SER A 1 184 ? 9.336 27.188 -4.84 1 93.5 184 SER A N 1
ATOM 1422 C CA . SER A 1 184 ? 10.617 27.094 -5.527 1 93.5 184 SER A CA 1
ATOM 1423 C C . SER A 1 184 ? 10.469 26.391 -6.871 1 93.5 184 SER A C 1
ATOM 1425 O O . SER A 1 184 ? 11.109 26.766 -7.855 1 93.5 184 SER A O 1
ATOM 1427 N N . HIS A 1 185 ? 9.633 25.391 -6.906 1 92.88 185 HIS A N 1
ATOM 1428 C CA . HIS A 1 185 ? 9.406 24.625 -8.125 1 92.88 185 HIS A CA 1
ATOM 1429 C C . HIS A 1 185 ? 8.859 25.516 -9.242 1 92.88 185 HIS A C 1
ATOM 1431 O O . HIS A 1 185 ? 9.188 25.312 -10.414 1 92.88 185 HIS A O 1
ATOM 1437 N N . VAL A 1 186 ? 8.109 26.469 -8.844 1 88.19 186 VAL A N 1
ATOM 1438 C CA . VAL A 1 186 ? 7.488 27.312 -9.867 1 88.19 186 VAL A CA 1
ATOM 1439 C C . VAL A 1 186 ? 8.32 28.578 -10.07 1 88.19 186 VAL A C 1
ATOM 1441 O O . VAL A 1 186 ? 7.852 29.547 -10.68 1 88.19 186 VAL A O 1
ATOM 1444 N N . GLY A 1 187 ? 9.5 28.688 -9.438 1 89.12 187 GLY A N 1
ATOM 1445 C CA . GLY A 1 187 ? 10.469 29.734 -9.711 1 89.12 187 GLY A CA 1
ATOM 1446 C C . GLY A 1 187 ? 10.328 30.922 -8.789 1 89.12 187 GLY A C 1
ATOM 1447 O O . GLY A 1 187 ? 10.93 31.969 -9.023 1 89.12 187 GLY A O 1
ATOM 1448 N N . TRP A 1 188 ? 9.516 30.797 -7.742 1 87.38 188 TRP A N 1
ATOM 1449 C CA . TRP A 1 188 ? 9.352 31.875 -6.781 1 87.38 188 TRP A CA 1
ATOM 1450 C C . TRP A 1 188 ? 10.602 32.031 -5.926 1 87.38 188 TRP A C 1
ATOM 1452 O O . TRP A 1 188 ? 11.219 31.062 -5.516 1 87.38 188 TRP A O 1
ATOM 1462 N N . LYS A 1 189 ? 10.992 33.281 -5.691 1 87.44 189 LYS A N 1
ATOM 1463 C CA . LYS A 1 189 ? 12.102 33.594 -4.809 1 87.44 189 LYS A CA 1
ATOM 1464 C C . LYS A 1 189 ? 11.648 34.5 -3.666 1 87.44 189 LYS A C 1
ATOM 1466 O O . LYS A 1 189 ? 10.688 35.281 -3.814 1 87.44 189 LYS A O 1
ATOM 1471 N N . GLU A 1 190 ? 12.367 34.375 -2.566 1 84.62 190 GLU A N 1
ATOM 1472 C CA . GLU A 1 190 ? 12.047 35.219 -1.418 1 84.62 190 GLU A CA 1
ATOM 1473 C C . GLU A 1 190 ? 12.047 36.688 -1.803 1 84.62 190 GLU A C 1
ATOM 1475 O O . GLU A 1 190 ? 12.93 37.156 -2.531 1 84.62 190 GLU A O 1
ATOM 1480 N N . GLY A 1 191 ? 11.047 37.375 -1.368 1 82.88 191 GLY A N 1
ATOM 1481 C CA . GLY A 1 191 ? 10.938 38.781 -1.678 1 82.88 191 GLY A CA 1
ATOM 1482 C C . GLY A 1 191 ? 9.969 39.094 -2.807 1 82.88 191 GLY A C 1
ATOM 1483 O O . GLY A 1 191 ? 9.539 40.219 -2.98 1 82.88 191 GLY A O 1
ATOM 1484 N N . GLN A 1 192 ? 9.695 38.031 -3.604 1 82.5 192 GLN A N 1
ATOM 1485 C CA . GLN A 1 192 ? 8.703 38.188 -4.66 1 82.5 192 GLN A CA 1
ATOM 1486 C C . GLN A 1 192 ? 7.285 38.062 -4.109 1 82.5 192 GLN A C 1
ATOM 1488 O O . GLN A 1 192 ? 7.078 37.469 -3.057 1 82.5 192 GLN A O 1
ATOM 1493 N N . PRO A 1 193 ? 6.355 38.594 -4.828 1 81.06 193 PRO A N 1
ATOM 1494 C CA . PRO A 1 193 ? 4.965 38.406 -4.402 1 81.06 193 PRO A CA 1
ATOM 1495 C C . PRO A 1 193 ? 4.543 36.938 -4.441 1 81.06 193 PRO A C 1
ATOM 1497 O O . PRO A 1 193 ? 4.895 36.219 -5.375 1 81.06 193 PRO A O 1
ATOM 1500 N N . VAL A 1 194 ? 3.889 36.5 -3.379 1 82.25 194 VAL A N 1
ATOM 1501 C CA . VAL A 1 194 ? 3.436 35.094 -3.305 1 82.25 194 VAL A CA 1
ATOM 1502 C C . VAL A 1 194 ? 2.221 34.906 -4.211 1 82.25 194 VAL A C 1
ATOM 1504 O O . VAL A 1 194 ? 1.279 35.719 -4.176 1 82.25 194 VAL A O 1
ATOM 1507 N N . PRO A 1 195 ? 2.252 33.844 -5.043 1 71.19 195 PRO A N 1
ATOM 1508 C CA . PRO A 1 195 ? 1.079 33.562 -5.883 1 71.19 195 PRO A CA 1
ATOM 1509 C C . PRO A 1 195 ? -0.196 33.375 -5.07 1 71.19 195 PRO A C 1
ATOM 1511 O O . PRO A 1 195 ? -0.148 32.812 -3.971 1 71.19 195 PRO A O 1
ATOM 1514 N N . GLY A 1 196 ? -1.543 33.812 -5.645 1 61.44 196 GLY A N 1
ATOM 1515 C CA . GLY A 1 196 ? -2.832 33.688 -4.98 1 61.44 196 GLY A CA 1
ATOM 1516 C C . GLY A 1 196 ? -3.484 35.031 -4.711 1 61.44 196 GLY A C 1
ATOM 1517 O O . GLY A 1 196 ? -3.486 35.906 -5.574 1 61.44 196 GLY A O 1
ATOM 1518 N N . ILE A 1 197 ? -3.648 35.375 -3.277 1 56.34 197 ILE A N 1
ATOM 1519 C CA . ILE A 1 197 ? -4.496 36.531 -2.998 1 56.34 197 ILE A CA 1
ATOM 1520 C C . ILE A 1 197 ? -4.012 37.719 -3.807 1 56.34 197 ILE A C 1
ATOM 1522 O O . ILE A 1 197 ? -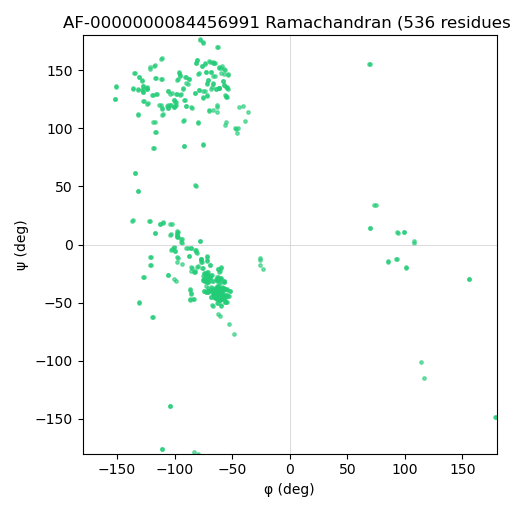4.812 38.438 -4.426 1 56.34 197 ILE A O 1
ATOM 1526 N N . PHE A 1 198 ? -2.754 38.156 -3.334 1 50.59 198 PHE A N 1
ATOM 1527 C CA . PHE A 1 198 ? -2.213 39.469 -3.666 1 50.59 198 PHE A CA 1
ATOM 1528 C C . PHE A 1 198 ? -1.317 39.375 -4.898 1 50.59 198 PHE A C 1
ATOM 1530 O O . PHE A 1 198 ? -0.766 40.406 -5.336 1 50.59 198 PHE A O 1
ATOM 1537 N N . GLY A 1 199 ? -0.942 38.094 -5.176 1 48.81 199 GLY A N 1
ATOM 1538 C CA . GLY A 1 199 ? -0.021 38.188 -6.297 1 48.81 199 GLY A CA 1
ATOM 1539 C C . GLY A 1 199 ? -0.721 38.281 -7.641 1 48.81 199 GLY A C 1
ATOM 1540 O O . GLY A 1 199 ? -1.938 38.469 -7.695 1 48.81 199 GLY A O 1
ATOM 1541 N N . THR A 1 200 ? 0.127 38.344 -8.734 1 48.66 200 THR A N 1
ATOM 1542 C CA . THR A 1 200 ? -0.358 38.438 -10.109 1 48.66 200 THR A CA 1
ATOM 1543 C C . THR A 1 200 ? -1.313 37.312 -10.422 1 48.66 200 THR A C 1
ATOM 1545 O O . THR A 1 200 ? -1.317 36.281 -9.734 1 48.66 200 THR A O 1
ATOM 1548 N N . SER A 1 201 ? -2.518 37.594 -11.125 1 50.44 201 SER A N 1
ATOM 1549 C CA . SER A 1 201 ? -3.633 36.875 -11.719 1 50.44 201 SER A CA 1
ATOM 1550 C C . SER A 1 201 ? -3.219 35.469 -12.109 1 50.44 201 SER A C 1
ATOM 1552 O O . SER A 1 201 ? -4.062 34.625 -12.477 1 50.44 201 SER A O 1
ATOM 1554 N N . GLN A 1 202 ? -1.979 35.094 -12.156 1 56.69 202 GLN A N 1
ATOM 1555 C CA . GLN A 1 202 ? -1.757 33.844 -12.914 1 56.69 202 GLN A CA 1
ATOM 1556 C C . GLN A 1 202 ? -1.642 32.656 -11.984 1 56.69 202 GLN A C 1
ATOM 1558 O O . GLN A 1 202 ? -1.067 32.75 -10.898 1 56.69 202 GLN A O 1
ATOM 1563 N N . THR A 1 203 ? -2.592 31.688 -12.211 1 61.09 203 THR A N 1
ATOM 1564 C CA . THR A 1 203 ? -2.463 30.359 -11.625 1 61.09 203 THR A CA 1
ATOM 1565 C C . THR A 1 203 ? -1.058 29.812 -11.836 1 61.09 203 THR A C 1
ATOM 1567 O O . THR A 1 203 ? -0.709 29.406 -12.953 1 61.09 203 THR A O 1
ATOM 1570 N N . VAL A 1 204 ? -0.212 29.922 -10.711 1 76.38 204 VAL A N 1
ATOM 1571 C CA . VAL A 1 204 ? 1.19 29.594 -10.953 1 76.38 204 VAL A CA 1
ATOM 1572 C C . VAL A 1 204 ? 1.506 28.203 -10.398 1 76.38 204 VAL A C 1
ATOM 1574 O O . VAL A 1 204 ? 2.521 27.609 -10.758 1 76.38 204 VAL A O 1
ATOM 1577 N N . LEU A 1 205 ? 0.401 27.641 -9.703 1 89.88 205 LEU A N 1
ATOM 1578 C CA . LEU A 1 205 ? 0.749 26.375 -9.07 1 89.88 205 LEU A CA 1
ATOM 1579 C C . LEU A 1 205 ? 0.01 25.203 -9.719 1 89.88 205 LEU A C 1
ATOM 1581 O O . LEU A 1 205 ? -0.075 24.125 -9.148 1 89.88 205 LEU A O 1
ATOM 1585 N N . LYS A 1 206 ? -0.53 25.406 -10.953 1 90.81 206 LYS A N 1
ATOM 1586 C CA . LYS A 1 206 ? -1.309 24.391 -11.656 1 90.81 206 LYS A CA 1
ATOM 1587 C C . LYS A 1 206 ? -0.468 23.156 -11.938 1 90.81 206 LYS A C 1
ATOM 1589 O O . LYS A 1 206 ? -1.008 22.062 -12.141 1 90.81 206 LYS A O 1
ATOM 1594 N N . ASP A 1 207 ? 0.802 23.391 -11.922 1 93.25 207 ASP A N 1
ATOM 1595 C CA . ASP A 1 207 ? 1.7 22.266 -12.195 1 93.25 207 ASP A CA 1
ATOM 1596 C C . ASP A 1 207 ? 1.749 21.297 -11.016 1 93.25 207 ASP A C 1
ATOM 1598 O O . ASP A 1 207 ? 2.035 20.109 -11.195 1 93.25 207 ASP A O 1
ATOM 1602 N N . VAL A 1 208 ? 1.452 21.797 -9.781 1 96.06 208 VAL A N 1
ATOM 1603 C CA . VAL A 1 208 ? 1.635 20.953 -8.609 1 96.06 208 VAL A CA 1
ATOM 1604 C C . VAL A 1 208 ? 0.305 20.781 -7.879 1 96.06 208 VAL A C 1
ATOM 1606 O O . VAL A 1 208 ? 0.163 19.906 -7.023 1 96.06 208 VAL A O 1
ATOM 1609 N N . LEU A 1 209 ? -0.708 21.594 -8.289 1 95.88 209 LEU A N 1
ATOM 1610 C CA . LEU A 1 209 ? -2.027 21.531 -7.668 1 95.88 209 LEU A CA 1
ATOM 1611 C C . LEU A 1 209 ? -3.105 21.266 -8.719 1 95.88 209 LEU A C 1
ATOM 1613 O O . LEU A 1 209 ? -3.119 21.906 -9.773 1 95.88 209 LEU A O 1
ATOM 1617 N N . ASP A 1 210 ? -3.996 20.359 -8.406 1 95.69 210 ASP A N 1
ATOM 1618 C CA . ASP A 1 210 ? -5.047 19.969 -9.336 1 95.69 210 ASP A CA 1
ATOM 1619 C C . ASP A 1 210 ? -6.258 20.891 -9.219 1 95.69 210 ASP A C 1
ATOM 1621 O O . ASP A 1 210 ? -6.867 21.25 -10.227 1 95.69 210 ASP A O 1
ATOM 1625 N N . ASP A 1 211 ? -6.613 21.297 -7.953 1 94.38 211 ASP A N 1
ATOM 1626 C CA . ASP A 1 211 ? -7.797 22.109 -7.707 1 94.38 211 ASP A CA 1
ATOM 1627 C C . ASP A 1 211 ? -7.492 23.234 -6.719 1 94.38 211 ASP A C 1
ATOM 1629 O O . ASP A 1 211 ? -8.391 23.703 -6.016 1 94.38 211 ASP A O 1
ATOM 1633 N N . GLY A 1 212 ? -6.223 23.547 -6.621 1 94.12 212 GLY A N 1
ATOM 1634 C CA . GLY A 1 212 ? -5.797 24.609 -5.719 1 94.12 212 GLY A CA 1
ATOM 1635 C C . GLY A 1 212 ? -5.414 24.094 -4.34 1 94.12 212 GLY A C 1
ATOM 1636 O O . GLY A 1 212 ? -4.812 24.828 -3.549 1 94.12 212 GLY A O 1
ATOM 1637 N N . VAL A 1 213 ? -5.754 22.812 -4.047 1 95.94 213 VAL A N 1
ATOM 1638 C CA . VAL A 1 213 ? -5.445 22.25 -2.736 1 95.94 213 VAL A CA 1
ATOM 1639 C C . VAL A 1 213 ? -4.77 20.891 -2.904 1 95.94 213 VAL A C 1
ATOM 1641 O O . VAL A 1 213 ? -3.684 20.656 -2.373 1 95.94 213 VAL A O 1
ATOM 1644 N N . HIS A 1 214 ? -5.402 20.031 -3.73 1 98.12 214 HIS A N 1
ATOM 1645 C CA . HIS A 1 214 ? -4.887 18.688 -3.908 1 98.12 214 HIS A CA 1
ATOM 1646 C C . HIS A 1 214 ? -3.738 18.656 -4.91 1 98.12 214 HIS A C 1
ATOM 1648 O O . HIS A 1 214 ? -3.65 19.531 -5.785 1 98.12 214 HIS A O 1
ATOM 1654 N N . LEU A 1 215 ? -2.908 17.656 -4.785 1 98.44 215 LEU A N 1
ATOM 1655 C CA . LEU A 1 215 ? -1.655 17.625 -5.531 1 98.44 215 LEU A CA 1
ATOM 1656 C C . LEU A 1 215 ? -1.839 16.938 -6.875 1 98.44 215 LEU A C 1
ATOM 1658 O O . LEU A 1 215 ? -2.619 15.984 -6.984 1 98.44 215 LEU A O 1
ATOM 1662 N N . THR A 1 216 ? -1.132 17.438 -7.91 1 98 216 THR A N 1
ATOM 1663 C CA . THR A 1 216 ? -0.915 16.688 -9.141 1 98 216 THR A CA 1
ATOM 1664 C C . THR A 1 216 ? 0.178 15.641 -8.953 1 98 216 THR A C 1
ATOM 1666 O O . THR A 1 216 ? 0.78 15.555 -7.879 1 98 216 THR A O 1
ATOM 1669 N N . GLY A 1 217 ? 0.42 14.844 -9.969 1 98.25 217 GLY A N 1
ATOM 1670 C CA . GLY A 1 217 ? 1.552 13.938 -9.93 1 98.25 217 GLY A CA 1
ATOM 1671 C C . GLY A 1 217 ? 2.871 14.633 -9.656 1 98.25 217 GLY A C 1
ATOM 1672 O O . GLY A 1 217 ? 3.697 14.125 -8.891 1 98.25 217 GLY A O 1
ATOM 1673 N N . ASN A 1 218 ? 3.043 15.812 -10.219 1 97.94 218 ASN A N 1
ATOM 1674 C CA . ASN A 1 218 ? 4.258 16.578 -9.992 1 97.94 218 ASN A CA 1
ATOM 1675 C C . ASN A 1 218 ? 4.383 17 -8.523 1 97.94 218 ASN A C 1
ATOM 1677 O O . ASN A 1 218 ? 5.48 17 -7.965 1 97.94 218 ASN A O 1
ATOM 1681 N N . GLY A 1 219 ? 3.246 17.391 -7.93 1 98.5 219 GLY A N 1
ATOM 1682 C CA . GLY A 1 219 ? 3.26 17.719 -6.512 1 98.5 219 GLY A CA 1
ATOM 1683 C C . GLY A 1 219 ? 3.701 16.547 -5.645 1 98.5 219 GLY A C 1
ATOM 1684 O O . GLY A 1 219 ? 4.527 16.719 -4.746 1 98.5 219 GLY A O 1
ATOM 1685 N N . TYR A 1 220 ? 3.213 15.367 -5.961 1 98.81 220 TYR A N 1
ATOM 1686 C CA . TYR A 1 220 ? 3.59 14.188 -5.195 1 98.81 220 TYR A CA 1
ATOM 1687 C C . TYR A 1 220 ? 5.043 13.805 -5.465 1 98.81 220 TYR A C 1
ATOM 1689 O O . TYR A 1 220 ? 5.73 13.297 -4.574 1 98.81 220 TYR A O 1
ATOM 1697 N N . ARG A 1 221 ? 5.543 14.062 -6.676 1 98.69 221 ARG A N 1
ATOM 1698 C CA . ARG A 1 221 ? 6.945 13.805 -6.984 1 98.69 221 ARG A CA 1
ATOM 1699 C C . ARG A 1 221 ? 7.859 14.68 -6.129 1 98.69 221 ARG A C 1
ATOM 1701 O O . ARG A 1 221 ? 8.875 14.203 -5.609 1 98.69 221 ARG A O 1
ATOM 1708 N N . ILE A 1 222 ? 7.496 15.938 -5.969 1 98.62 222 ILE A N 1
ATOM 1709 C CA . ILE A 1 222 ? 8.266 16.844 -5.113 1 98.62 222 ILE A CA 1
ATOM 1710 C C . ILE A 1 222 ? 8.273 16.297 -3.682 1 98.62 222 ILE A C 1
ATOM 1712 O O . ILE A 1 222 ? 9.328 16.25 -3.043 1 98.62 222 ILE A O 1
ATOM 1716 N N . TRP A 1 223 ? 7.121 15.898 -3.139 1 98.88 223 TRP A N 1
ATOM 1717 C CA . TRP A 1 223 ? 7.039 15.328 -1.799 1 98.88 223 TRP A CA 1
ATOM 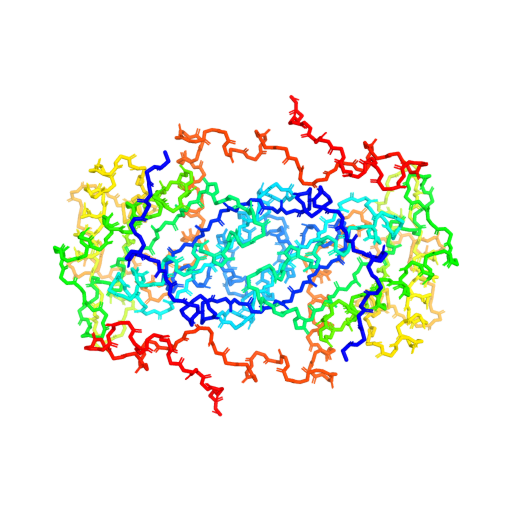1718 C C . TRP A 1 223 ? 7.938 14.102 -1.673 1 98.88 223 TRP A C 1
ATOM 1720 O O . TRP A 1 223 ? 8.68 13.969 -0.698 1 98.88 223 TRP A O 1
ATOM 1730 N N . TYR A 1 224 ? 7.863 13.203 -2.668 1 98.94 224 TYR A N 1
ATOM 1731 C CA . TYR A 1 224 ? 8.68 11.992 -2.701 1 98.94 224 TYR A CA 1
ATOM 1732 C C . TYR A 1 224 ? 10.164 12.336 -2.629 1 98.94 224 TYR A C 1
ATOM 1734 O O . TYR A 1 224 ? 10.898 11.766 -1.821 1 98.94 224 TYR A O 1
ATOM 1742 N N . ASP A 1 225 ? 10.602 13.281 -3.479 1 98.81 225 ASP A N 1
ATOM 1743 C CA . ASP A 1 225 ? 12.008 13.664 -3.555 1 98.81 225 ASP A CA 1
ATOM 1744 C C . ASP A 1 225 ? 12.477 14.297 -2.248 1 98.81 225 ASP A C 1
ATOM 1746 O O . ASP A 1 225 ? 13.57 14 -1.766 1 98.81 225 ASP A O 1
ATOM 1750 N N . GLU A 1 226 ? 11.633 15.164 -1.672 1 98.81 226 GLU A N 1
ATOM 1751 C CA . GLU A 1 226 ? 11.977 15.781 -0.394 1 98.81 226 GLU A CA 1
ATOM 1752 C C . GLU A 1 226 ? 12.094 14.734 0.711 1 98.81 226 GLU A C 1
ATOM 1754 O O . GLU A 1 226 ? 13.008 14.805 1.538 1 98.81 226 GLU A O 1
ATOM 1759 N N . LEU A 1 227 ? 11.18 13.797 0.733 1 98.94 227 LEU A N 1
ATOM 1760 C CA . LEU A 1 227 ? 11.18 12.75 1.748 1 98.94 227 LEU A CA 1
ATOM 1761 C C . LEU A 1 227 ? 12.438 11.891 1.642 1 98.94 227 LEU A C 1
ATOM 1763 O O . LEU A 1 227 ? 13.102 11.625 2.648 1 98.94 227 LEU A O 1
ATOM 1767 N N . LEU A 1 228 ? 12.797 11.461 0.437 1 98.81 228 LEU A N 1
ATOM 1768 C CA . LEU A 1 228 ? 13.992 10.641 0.255 1 98.81 228 LEU A CA 1
ATOM 1769 C C . LEU A 1 228 ? 15.25 11.414 0.642 1 98.81 228 LEU A C 1
ATOM 1771 O O . LEU A 1 228 ? 16.188 10.844 1.21 1 98.81 228 LEU A O 1
ATOM 1775 N N . ALA A 1 229 ? 15.266 12.727 0.301 1 98.75 229 ALA A N 1
ATOM 1776 C CA . ALA A 1 229 ? 16.422 13.547 0.667 1 98.75 229 ALA A CA 1
ATOM 1777 C C . ALA A 1 229 ? 16.594 13.602 2.182 1 98.75 229 ALA A C 1
ATOM 1779 O O . ALA A 1 229 ? 17.703 13.484 2.688 1 98.75 229 ALA A O 1
ATOM 1780 N N . VAL A 1 230 ? 15.5 13.766 2.912 1 98.81 230 VAL A N 1
ATOM 1781 C CA . VAL A 1 230 ? 15.562 13.812 4.371 1 98.81 230 VAL A CA 1
ATOM 1782 C C . VAL A 1 230 ? 16 12.461 4.914 1 98.81 230 VAL A C 1
ATOM 1784 O O . VAL A 1 230 ? 16.828 12.391 5.824 1 98.81 230 VAL A O 1
ATOM 1787 N N . ILE A 1 231 ? 15.484 11.328 4.355 1 98.81 231 ILE A N 1
ATOM 1788 C CA . ILE A 1 231 ? 15.859 9.992 4.805 1 98.81 231 ILE A CA 1
ATOM 1789 C C . ILE A 1 231 ? 17.359 9.773 4.59 1 98.81 231 ILE A C 1
ATOM 1791 O O . ILE A 1 231 ? 18.047 9.297 5.488 1 98.81 231 ILE A O 1
ATOM 1795 N N . GLU A 1 232 ? 17.828 10.156 3.441 1 98.31 232 GLU A N 1
ATOM 1796 C CA . GLU A 1 232 ? 19.234 9.969 3.105 1 98.31 232 GLU A CA 1
ATOM 1797 C C . GLU A 1 232 ? 20.141 10.75 4.059 1 98.31 232 GLU A C 1
ATOM 1799 O O . GLU A 1 232 ? 21.203 10.258 4.453 1 98.31 232 GLU A O 1
ATOM 1804 N N . THR A 1 233 ? 19.719 11.93 4.441 1 98.44 233 THR A N 1
ATOM 1805 C CA . THR A 1 233 ? 20.547 12.828 5.242 1 98.44 233 THR A CA 1
ATOM 1806 C C . THR A 1 233 ? 20.406 12.508 6.727 1 98.44 233 THR A C 1
ATOM 1808 O O . THR A 1 233 ? 21.406 12.453 7.453 1 98.44 233 THR A O 1
ATOM 1811 N N . GLU A 1 234 ? 19.156 12.258 7.164 1 98.69 234 GLU A N 1
ATOM 1812 C CA . GLU A 1 234 ? 18.875 12.18 8.594 1 98.69 234 GLU A CA 1
ATOM 1813 C C . GLU A 1 234 ? 18.828 10.734 9.078 1 98.69 234 GLU A C 1
ATOM 1815 O O . GLU A 1 234 ? 19.094 10.453 10.242 1 98.69 234 GLU A O 1
ATOM 1820 N N . PHE A 1 235 ? 18.391 9.828 8.188 1 98.75 235 PHE A N 1
ATOM 1821 C CA . PHE A 1 235 ? 18.188 8.438 8.562 1 98.75 235 PHE A CA 1
ATOM 1822 C C . PHE A 1 235 ? 18.781 7.5 7.523 1 98.75 235 PHE A C 1
ATOM 1824 O O . PHE A 1 235 ? 18.094 6.637 6.984 1 98.75 235 PHE A O 1
ATOM 1831 N N . PRO A 1 236 ? 20.094 7.543 7.289 1 98.25 236 PRO A N 1
ATOM 1832 C CA . PRO A 1 236 ? 20.688 6.734 6.223 1 98.25 236 PRO A CA 1
ATOM 1833 C C . PRO A 1 236 ? 20.453 5.238 6.414 1 98.25 236 PRO A C 1
ATOM 1835 O O . PRO A 1 236 ? 20.484 4.477 5.445 1 98.25 236 PRO A O 1
ATOM 1838 N N . GLU A 1 237 ? 20.141 4.762 7.594 1 98 237 GLU A N 1
ATOM 1839 C CA . GLU A 1 237 ? 19.875 3.352 7.875 1 98 237 GLU A CA 1
ATOM 1840 C C . GLU A 1 237 ? 18.531 2.916 7.281 1 98 237 GLU A C 1
ATOM 1842 O O . GLU A 1 237 ? 18.25 1.719 7.203 1 98 237 GLU A O 1
ATOM 1847 N N . LEU A 1 238 ? 17.734 3.924 6.82 1 98.62 238 LEU A N 1
ATOM 1848 C CA . LEU A 1 238 ? 16.438 3.602 6.242 1 98.62 238 LEU A CA 1
ATOM 1849 C C . LEU A 1 238 ? 16.5 3.617 4.719 1 98.62 238 LEU A C 1
ATOM 1851 O O . LEU A 1 238 ? 15.5 3.373 4.047 1 98.62 238 LEU A O 1
ATOM 1855 N N . LYS A 1 239 ? 17.672 3.949 4.188 1 98.19 239 LYS A N 1
ATOM 1856 C CA . LYS A 1 239 ? 17.812 3.752 2.75 1 98.19 239 LYS A CA 1
ATOM 1857 C C . LYS A 1 239 ? 17.562 2.297 2.365 1 98.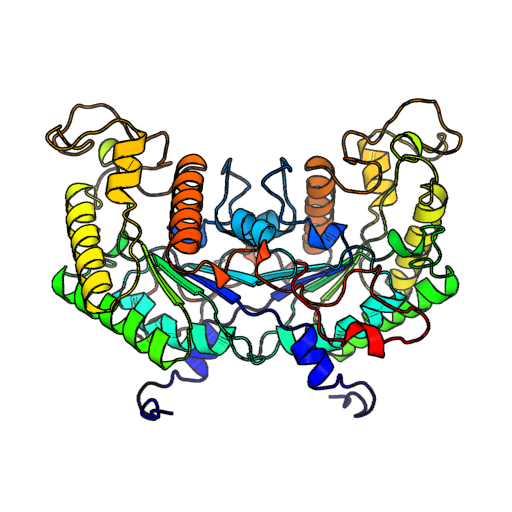19 239 LYS A C 1
ATOM 1859 O O . LYS A 1 239 ? 17.938 1.381 3.094 1 98.19 239 LYS A O 1
ATOM 1864 N N . SER A 1 240 ? 16.906 2.088 1.275 1 97.25 240 SER A N 1
ATOM 1865 C CA . SER A 1 240 ? 16.531 0.739 0.857 1 97.25 240 SER A CA 1
ATOM 1866 C C . SER A 1 240 ? 17.75 -0.187 0.846 1 97.25 240 SER A C 1
ATOM 1868 O O . SER A 1 240 ? 17.672 -1.332 1.297 1 97.25 240 SER A O 1
ATOM 1870 N N . GLU A 1 241 ? 18.922 0.273 0.396 1 96 241 GLU A N 1
ATOM 1871 C CA . GLU A 1 241 ? 20.125 -0.544 0.253 1 96 241 GLU A CA 1
ATOM 1872 C C . GLU A 1 241 ? 20.688 -0.938 1.614 1 96 241 GLU A C 1
ATOM 1874 O O . GLU A 1 241 ? 21.531 -1.831 1.707 1 96 241 GLU A O 1
ATOM 1879 N N . ALA A 1 242 ? 20.266 -0.227 2.637 1 97.12 242 ALA A N 1
ATOM 1880 C CA . ALA A 1 242 ? 20.797 -0.478 3.975 1 97.12 242 ALA A CA 1
ATOM 1881 C C . ALA A 1 242 ? 19.906 -1.447 4.746 1 97.12 242 ALA A C 1
ATOM 1883 O O . ALA A 1 242 ? 20.188 -1.779 5.898 1 97.12 242 ALA A O 1
ATOM 1884 N N . LEU A 1 243 ? 18.844 -1.945 4.164 1 97.69 243 LEU A N 1
ATOM 1885 C CA . LEU A 1 243 ? 17.859 -2.793 4.84 1 97.69 243 LEU A CA 1
ATOM 1886 C C . LEU A 1 243 ? 17.922 -4.223 4.309 1 97.69 243 LEU A C 1
ATOM 1888 O O . LEU A 1 243 ? 18.094 -4.434 3.104 1 97.69 243 LEU A O 1
ATOM 1892 N N . PRO A 1 244 ? 17.75 -5.223 5.188 1 96.44 244 PRO A N 1
ATOM 1893 C CA . PRO A 1 244 ? 17.625 -6.598 4.695 1 96.44 244 PRO A CA 1
ATOM 1894 C C . PRO A 1 244 ? 16.266 -6.859 4.043 1 96.44 244 PRO A C 1
ATOM 1896 O O . PRO A 1 244 ? 15.273 -6.203 4.383 1 96.44 244 PRO A O 1
ATOM 1899 N N . THR A 1 245 ? 16.188 -7.824 3.168 1 96.06 245 THR A N 1
ATOM 1900 C CA . THR A 1 245 ? 14.922 -8.203 2.547 1 96.06 245 THR A CA 1
ATOM 1901 C C . THR A 1 245 ? 14.102 -9.086 3.486 1 96.06 245 THR A C 1
ATOM 1903 O O . THR A 1 245 ? 14.664 -9.789 4.332 1 96.06 245 THR A O 1
ATOM 1906 N N . VAL A 1 246 ? 12.82 -8.984 3.434 1 97.56 246 VAL A N 1
ATOM 1907 C CA . VAL A 1 246 ? 11.93 -9.953 4.062 1 97.56 246 VAL A CA 1
ATOM 1908 C C . VAL A 1 246 ? 11.992 -11.281 3.307 1 97.56 246 VAL A C 1
ATOM 1910 O O . VAL A 1 246 ? 11.648 -11.344 2.123 1 97.56 246 VAL A O 1
ATOM 1913 N N . LEU A 1 247 ? 12.484 -12.328 3.951 1 98.19 247 LEU A N 1
ATOM 1914 C CA . LEU A 1 247 ? 12.75 -13.656 3.404 1 98.19 247 LEU A CA 1
ATOM 1915 C C . LEU A 1 247 ? 13.922 -13.609 2.43 1 98.19 247 LEU A C 1
ATOM 1917 O O . LEU A 1 247 ? 14.227 -12.562 1.858 1 98.19 247 LEU A O 1
ATOM 1921 N N . PRO A 1 248 ? 14.625 -14.695 2.217 1 97.56 248 PRO A N 1
ATOM 1922 C CA . PRO A 1 248 ? 15.836 -14.727 1.391 1 97.56 248 PRO A CA 1
ATOM 1923 C C . PRO A 1 248 ? 15.531 -14.68 -0.105 1 97.56 248 PRO A C 1
ATOM 1925 O O . PRO A 1 248 ? 14.43 -15.039 -0.524 1 97.56 248 PRO A O 1
ATOM 1928 N N . HIS A 1 249 ? 16.5 -14.172 -0.838 1 96.25 249 HIS A N 1
ATOM 1929 C CA . HIS A 1 249 ? 16.453 -14.32 -2.289 1 96.25 249 HIS A CA 1
ATOM 1930 C C . HIS A 1 249 ? 16.359 -15.789 -2.691 1 96.25 249 HIS A C 1
ATOM 1932 O O . HIS A 1 249 ? 16.922 -16.656 -2.01 1 96.25 249 HIS A O 1
ATOM 1938 N N . ILE A 1 250 ? 15.758 -16.047 -3.775 1 97 250 ILE A N 1
ATOM 1939 C CA . ILE A 1 250 ? 15.484 -17.406 -4.219 1 97 250 ILE A CA 1
ATOM 1940 C C . ILE A 1 250 ? 16.797 -18.188 -4.32 1 97 250 ILE A C 1
ATOM 1942 O O . ILE A 1 250 ? 16.844 -19.375 -4.027 1 97 250 ILE A O 1
ATOM 1946 N N . PHE A 1 251 ? 17.859 -17.516 -4.633 1 95.5 251 PHE A N 1
ATOM 1947 C CA . PHE A 1 251 ? 19.141 -18.172 -4.824 1 95.5 251 PHE A CA 1
ATOM 1948 C C . PHE A 1 251 ? 19.766 -18.531 -3.48 1 95.5 251 PHE A C 1
ATOM 1950 O O . PHE A 1 251 ? 20.75 -19.281 -3.426 1 95.5 251 PHE A O 1
ATOM 1957 N N . ASP A 1 252 ? 19.219 -17.969 -2.4 1 96.06 252 ASP A N 1
ATOM 1958 C CA . ASP A 1 252 ? 19.734 -18.25 -1.064 1 96.06 252 ASP A CA 1
ATOM 1959 C C . ASP A 1 252 ? 18.828 -19.234 -0.325 1 96.06 252 ASP A C 1
ATOM 1961 O O . ASP A 1 252 ? 18.984 -19.453 0.88 1 96.06 252 ASP A O 1
ATOM 1965 N N . VAL A 1 253 ? 17.844 -19.844 -1.006 1 96.88 253 VAL A N 1
ATOM 1966 C CA . VAL A 1 253 ? 16.938 -20.828 -0.427 1 96.88 253 VAL A CA 1
ATOM 1967 C C . VAL A 1 253 ? 17.328 -22.234 -0.889 1 96.88 253 VAL A C 1
ATOM 1969 O O . VAL A 1 253 ? 17.531 -22.469 -2.084 1 96.88 253 VAL A O 1
ATOM 1972 N N . ASP A 1 254 ? 17.469 -23.172 0.05 1 96 254 ASP A N 1
ATOM 1973 C CA . ASP A 1 254 ? 17.75 -24.578 -0.239 1 96 254 ASP A CA 1
ATOM 1974 C C . ASP A 1 254 ? 16.453 -25.375 -0.355 1 96 254 ASP A C 1
ATOM 1976 O O . ASP A 1 254 ? 15.805 -25.672 0.653 1 96 254 ASP A O 1
ATOM 1980 N N . ARG A 1 255 ? 16.125 -25.734 -1.534 1 92.81 255 ARG A N 1
ATOM 1981 C CA . ARG A 1 255 ? 14.852 -26.406 -1.791 1 92.81 255 ARG A CA 1
ATOM 1982 C C . ARG A 1 255 ? 14.773 -27.734 -1.043 1 92.81 255 ARG A C 1
ATOM 1984 O O . ARG A 1 255 ? 13.68 -28.25 -0.792 1 92.81 255 ARG A O 1
ATOM 1991 N N . ASP A 1 256 ? 15.891 -28.312 -0.702 1 94.56 256 ASP A N 1
ATOM 1992 C CA . ASP A 1 256 ? 15.922 -29.594 -0.006 1 94.56 256 ASP A CA 1
ATOM 1993 C C . ASP A 1 256 ? 15.805 -29.391 1.504 1 94.56 256 ASP A C 1
ATOM 1995 O O . ASP A 1 256 ? 15.719 -30.375 2.254 1 94.56 256 ASP A O 1
ATOM 1999 N N . ASN A 1 257 ? 15.766 -28.156 1.959 1 96.69 257 ASN A N 1
ATOM 2000 C CA . ASN A 1 257 ? 15.664 -27.859 3.383 1 96.69 257 ASN A CA 1
ATOM 2001 C C . ASN A 1 257 ? 14.57 -26.828 3.666 1 96.69 257 ASN A C 1
ATOM 2003 O O . ASN A 1 257 ? 14.805 -25.844 4.367 1 96.69 257 ASN A O 1
ATOM 2007 N N . LEU A 1 258 ? 13.445 -27.031 3.062 1 96 258 LEU A N 1
ATOM 2008 C CA . LEU A 1 258 ? 12.266 -26.219 3.305 1 96 258 LEU A CA 1
ATOM 2009 C C . LEU A 1 258 ? 11.438 -26.766 4.461 1 96 258 LEU A C 1
ATOM 2011 O O . LEU A 1 258 ? 11.359 -27.984 4.641 1 96 258 LEU A O 1
ATOM 2015 N N . PRO A 1 259 ? 10.961 -25.922 5.293 1 96.06 259 PRO A N 1
ATOM 2016 C CA . PRO A 1 259 ? 10.93 -24.469 5.184 1 96.06 259 PRO A CA 1
ATOM 2017 C C . PRO A 1 259 ? 12.062 -23.797 5.953 1 96.06 259 PRO A C 1
ATOM 2019 O O . PRO A 1 259 ? 12.125 -22.562 6.008 1 96.06 259 PRO A O 1
ATOM 2022 N N . ARG A 1 260 ? 12.969 -24.516 6.5 1 96.06 260 ARG A N 1
ATOM 2023 C CA . ARG A 1 260 ? 13.984 -24 7.41 1 96.06 260 ARG A CA 1
ATOM 2024 C C . ARG A 1 260 ? 14.75 -22.844 6.77 1 96.06 260 ARG A C 1
ATOM 2026 O O . ARG A 1 260 ? 14.984 -21.812 7.41 1 96.06 260 ARG A O 1
ATOM 2033 N N . THR A 1 261 ? 15.125 -22.969 5.508 1 96.75 261 THR A N 1
ATOM 2034 C CA . THR A 1 261 ? 15.984 -21.984 4.863 1 96.75 261 THR A CA 1
ATOM 2035 C C . THR A 1 261 ? 15.18 -20.734 4.488 1 96.75 261 THR A C 1
ATOM 2037 O O . THR A 1 261 ? 15.758 -19.688 4.184 1 96.75 261 THR A O 1
ATOM 2040 N N . LEU A 1 262 ? 13.852 -20.812 4.5 1 97.5 262 LEU A N 1
ATOM 2041 C CA . LEU A 1 262 ? 13.023 -19.625 4.312 1 97.5 262 LEU A CA 1
ATOM 2042 C C . LEU A 1 262 ? 13.133 -18.703 5.523 1 97.5 262 LEU A C 1
ATOM 2044 O O . LEU A 1 262 ? 12.984 -17.484 5.391 1 97.5 262 LEU A O 1
ATOM 2048 N N . TRP A 1 263 ? 13.398 -19.312 6.699 1 97.5 263 TRP A N 1
ATOM 2049 C CA . TRP A 1 263 ? 13.297 -18.562 7.949 1 97.5 263 TRP A CA 1
ATOM 2050 C C . TRP A 1 263 ? 14.672 -18.078 8.406 1 97.5 263 TRP A C 1
ATOM 2052 O O . TRP A 1 263 ? 14.812 -17.547 9.508 1 97.5 263 TRP A O 1
ATOM 2062 N N . GLN A 1 264 ? 15.656 -18.219 7.562 1 95 264 GLN A N 1
ATOM 2063 C CA . GLN A 1 264 ? 17 -17.812 7.93 1 95 264 GLN A CA 1
ATOM 2064 C C . GLN A 1 264 ? 17.109 -16.281 8.023 1 95 264 GLN A C 1
ATOM 2066 O O . GLN A 1 264 ? 16.297 -15.57 7.426 1 95 264 GLN A O 1
ATOM 2071 N N . GLU A 1 265 ? 18.031 -15.812 8.711 1 91.19 265 GLU A N 1
ATOM 2072 C CA . GLU A 1 265 ? 18.297 -14.375 8.766 1 91.19 265 GLU A CA 1
ATOM 2073 C C . GLU A 1 265 ? 18.906 -13.875 7.465 1 91.19 265 GLU A C 1
ATOM 2075 O O . GLU A 1 265 ? 19.828 -14.492 6.926 1 91.19 265 GLU A O 1
ATOM 2080 N N . VAL A 1 266 ? 18.297 -12.867 6.953 1 93.19 266 VAL A N 1
ATOM 2081 C CA . VAL A 1 266 ? 18.812 -12.266 5.73 1 93.19 266 VAL A CA 1
ATOM 2082 C C . VAL A 1 266 ? 19.719 -11.086 6.078 1 93.19 266 VAL A C 1
ATOM 2084 O O . VAL A 1 266 ? 19.328 -10.203 6.844 1 93.19 266 VAL A O 1
ATOM 2087 N N . ARG A 1 267 ? 20.906 -11.094 5.504 1 87.38 267 ARG A N 1
ATOM 2088 C CA . ARG A 1 267 ? 21.844 -10.008 5.73 1 87.38 267 ARG A CA 1
ATOM 2089 C C . ARG A 1 267 ? 21.766 -8.969 4.613 1 87.38 267 ARG A C 1
ATOM 2091 O O . ARG A 1 267 ? 21.375 -9.297 3.486 1 87.38 267 ARG A O 1
ATOM 2098 N N . VAL A 1 268 ? 22.031 -7.703 5.039 1 86.44 268 VAL A N 1
ATOM 2099 C CA . VAL A 1 268 ? 22.125 -6.645 4.039 1 86.44 268 VAL A CA 1
ATOM 2100 C C . VAL A 1 268 ? 23.297 -6.922 3.104 1 86.44 268 VAL A C 1
ATOM 2102 O O . VAL A 1 268 ? 24.391 -7.258 3.557 1 86.44 268 VAL A O 1
ATOM 2105 N N . ARG A 1 269 ? 22.938 -7.094 1.814 1 66.56 269 ARG A N 1
ATOM 2106 C CA . ARG A 1 269 ? 24.031 -7.332 0.886 1 66.56 269 ARG A CA 1
ATOM 2107 C C . ARG A 1 269 ? 24.969 -6.125 0.814 1 66.56 269 ARG A C 1
ATOM 2109 O O . ARG A 1 269 ? 24.5 -4.984 0.758 1 66.56 269 ARG A O 1
ATOM 2116 N N . GLU A 1 270 ? 26.219 -6.227 1.25 1 57.53 270 GLU A N 1
ATOM 2117 C CA . GLU A 1 270 ? 27.266 -5.199 1.202 1 57.53 270 GLU A CA 1
ATOM 2118 C C . GLU A 1 270 ? 27.484 -4.707 -0.225 1 57.53 270 GLU A C 1
ATOM 2120 O O . GLU A 1 270 ? 27.297 -5.465 -1.182 1 57.53 270 GLU A O 1
ATOM 2125 N N . MET B 1 1 ? 12.32 2.004 30.062 1 29.59 1 MET B N 1
ATOM 2126 C CA . MET B 1 1 ? 11.008 1.493 29.672 1 29.59 1 MET B CA 1
ATOM 2127 C C . MET B 1 1 ? 9.891 2.385 30.203 1 29.59 1 MET B C 1
ATOM 2129 O O . MET B 1 1 ? 9.383 2.158 31.297 1 29.59 1 MET B O 1
ATOM 2133 N N . THR B 1 2 ? 10.062 3.635 30.047 1 33.06 2 THR B N 1
ATOM 2134 C CA . THR B 1 2 ? 9.141 4.562 30.703 1 33.06 2 THR B CA 1
ATOM 2135 C C . THR B 1 2 ? 7.699 4.25 30.312 1 33.06 2 THR B C 1
ATOM 2137 O O . THR B 1 2 ? 7.371 4.156 29.125 1 33.06 2 THR B O 1
ATOM 2140 N N . ALA B 1 3 ? 6.957 3.666 31.188 1 37.91 3 ALA B N 1
ATOM 2141 C CA . ALA B 1 3 ? 5.562 3.236 31.188 1 37.91 3 ALA B CA 1
ATOM 2142 C C . ALA B 1 3 ? 4.648 4.332 30.641 1 37.91 3 ALA B C 1
ATOM 2144 O O . ALA B 1 3 ? 4.688 5.469 31.109 1 37.91 3 ALA B O 1
ATOM 2145 N N . VAL B 1 4 ? 4.254 4.379 29.375 1 42.88 4 VAL B N 1
ATOM 2146 C CA . VAL B 1 4 ? 3.098 5.191 29 1 42.88 4 VAL B CA 1
ATOM 2147 C C . VAL B 1 4 ? 2.02 5.082 30.078 1 42.88 4 VAL B C 1
ATOM 2149 O O . VAL B 1 4 ? 1.723 3.986 30.562 1 42.88 4 VAL B O 1
ATOM 2152 N N . SER B 1 5 ? 1.847 5.977 30.781 1 43.97 5 SER B N 1
ATOM 2153 C CA . SER B 1 5 ? 0.793 5.926 31.781 1 43.97 5 SER B CA 1
ATOM 2154 C C . SER B 1 5 ? -0.47 5.273 31.234 1 43.97 5 SER B C 1
ATOM 2156 O O . SER B 1 5 ? -0.799 5.441 30.062 1 43.97 5 SER B O 1
ATOM 2158 N N . LYS B 1 6 ? -0.972 4.152 31.781 1 53.88 6 LYS B N 1
ATOM 2159 C CA . LYS B 1 6 ? -2.229 3.438 31.578 1 53.88 6 LYS B CA 1
ATOM 2160 C C . LYS B 1 6 ? -3.305 4.371 31.031 1 53.88 6 LYS B C 1
ATOM 2162 O O . LYS B 1 6 ? -4.293 3.918 30.453 1 53.88 6 LYS B O 1
ATOM 2167 N N . ASP B 1 7 ? -3.189 5.715 31.188 1 55.84 7 ASP B N 1
ATOM 2168 C CA . ASP B 1 7 ? -4.238 6.688 30.891 1 55.84 7 ASP B CA 1
ATOM 2169 C C . ASP B 1 7 ? -4.273 7.031 29.406 1 55.84 7 ASP B C 1
ATOM 2171 O O . ASP B 1 7 ? -5.316 7.426 28.875 1 55.84 7 ASP B O 1
ATOM 2175 N N . ASP B 1 8 ? -3.148 6.871 28.516 1 71.62 8 ASP B N 1
ATOM 2176 C CA . ASP B 1 8 ? -3.172 7.324 27.141 1 71.62 8 ASP B CA 1
ATOM 2177 C C . ASP B 1 8 ? -3.383 6.156 26.172 1 71.62 8 ASP B C 1
ATOM 2179 O O . ASP B 1 8 ? -3.209 6.301 24.969 1 71.62 8 ASP B O 1
ATOM 2183 N N . GLU B 1 9 ? -3.859 5.055 26.703 1 87.25 9 GLU B N 1
ATOM 2184 C CA . GLU B 1 9 ? -4.074 3.908 25.828 1 87.25 9 GLU B CA 1
ATOM 2185 C C . GLU B 1 9 ? -5.406 4.016 25.094 1 87.25 9 GLU B C 1
ATOM 2187 O O . GLU B 1 9 ? -6.438 4.309 25.703 1 87.25 9 GLU B O 1
ATOM 2192 N N . PRO B 1 10 ? -5.312 3.812 23.797 1 94.06 10 PRO B N 1
ATOM 2193 C CA . PRO B 1 10 ? -6.574 3.871 23.047 1 94.06 10 PRO B CA 1
ATOM 2194 C C . PRO B 1 10 ? -7.504 2.703 23.375 1 94.06 10 PRO B C 1
ATOM 2196 O O . PRO B 1 10 ? -7.039 1.623 23.75 1 94.06 10 PRO B O 1
ATOM 2199 N N . SER B 1 11 ? -8.797 2.904 23.328 1 95.19 11 SER B N 1
ATOM 2200 C CA . SER B 1 11 ? -9.797 1.867 23.562 1 95.19 11 SER B CA 1
ATOM 2201 C C . SER B 1 11 ? -9.773 0.812 22.469 1 95.19 11 SER B C 1
ATOM 2203 O O . SER B 1 11 ? -9.32 1.08 21.359 1 95.19 11 SER B O 1
ATOM 2205 N N . ALA B 1 12 ? -10.258 -0.34 22.812 1 95.88 12 ALA B N 1
ATOM 2206 C CA . ALA B 1 12 ? -10.406 -1.409 21.828 1 95.88 12 ALA B CA 1
ATOM 2207 C C . ALA B 1 12 ? -11.312 -0.978 20.672 1 95.88 12 ALA B C 1
ATOM 2209 O O . ALA B 1 12 ? -11.086 -1.352 19.531 1 95.88 12 ALA B O 1
ATOM 2210 N N . LEU B 1 13 ? -12.336 -0.223 21.062 1 96.31 13 LEU B N 1
ATOM 2211 C CA . LEU B 1 13 ? -13.258 0.277 20.062 1 96.31 13 LEU B CA 1
ATOM 2212 C C . LEU B 1 13 ? -12.539 1.187 19.062 1 96.31 13 LEU B C 1
ATOM 2214 O O . LEU B 1 13 ? -12.719 1.054 17.859 1 96.31 13 LEU B O 1
ATOM 2218 N N . ALA B 1 14 ? -11.734 2.137 19.562 1 97.56 14 ALA B N 1
ATOM 2219 C CA . ALA B 1 14 ? -10.984 3.053 18.703 1 97.56 14 ALA B CA 1
ATOM 2220 C C . ALA B 1 14 ? -10.039 2.289 17.781 1 97.56 14 ALA B C 1
ATOM 2222 O O . ALA B 1 14 ? -9.969 2.58 16.594 1 97.56 14 ALA B O 1
ATOM 2223 N N . ILE B 1 15 ? -9.359 1.272 18.344 1 97.88 15 ILE B N 1
ATOM 2224 C CA . ILE B 1 15 ? -8.438 0.465 17.562 1 97.88 15 ILE B CA 1
ATOM 2225 C C . ILE B 1 15 ? -9.203 -0.254 16.438 1 97.88 15 ILE B C 1
ATOM 2227 O O . ILE B 1 15 ? -8.781 -0.236 15.281 1 97.88 15 ILE B O 1
ATOM 2231 N N . ARG B 1 16 ? -10.32 -0.844 16.766 1 96.81 16 ARG B N 1
ATOM 2232 C CA . ARG B 1 16 ? -11.109 -1.561 15.773 1 96.81 16 ARG B CA 1
ATOM 2233 C C . ARG B 1 16 ? -11.609 -0.615 14.688 1 96.81 16 ARG B C 1
ATOM 2235 O O . ARG B 1 16 ? -11.641 -0.976 13.508 1 96.81 16 ARG B O 1
ATOM 2242 N N . ARG B 1 17 ? -11.953 0.641 15.07 1 97.44 17 ARG B N 1
ATOM 2243 C CA . ARG B 1 17 ? -12.547 1.588 14.133 1 97.44 17 ARG B CA 1
ATOM 2244 C C . ARG B 1 17 ? -11.516 2.066 13.117 1 97.44 17 ARG B C 1
ATOM 2246 O O . ARG B 1 17 ? -11.867 2.398 11.984 1 97.44 17 ARG B O 1
ATOM 2253 N N . VAL B 1 18 ? -10.203 2.039 13.5 1 98.06 18 VAL B N 1
ATOM 2254 C CA . VAL B 1 18 ? -9.195 2.539 12.57 1 98.06 18 VAL B CA 1
ATOM 2255 C C . VAL B 1 18 ? -8.578 1.376 11.797 1 98.06 18 VAL B C 1
ATOM 2257 O O . VAL B 1 18 ? -7.797 1.585 10.867 1 98.06 18 VAL B O 1
ATOM 2260 N N . THR B 1 19 ? -8.859 0.124 12.234 1 97.88 19 THR B N 1
ATOM 2261 C CA . THR B 1 19 ? -8.281 -1.069 11.617 1 97.88 19 THR B CA 1
ATOM 2262 C C . THR B 1 19 ? -8.953 -1.368 10.281 1 97.88 19 THR B C 1
ATOM 2264 O O . THR B 1 19 ? -10.188 -1.435 10.195 1 97.88 19 THR B O 1
ATOM 2267 N N . HIS B 1 20 ? -8.203 -1.501 9.242 1 97.94 20 HIS B N 1
ATOM 2268 C CA . HIS B 1 20 ? -8.711 -1.827 7.914 1 97.94 20 HIS B CA 1
ATOM 2269 C C . HIS B 1 20 ? -8.727 -3.336 7.684 1 97.94 20 HIS B C 1
ATOM 2271 O O . HIS B 1 20 ? -7.699 -4 7.84 1 97.94 20 HIS B O 1
ATOM 2277 N N . ASP B 1 21 ? -9.875 -3.9 7.336 1 98.62 21 ASP B N 1
ATOM 2278 C CA . ASP B 1 21 ? -9.852 -5.238 6.754 1 98.62 21 ASP B CA 1
ATOM 2279 C C . ASP B 1 21 ? -9.078 -5.25 5.434 1 98.62 21 ASP B C 1
ATOM 2281 O O . ASP B 1 21 ? -8.742 -4.195 4.898 1 98.62 21 ASP B O 1
ATOM 2285 N N . LYS B 1 22 ? -8.805 -6.512 4.898 1 98.81 22 LYS B N 1
ATOM 2286 C CA . LYS B 1 22 ? -7.734 -6.465 3.902 1 98.81 22 LYS B CA 1
ATOM 2287 C C . LYS B 1 22 ? -8.102 -7.281 2.666 1 98.81 22 LYS B C 1
ATOM 2289 O O . LYS B 1 22 ? -8.852 -8.258 2.758 1 98.81 22 LYS B O 1
ATOM 2294 N N . ILE B 1 23 ? -7.617 -6.82 1.567 1 98.94 23 ILE B N 1
ATOM 2295 C CA . ILE B 1 23 ? -7.332 -7.641 0.393 1 98.94 23 ILE B CA 1
ATOM 2296 C C . ILE B 1 23 ? -5.84 -7.949 0.328 1 98.94 23 ILE B C 1
ATOM 2298 O O . ILE B 1 23 ? -5.008 -7.039 0.366 1 98.94 23 ILE B O 1
ATOM 2302 N N . VAL B 1 24 ? -5.523 -9.219 0.273 1 98.94 24 VAL B N 1
ATOM 2303 C CA . VAL B 1 24 ? -4.125 -9.625 0.192 1 98.94 24 VAL B CA 1
ATOM 2304 C C . VAL B 1 24 ? -3.834 -10.219 -1.185 1 98.94 24 VAL B C 1
ATOM 2306 O O . VAL B 1 24 ? -4.496 -11.164 -1.61 1 98.94 24 VAL B O 1
ATOM 2309 N N . LEU B 1 25 ? -2.938 -9.547 -1.936 1 98.94 25 LEU B N 1
ATOM 2310 C CA . LEU B 1 25 ? -2.344 -10.133 -3.131 1 98.94 25 LEU B CA 1
ATOM 2311 C C . LEU B 1 25 ? -1.13 -10.984 -2.773 1 98.94 25 LEU B C 1
ATOM 2313 O O . LEU B 1 25 ? -0.167 -10.484 -2.188 1 98.94 25 LEU B O 1
ATOM 2317 N N . PHE B 1 26 ? -1.179 -12.289 -3.047 1 98.94 26 PHE B N 1
ATOM 2318 C CA . PHE B 1 26 ? -0.175 -13.242 -2.594 1 98.94 26 PHE B CA 1
ATOM 2319 C C . PHE B 1 26 ? 0.434 -13.992 -3.775 1 98.94 26 PHE B C 1
ATOM 2321 O O . PHE B 1 26 ? -0.286 -14.594 -4.574 1 98.94 26 PHE B O 1
ATOM 2328 N N . GLY B 1 27 ? 1.766 -13.867 -3.898 1 98.81 27 GLY B N 1
ATOM 2329 C CA . GLY B 1 27 ? 2.346 -14.547 -5.043 1 98.81 27 GLY B CA 1
ATOM 2330 C C . GLY B 1 27 ? 3.844 -14.352 -5.16 1 98.81 27 GLY B C 1
ATOM 2331 O O . GLY B 1 27 ? 4.559 -14.336 -4.156 1 98.81 27 GLY B O 1
ATOM 2332 N N . ASP B 1 28 ? 4.34 -14.344 -6.379 1 98.31 28 ASP B N 1
ATOM 2333 C CA . ASP B 1 28 ? 5.773 -14.312 -6.656 1 98.31 28 ASP B CA 1
ATOM 2334 C C . ASP B 1 28 ? 6.223 -12.93 -7.105 1 98.31 28 ASP B C 1
ATOM 2336 O O . ASP B 1 28 ? 5.812 -11.922 -6.527 1 98.31 28 ASP B O 1
ATOM 2340 N N . SER B 1 29 ? 7.121 -12.812 -8.109 1 98.38 29 SER B N 1
ATOM 2341 C CA . SER B 1 29 ? 7.668 -11.539 -8.555 1 98.38 29 SER B CA 1
ATOM 2342 C C . SER B 1 29 ? 6.594 -10.672 -9.203 1 98.38 29 SER B C 1
ATOM 2344 O O . SER B 1 29 ? 6.684 -9.445 -9.188 1 98.38 29 SER B O 1
ATOM 2346 N N . LEU B 1 30 ? 5.598 -11.289 -9.852 1 98.69 30 LEU B N 1
ATOM 2347 C CA . LEU B 1 30 ? 4.531 -10.523 -10.484 1 98.69 30 LEU B CA 1
ATOM 2348 C C . LEU B 1 30 ? 3.744 -9.727 -9.445 1 98.69 30 LEU B C 1
ATOM 2350 O O . LEU B 1 30 ? 3.344 -8.594 -9.695 1 98.69 30 LEU B O 1
ATOM 2354 N N . THR B 1 31 ? 3.518 -10.336 -8.273 1 98.75 31 THR B N 1
ATOM 2355 C CA . THR B 1 31 ? 2.895 -9.648 -7.148 1 98.75 31 THR B CA 1
ATOM 2356 C C . THR B 1 31 ? 3.865 -8.648 -6.52 1 98.75 31 THR B C 1
ATOM 2358 O O . THR B 1 31 ? 3.484 -7.52 -6.207 1 98.75 31 THR B O 1
ATOM 2361 N N . GLU B 1 32 ? 5.137 -9.039 -6.398 1 98.31 32 GLU B N 1
ATOM 2362 C CA . GLU B 1 32 ? 6.184 -8.211 -5.816 1 98.31 32 GLU B CA 1
ATOM 2363 C C . GLU B 1 32 ? 6.309 -6.879 -6.551 1 98.31 32 GLU B C 1
ATOM 2365 O O . GLU B 1 32 ? 6.488 -5.832 -5.926 1 98.31 32 GLU B O 1
ATOM 2370 N N . LEU B 1 33 ? 6.145 -6.875 -7.859 1 98.25 33 LEU B N 1
ATOM 2371 C CA . LEU B 1 33 ? 6.414 -5.707 -8.695 1 98.25 33 LEU B CA 1
ATOM 2372 C C . LEU B 1 33 ? 5.125 -4.945 -8.992 1 98.25 33 LEU B C 1
ATOM 2374 O O . LEU B 1 33 ? 5.133 -3.98 -9.758 1 98.25 33 LEU B O 1
ATOM 2378 N N . SER B 1 34 ? 4.047 -5.285 -8.289 1 98.75 34 SER B N 1
ATOM 2379 C CA . SER B 1 34 ? 2.73 -4.77 -8.648 1 98.75 34 SER B CA 1
ATOM 2380 C C . SER B 1 34 ? 2.549 -3.332 -8.164 1 98.75 34 SER B C 1
ATOM 2382 O O . SER B 1 34 ? 1.496 -2.729 -8.383 1 98.75 34 SER B O 1
ATOM 2384 N N . SER B 1 35 ? 3.609 -2.689 -7.539 1 98.69 35 SER B N 1
ATOM 2385 C CA . SER B 1 35 ? 3.553 -1.29 -7.129 1 98.69 35 SER B CA 1
ATOM 2386 C C . SER B 1 35 ? 4.594 -0.455 -7.867 1 98.69 35 SER B C 1
ATOM 2388 O O . SER B 1 35 ? 4.828 0.705 -7.52 1 98.69 35 SER B O 1
ATOM 2390 N N . ASN B 1 36 ? 5.242 -1.02 -8.883 1 98.38 36 ASN B N 1
ATOM 2391 C CA . ASN B 1 36 ? 6.344 -0.333 -9.555 1 98.38 36 ASN B CA 1
ATOM 2392 C C . ASN B 1 36 ? 5.84 0.776 -10.469 1 98.38 36 ASN B C 1
ATOM 2394 O O . ASN B 1 36 ? 5.805 0.608 -11.688 1 98.38 36 ASN B O 1
ATOM 2398 N N . ILE B 1 37 ? 5.648 1.938 -9.93 1 97.75 37 ILE B N 1
ATOM 2399 C CA . ILE B 1 37 ? 5.117 3.027 -10.742 1 97.75 37 ILE B CA 1
ATOM 2400 C C . ILE B 1 37 ? 6.262 3.795 -11.391 1 97.75 37 ILE B C 1
ATOM 2402 O O . ILE B 1 37 ? 6.035 4.758 -12.133 1 97.75 37 ILE B O 1
ATOM 2406 N N . HIS B 1 38 ? 7.477 3.439 -11.102 1 97.31 38 HIS B N 1
ATOM 2407 C CA . HIS B 1 38 ? 8.625 4.121 -11.688 1 97.31 38 HIS B CA 1
ATOM 2408 C C . HIS B 1 38 ? 8.82 3.715 -13.148 1 97.31 38 HIS B C 1
ATOM 2410 O O . HIS B 1 38 ? 9.266 4.523 -13.969 1 97.31 38 HIS B O 1
ATOM 2416 N N . THR B 1 39 ? 8.43 2.469 -13.477 1 96.31 39 THR B N 1
ATOM 2417 C CA . THR B 1 39 ? 8.695 1.993 -14.836 1 96.31 39 THR B CA 1
ATOM 2418 C C . THR B 1 39 ? 7.398 1.606 -15.531 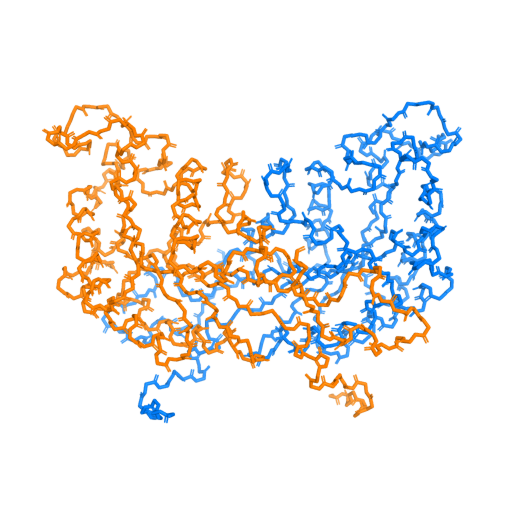1 96.31 39 THR B C 1
ATOM 2420 O O . THR B 1 39 ? 7.34 1.554 -16.766 1 96.31 39 THR B O 1
ATOM 2423 N N . LEU B 1 40 ? 6.348 1.402 -14.742 1 96.94 40 LEU B N 1
ATOM 2424 C CA . LEU B 1 40 ? 5.09 0.928 -15.305 1 96.94 40 LEU B CA 1
ATOM 2425 C C . LEU B 1 40 ? 4.137 2.09 -15.555 1 96.94 40 LEU B C 1
ATOM 2427 O O . LEU B 1 40 ? 4.055 3.02 -14.75 1 96.94 40 LEU B O 1
ATOM 2431 N N . SER B 1 41 ? 3.418 2.002 -16.641 1 96.19 41 SER B N 1
ATOM 2432 C CA . SER B 1 41 ? 2.379 2.984 -16.922 1 96.19 41 SER B CA 1
ATOM 2433 C C . SER B 1 41 ? 1.143 2.754 -16.062 1 96.19 41 SER B C 1
ATOM 2435 O O . SER B 1 41 ? 0.292 3.637 -15.938 1 96.19 41 SER B O 1
ATOM 2437 N N . PHE B 1 42 ? 0.958 1.565 -15.516 1 98.19 42 PHE B N 1
ATOM 2438 C CA . PHE B 1 42 ? -0.141 1.146 -14.656 1 98.19 42 PHE B CA 1
ATOM 2439 C C . PHE B 1 42 ? 0.311 0.047 -13.703 1 98.19 42 PHE B C 1
ATOM 2441 O O . PHE B 1 42 ? 1.024 -0.876 -14.102 1 98.19 42 PHE B O 1
ATOM 2448 N N . ALA B 1 43 ? -0.081 0.175 -12.438 1 98.69 43 ALA B N 1
ATOM 2449 C CA . ALA B 1 43 ? 0.307 -0.793 -11.414 1 98.69 43 ALA B CA 1
ATOM 2450 C C . ALA B 1 43 ? -0.916 -1.323 -10.664 1 98.69 43 ALA B C 1
ATOM 2452 O O . ALA B 1 43 ? -1.802 -0.553 -10.289 1 98.69 43 ALA B O 1
ATOM 2453 N N . LEU B 1 44 ? -0.95 -2.6 -10.445 1 98.88 44 LEU B N 1
ATOM 2454 C CA . LEU B 1 44 ? -2.125 -3.291 -9.922 1 98.88 44 LEU B CA 1
ATOM 2455 C C . LEU B 1 44 ? -2.416 -2.865 -8.492 1 98.88 44 LEU B C 1
ATOM 2457 O O . LEU B 1 44 ? -3.533 -2.451 -8.172 1 98.88 44 LEU B O 1
ATOM 2461 N N . THR B 1 45 ? -1.397 -2.951 -7.609 1 98.88 45 THR B N 1
ATOM 2462 C CA . THR B 1 45 ? -1.614 -2.775 -6.176 1 98.88 45 THR B CA 1
ATOM 2463 C C . THR B 1 45 ? -2.123 -1.368 -5.875 1 98.88 45 THR B C 1
ATOM 2465 O O . THR B 1 45 ? -3.174 -1.201 -5.254 1 98.88 45 THR B O 1
ATOM 2468 N N . PRO B 1 46 ? -1.487 -0.296 -6.379 1 98.88 46 PRO B N 1
ATOM 2469 C CA . PRO B 1 46 ? -2.002 1.036 -6.055 1 98.88 46 PRO B CA 1
ATOM 2470 C C . PRO B 1 46 ? -3.334 1.336 -6.738 1 98.88 46 PRO B C 1
ATOM 2472 O O . PRO B 1 46 ? -4.148 2.092 -6.203 1 98.88 46 PRO B O 1
ATOM 2475 N N . ALA B 1 47 ? -3.619 0.72 -7.922 1 98.88 47 ALA B N 1
ATOM 2476 C CA . ALA B 1 47 ? -4.934 0.888 -8.531 1 98.88 47 ALA B CA 1
ATOM 2477 C C . ALA B 1 47 ? -6.039 0.368 -7.613 1 98.88 47 ALA B C 1
ATOM 2479 O O . ALA B 1 47 ? -7.066 1.024 -7.434 1 98.88 47 ALA B O 1
ATOM 2480 N N . LEU B 1 48 ? -5.746 -0.752 -7.031 1 98.94 48 LEU B N 1
ATOM 2481 C CA . LEU B 1 48 ? -6.699 -1.321 -6.086 1 98.94 48 LEU B CA 1
ATOM 2482 C C . LEU B 1 48 ? -6.754 -0.501 -4.805 1 98.94 48 LEU B C 1
ATOM 2484 O O . LEU B 1 48 ? -7.82 -0.325 -4.215 1 98.94 48 LEU B O 1
ATOM 2488 N N . GLN B 1 49 ? -5.594 -0.027 -4.336 1 98.81 49 GLN B N 1
ATOM 2489 C CA . GLN B 1 49 ? -5.543 0.764 -3.109 1 98.81 49 GLN B CA 1
ATOM 2490 C C . GLN B 1 49 ? -6.383 2.029 -3.236 1 98.81 49 GLN B C 1
ATOM 2492 O O . GLN B 1 49 ? -7.051 2.436 -2.283 1 98.81 49 GLN B O 1
ATOM 2497 N N . HIS B 1 50 ? -6.328 2.604 -4.414 1 98.69 50 HIS B N 1
ATOM 2498 C CA . HIS B 1 50 ? -7.16 3.789 -4.598 1 98.69 50 HIS B CA 1
ATOM 2499 C C . HIS B 1 50 ? -8.633 3.412 -4.742 1 98.69 50 HIS B C 1
ATOM 2501 O O . HIS B 1 50 ? -9.508 4.109 -4.227 1 98.69 50 HIS B O 1
ATOM 2507 N N . TYR B 1 51 ? -8.922 2.332 -5.453 1 98.62 51 TYR B N 1
ATOM 2508 C CA . TYR B 1 51 ? -10.297 1.87 -5.613 1 98.62 51 TYR B CA 1
ATOM 2509 C C . TYR B 1 51 ? -10.953 1.619 -4.254 1 98.62 51 TYR B C 1
ATOM 2511 O O . TYR B 1 51 ? -12.125 1.923 -4.059 1 98.62 51 TYR B O 1
ATOM 2519 N N . TYR B 1 52 ? -10.125 1.178 -3.246 1 98.44 52 TYR B N 1
ATOM 2520 C CA . TYR B 1 52 ? -10.648 0.798 -1.938 1 98.44 52 TYR B CA 1
ATOM 2521 C C . TYR B 1 52 ? -10.234 1.807 -0.872 1 98.44 52 TYR B C 1
ATOM 2523 O O . TYR B 1 52 ? -10.188 1.479 0.316 1 98.44 52 TYR B O 1
ATOM 2531 N N . PHE B 1 53 ? -9.844 3.025 -1.267 1 95.94 53 PHE B N 1
ATOM 2532 C CA . PHE B 1 53 ? -9.336 3.99 -0.297 1 95.94 53 PHE B CA 1
ATOM 2533 C C . PHE B 1 53 ? -10.344 4.207 0.825 1 95.94 53 PHE B C 1
ATOM 2535 O O . PHE B 1 53 ? -11.547 4.34 0.572 1 95.94 53 PHE B O 1
ATOM 2542 N N . ARG B 1 54 ? -9.875 4.051 2.137 1 95 54 ARG B N 1
ATOM 2543 C CA . ARG B 1 54 ? -10.602 4.23 3.387 1 95 54 ARG B CA 1
ATOM 2544 C C . ARG B 1 54 ? -11.641 3.133 3.58 1 95 54 ARG B C 1
ATOM 2546 O O . ARG B 1 54 ? -12.602 3.305 4.336 1 95 54 ARG B O 1
ATOM 2553 N N . LYS B 1 55 ? -11.57 2.082 2.824 1 97.19 55 LYS B N 1
ATOM 2554 C CA . LYS B 1 55 ? -12.508 0.971 2.953 1 97.19 55 LYS B CA 1
ATOM 2555 C C . LYS B 1 55 ? -11.789 -0.321 3.316 1 97.19 55 LYS B C 1
ATOM 2557 O O . LYS B 1 55 ? -11.984 -0.869 4.402 1 97.19 55 LYS B O 1
ATOM 2562 N N . LEU B 1 56 ? -10.914 -0.772 2.459 1 98.56 56 LEU B N 1
ATOM 2563 C CA . LEU B 1 56 ? -10.07 -1.941 2.672 1 98.56 56 LEU B CA 1
ATOM 2564 C C . LEU B 1 56 ? -8.602 -1.604 2.416 1 98.56 56 LEU B C 1
ATOM 2566 O O . LEU B 1 56 ? -8.289 -0.842 1.499 1 98.56 56 LEU B O 1
ATOM 2570 N N . ALA B 1 57 ? -7.727 -2.154 3.254 1 98.69 57 ALA B N 1
ATOM 2571 C CA . ALA B 1 57 ? -6.305 -2.105 2.91 1 98.69 57 ALA B CA 1
ATOM 2572 C C . ALA B 1 57 ? -5.957 -3.17 1.872 1 98.69 57 ALA B C 1
ATOM 2574 O O . ALA B 1 57 ? -6.441 -4.301 1.948 1 98.69 57 ALA B O 1
ATOM 2575 N N . VAL B 1 58 ? -5.23 -2.775 0.83 1 98.88 58 VAL B N 1
ATOM 2576 C CA . VAL B 1 58 ? -4.707 -3.725 -0.15 1 98.88 58 VAL B CA 1
ATOM 2577 C C . VAL B 1 58 ? -3.205 -3.902 0.051 1 98.88 58 VAL B C 1
ATOM 2579 O O . VAL B 1 58 ? -2.443 -2.936 -0.032 1 98.88 58 VAL B O 1
ATOM 2582 N N . VAL B 1 59 ? -2.771 -5.113 0.336 1 98.44 59 VAL B N 1
ATOM 2583 C CA . VAL B 1 59 ? -1.36 -5.371 0.596 1 98.44 59 VAL B CA 1
ATOM 2584 C C . VAL B 1 59 ? -0.85 -6.453 -0.354 1 98.44 59 VAL B C 1
ATOM 2586 O O . VAL B 1 59 ? -1.556 -7.422 -0.638 1 98.44 59 VAL B O 1
ATOM 2589 N N . ALA B 1 60 ? 0.272 -6.227 -0.936 1 98.81 60 ALA B N 1
ATOM 2590 C CA . ALA B 1 60 ? 0.932 -7.199 -1.802 1 98.81 60 ALA B CA 1
ATOM 2591 C C . ALA B 1 60 ? 2.035 -7.941 -1.052 1 98.81 60 ALA B C 1
ATOM 2593 O O . ALA B 1 60 ? 2.916 -7.316 -0.455 1 98.81 60 ALA B O 1
ATOM 2594 N N . ARG B 1 61 ? 1.937 -9.203 -1.017 1 98.81 61 ARG B N 1
ATOM 2595 C CA . ARG B 1 61 ? 2.959 -10.094 -0.475 1 98.81 61 ARG B CA 1
ATOM 2596 C C . ARG B 1 61 ? 3.496 -11.031 -1.55 1 98.81 61 ARG B C 1
ATOM 2598 O O . ARG B 1 61 ? 3.014 -12.156 -1.696 1 98.81 61 ARG B O 1
ATOM 2605 N N . GLY B 1 62 ? 4.438 -10.516 -2.305 1 98.69 62 GLY B N 1
ATOM 2606 C CA . GLY B 1 62 ? 5.086 -11.227 -3.396 1 98.69 62 GLY B CA 1
ATOM 2607 C C . GLY B 1 62 ? 6.57 -11.438 -3.17 1 98.69 62 GLY B C 1
ATOM 2608 O O . GLY B 1 62 ? 7.25 -10.578 -2.613 1 98.69 62 GLY B O 1
ATOM 2609 N N . TYR B 1 63 ? 7.023 -12.586 -3.605 1 98.38 63 TYR B N 1
ATOM 2610 C CA . TYR B 1 63 ? 8.422 -12.969 -3.398 1 98.38 63 TYR B CA 1
ATOM 2611 C C . TYR B 1 63 ? 9.039 -13.477 -4.691 1 98.38 63 TYR B C 1
ATOM 2613 O O . TYR B 1 63 ? 8.688 -14.555 -5.172 1 98.38 63 TYR B O 1
ATOM 2621 N N . GLY B 1 64 ? 9.953 -12.734 -5.211 1 97.94 64 GLY B N 1
ATOM 2622 C CA . GLY B 1 64 ? 10.578 -13.008 -6.496 1 97.94 64 GLY B CA 1
ATOM 2623 C C . GLY B 1 64 ? 11.203 -14.391 -6.566 1 97.94 64 GLY B C 1
ATOM 2624 O O . GLY B 1 64 ? 11.977 -14.773 -5.684 1 97.94 64 GLY B O 1
ATOM 2625 N N . GLY B 1 65 ? 10.883 -15.141 -7.562 1 98.12 65 GLY B N 1
ATOM 2626 C CA . GLY B 1 65 ? 11.477 -16.438 -7.824 1 98.12 65 GLY B CA 1
ATOM 2627 C C . GLY B 1 65 ? 10.797 -17.562 -7.07 1 98.12 65 GLY B C 1
ATOM 2628 O O . GLY B 1 65 ? 11.016 -18.75 -7.367 1 98.12 65 GLY B O 1
ATOM 2629 N N . TYR B 1 66 ? 9.984 -17.281 -6.062 1 98.62 66 TYR B N 1
ATOM 2630 C CA . TYR B 1 66 ? 9.336 -18.312 -5.258 1 98.62 66 TYR B CA 1
ATOM 2631 C C . TYR B 1 66 ? 8.258 -19.031 -6.059 1 98.62 66 TYR B C 1
ATOM 2633 O O . TYR B 1 66 ? 7.578 -18.422 -6.887 1 98.62 66 TYR B O 1
ATOM 2641 N N . SER B 1 67 ? 8.156 -20.312 -5.871 1 98.75 67 SER B N 1
ATOM 2642 C CA . SER B 1 67 ? 7.105 -21.156 -6.43 1 98.75 67 SER B CA 1
ATOM 2643 C C . SER B 1 67 ? 6.172 -21.672 -5.336 1 98.75 67 SER B C 1
ATOM 2645 O O . SER B 1 67 ? 6.277 -21.25 -4.18 1 98.75 67 SER B O 1
ATOM 2647 N N . SER B 1 68 ? 5.23 -22.516 -5.727 1 98.81 68 SER B N 1
ATOM 2648 C CA . SER B 1 68 ? 4.25 -23.031 -4.781 1 98.81 68 SER B CA 1
ATOM 2649 C C . SER B 1 68 ? 4.934 -23.797 -3.65 1 98.81 68 SER B C 1
ATOM 2651 O O . SER B 1 68 ? 4.434 -23.828 -2.525 1 98.81 68 SER B O 1
ATOM 2653 N N . MET B 1 69 ? 6.129 -24.438 -3.932 1 98.31 69 MET B N 1
ATOM 2654 C CA . MET B 1 69 ? 6.816 -25.203 -2.898 1 98.31 69 MET B CA 1
ATOM 2655 C C . MET B 1 69 ? 7.348 -24.281 -1.802 1 98.31 69 MET B C 1
ATOM 2657 O O . MET B 1 69 ? 7.48 -24.703 -0.649 1 98.31 69 MET B O 1
ATOM 2661 N N . HIS B 1 70 ? 7.625 -23.047 -2.105 1 98.62 70 HIS B N 1
ATOM 2662 C CA . HIS B 1 70 ? 8.062 -22.062 -1.13 1 98.62 70 HIS B CA 1
ATOM 2663 C C . HIS B 1 70 ? 6.875 -21.375 -0.456 1 98.62 70 HIS B C 1
ATOM 2665 O O . HIS B 1 70 ? 6.805 -21.312 0.774 1 98.62 70 HIS B O 1
ATOM 2671 N N . LEU B 1 71 ? 5.891 -20.938 -1.252 1 98.81 71 LEU B N 1
ATOM 2672 C CA . LEU B 1 71 ? 4.828 -20.031 -0.828 1 98.81 71 LEU B CA 1
ATOM 2673 C C . LEU B 1 71 ? 3.805 -20.75 0.039 1 98.81 71 LEU B C 1
ATOM 2675 O O . LEU B 1 71 ? 3.135 -20.141 0.869 1 98.81 71 LEU B O 1
ATOM 2679 N N . LYS B 1 72 ? 3.697 -22.078 -0.117 1 98.38 72 LYS B N 1
ATOM 2680 C CA . LYS B 1 72 ? 2.787 -22.812 0.757 1 98.38 72 LYS B CA 1
ATOM 2681 C C . LYS B 1 72 ? 3.203 -22.672 2.219 1 98.38 72 LYS B C 1
ATOM 2683 O O . LYS B 1 72 ? 2.355 -22.688 3.115 1 98.38 72 LYS B O 1
ATOM 2688 N N . HIS B 1 73 ? 4.539 -22.5 2.477 1 98.12 73 HIS B N 1
ATOM 2689 C CA . HIS B 1 73 ? 5.035 -22.359 3.838 1 98.12 73 HIS B CA 1
ATOM 2690 C C . HIS B 1 73 ? 4.871 -20.922 4.328 1 98.12 73 HIS B C 1
ATOM 2692 O O . HIS B 1 73 ? 4.77 -20.672 5.535 1 98.12 73 HIS B O 1
ATOM 2698 N N . VAL B 1 74 ? 4.793 -20 3.451 1 98.56 74 VAL B N 1
ATOM 2699 C CA . VAL B 1 74 ? 4.758 -18.578 3.768 1 98.56 74 VAL B CA 1
ATOM 2700 C C . VAL B 1 74 ? 3.322 -18.141 4.059 1 98.56 74 VAL B C 1
ATOM 2702 O O . VAL B 1 74 ? 3.094 -17.172 4.781 1 98.56 74 VAL B O 1
ATOM 2705 N N . LEU B 1 75 ? 2.361 -18.906 3.625 1 98.75 75 LEU B N 1
ATOM 2706 C CA . LEU B 1 75 ? 0.952 -18.516 3.625 1 98.75 75 LEU B CA 1
ATOM 2707 C C . LEU B 1 75 ? 0.454 -18.281 5.047 1 98.75 75 LEU B C 1
ATOM 2709 O O . LEU B 1 75 ? 0.04 -17.172 5.383 1 98.75 75 LEU B O 1
ATOM 2713 N N . LEU B 1 76 ? 0.516 -19.281 5.867 1 98.5 76 LEU B N 1
ATOM 2714 C CA . LEU B 1 76 ? -0.136 -19.203 7.168 1 98.5 76 LEU B CA 1
ATOM 2715 C C . LEU B 1 76 ? 0.525 -18.141 8.047 1 98.5 76 LEU B C 1
ATOM 2717 O O . LEU B 1 76 ? -0.161 -17.344 8.688 1 98.5 76 LEU B O 1
ATOM 2721 N N . PRO B 1 77 ? 1.932 -18.109 8.07 1 98.62 77 PRO B N 1
ATOM 2722 C CA . PRO B 1 77 ? 2.547 -17 8.812 1 98.62 77 PRO B CA 1
ATOM 2723 C C . PRO B 1 77 ? 2.082 -15.633 8.32 1 98.62 77 PRO B C 1
ATOM 2725 O O . PRO B 1 77 ? 1.862 -14.727 9.125 1 98.62 77 PRO B O 1
ATOM 2728 N N . THR B 1 78 ? 1.909 -15.477 7.016 1 98.75 78 THR B N 1
ATOM 2729 C CA . THR B 1 78 ? 1.474 -14.203 6.441 1 98.75 78 THR B CA 1
ATOM 2730 C C . THR B 1 78 ? 0.05 -13.875 6.879 1 98.75 78 THR B C 1
ATOM 2732 O O . THR B 1 78 ? -0.234 -12.742 7.281 1 98.75 78 THR B O 1
ATOM 2735 N N . LEU B 1 79 ? -0.832 -14.875 6.832 1 98.81 79 LEU B N 1
ATOM 2736 C CA . LEU B 1 79 ? -2.217 -14.641 7.23 1 98.81 79 LEU B CA 1
ATOM 2737 C C . LEU B 1 79 ? -2.301 -14.242 8.695 1 98.81 79 LEU B C 1
ATOM 2739 O O . LEU B 1 79 ? -3.076 -13.352 9.062 1 98.81 79 LEU B O 1
ATOM 2743 N N . ARG B 1 80 ? -1.479 -14.82 9.508 1 98.31 80 ARG B N 1
ATOM 2744 C CA . ARG B 1 80 ? -1.466 -14.484 10.93 1 98.31 80 ARG B CA 1
ATOM 2745 C C . ARG B 1 80 ? -0.956 -13.062 11.156 1 98.31 80 ARG B C 1
ATOM 2747 O O . ARG B 1 80 ? -1.539 -12.305 11.93 1 98.31 80 ARG B O 1
ATOM 2754 N N . ALA B 1 81 ? 0.093 -12.75 10.492 1 98.38 81 ALA B N 1
ATOM 2755 C CA . ALA B 1 81 ? 0.645 -11.406 10.633 1 98.38 81 ALA B CA 1
ATOM 2756 C C . ALA B 1 81 ? -0.354 -10.352 10.156 1 98.38 81 ALA B C 1
ATOM 2758 O O . ALA B 1 81 ? -0.536 -9.32 10.812 1 98.38 81 ALA B O 1
ATOM 2759 N N . GLU B 1 82 ? -1.071 -10.664 9.086 1 98.5 82 GLU B N 1
ATOM 2760 C CA . GLU B 1 82 ? -1.934 -9.68 8.438 1 98.5 82 GLU B CA 1
ATOM 2761 C C . GLU B 1 82 ? -3.264 -9.539 9.172 1 98.5 82 GLU B C 1
ATOM 2763 O O . GLU B 1 82 ? -4.051 -8.641 8.875 1 98.5 82 GLU B O 1
ATOM 2768 N N . THR B 1 83 ? -3.52 -10.391 10.164 1 98.31 83 THR B N 1
ATOM 2769 C CA . THR B 1 83 ? -4.781 -10.297 10.891 1 98.31 83 THR B CA 1
ATOM 2770 C C . THR B 1 83 ? -4.535 -10.078 12.375 1 98.31 83 THR B C 1
ATOM 2772 O O . THR B 1 83 ? -5.422 -10.32 13.203 1 98.31 83 THR B O 1
ATOM 2775 N N . ALA B 1 84 ? -3.375 -9.617 12.727 1 97.62 84 ALA B N 1
ATOM 2776 C CA . ALA B 1 84 ? -2.926 -9.578 14.117 1 97.62 84 ALA B CA 1
ATOM 2777 C C . ALA B 1 84 ? -3.689 -8.523 14.914 1 97.62 84 ALA B C 1
ATOM 2779 O O . ALA B 1 84 ? -3.791 -8.617 16.141 1 97.62 84 ALA B O 1
ATOM 2780 N N . ALA B 1 85 ? -4.258 -7.473 14.266 1 96.94 85 ALA B N 1
ATOM 2781 C CA . ALA B 1 85 ? -4.984 -6.426 14.977 1 96.94 85 ALA B CA 1
ATOM 2782 C C . ALA B 1 85 ? -6.48 -6.727 15.008 1 96.94 85 ALA B C 1
ATOM 2784 O O . ALA B 1 85 ? -7.281 -5.887 15.43 1 96.94 85 ALA B O 1
ATOM 2785 N N . GLY B 1 86 ? -6.824 -7.926 14.477 1 97 86 GLY B N 1
ATOM 2786 C CA . GLY B 1 86 ? -8.227 -8.289 14.391 1 97 86 GLY B CA 1
ATOM 2787 C C . GLY B 1 86 ? -8.828 -8.062 13.016 1 97 86 GLY B C 1
ATOM 2788 O O . GLY B 1 86 ? -10.039 -8.141 12.844 1 97 86 GLY B O 1
ATOM 2789 N N . GLU B 1 87 ? -7.992 -7.785 12.039 1 97.5 87 GLU B N 1
ATOM 2790 C CA . GLU B 1 87 ? -8.438 -7.637 10.656 1 97.5 87 GLU B CA 1
ATOM 2791 C C . GLU B 1 87 ? -9.055 -8.93 10.141 1 97.5 87 GLU B C 1
ATOM 2793 O O . GLU B 1 87 ? -8.703 -10.023 10.594 1 97.5 87 GLU B O 1
ATOM 2798 N N . THR B 1 88 ? -9.906 -8.797 9.258 1 98.31 88 THR B N 1
ATOM 2799 C CA . THR B 1 88 ? -10.336 -9.898 8.398 1 98.31 88 THR B CA 1
ATOM 2800 C C . THR B 1 88 ? -9.75 -9.734 6.992 1 98.31 88 THR B C 1
ATOM 2802 O O . THR B 1 88 ? -9.727 -8.633 6.445 1 98.31 88 THR B O 1
ATOM 2805 N N . ILE B 1 89 ? -9.211 -10.773 6.531 1 98.88 89 ILE B N 1
ATOM 2806 C CA . ILE B 1 89 ? -8.891 -10.773 5.105 1 98.88 89 ILE B CA 1
ATOM 2807 C C . ILE B 1 89 ? -10.156 -11.07 4.297 1 98.88 89 ILE B C 1
ATOM 2809 O O . ILE B 1 89 ? -10.609 -12.219 4.242 1 98.88 89 ILE B O 1
ATOM 2813 N N . LYS B 1 90 ? -10.688 -10.016 3.684 1 98.94 90 LYS B N 1
ATOM 2814 C CA . LYS B 1 90 ? -11.938 -10.133 2.936 1 98.94 90 LYS B CA 1
ATOM 2815 C C . LYS B 1 90 ? -11.727 -10.875 1.62 1 98.94 90 LYS B C 1
ATOM 2817 O O . LYS B 1 90 ? -12.641 -11.531 1.116 1 98.94 90 LYS B O 1
ATOM 2822 N N . LEU B 1 91 ? -10.531 -10.758 1.082 1 98.94 91 LEU B N 1
ATOM 2823 C CA . LEU B 1 91 ? -10.195 -11.406 -0.185 1 98.94 91 LEU B CA 1
ATOM 2824 C C . LEU B 1 91 ? -8.703 -11.719 -0.258 1 98.94 91 LEU B C 1
ATOM 2826 O O . LEU B 1 91 ? -7.867 -10.852 0.008 1 98.94 91 LEU B O 1
ATOM 2830 N N . LEU B 1 92 ? -8.406 -12.93 -0.506 1 99 92 LEU B N 1
ATOM 2831 C CA . LEU B 1 92 ? -7.059 -13.375 -0.854 1 99 92 LEU B CA 1
ATOM 2832 C C . LEU B 1 92 ? -6.965 -13.703 -2.34 1 99 92 LEU B C 1
ATOM 2834 O O . LEU B 1 92 ? -7.715 -14.547 -2.842 1 99 92 LEU B O 1
ATOM 2838 N N . VAL B 1 93 ? -6.133 -12.984 -3.053 1 99 93 VAL B N 1
ATOM 2839 C CA . VAL B 1 93 ? -5.844 -13.258 -4.457 1 99 93 VAL B CA 1
ATOM 2840 C C . VAL B 1 93 ? -4.516 -14 -4.578 1 99 93 VAL B C 1
ATOM 2842 O O . VAL B 1 93 ? -3.469 -13.477 -4.191 1 99 93 VAL B O 1
ATOM 2845 N N . VAL B 1 94 ? -4.555 -15.211 -5.113 1 99 94 VAL B N 1
ATOM 2846 C CA . VAL B 1 94 ? -3.373 -16.062 -5.172 1 99 94 VAL B CA 1
ATOM 2847 C C . VAL B 1 94 ? -2.916 -16.219 -6.621 1 99 94 VAL B C 1
ATOM 2849 O O . VAL B 1 94 ? -3.639 -16.766 -7.453 1 99 94 VAL B O 1
ATOM 2852 N N . GLU B 1 95 ? -1.807 -15.664 -6.926 1 98.75 95 GLU B N 1
ATOM 2853 C CA . GLU B 1 95 ? -1.174 -15.82 -8.234 1 98.75 95 GLU B CA 1
ATOM 2854 C C . GLU B 1 95 ? 0.172 -16.531 -8.109 1 98.75 95 GLU B C 1
ATOM 2856 O O . GLU B 1 95 ? 1.189 -15.898 -7.82 1 98.75 95 GLU B O 1
ATOM 2861 N N . ILE B 1 96 ? 0.185 -17.828 -8.336 1 98.5 96 ILE B N 1
ATOM 2862 C CA . ILE B 1 96 ? 1.342 -18.703 -8.25 1 98.5 96 ILE B CA 1
ATOM 2863 C C . ILE B 1 96 ? 1.349 -19.656 -9.445 1 98.5 96 ILE B C 1
ATOM 2865 O O . ILE B 1 96 ? 0.315 -20.234 -9.797 1 98.5 96 ILE B O 1
ATOM 2869 N N . GLY B 1 97 ? 2.492 -19.859 -10.117 1 98.75 97 GLY B N 1
ATOM 2870 C CA . GLY B 1 97 ? 2.537 -20.891 -11.141 1 98.75 97 GLY B CA 1
ATOM 2871 C C . GLY B 1 97 ? 3.609 -20.656 -12.188 1 98.75 97 GLY B C 1
ATOM 2872 O O . GLY B 1 97 ? 4.133 -21.594 -12.781 1 98.75 97 GLY B O 1
ATOM 2873 N N . THR B 1 98 ? 3.951 -19.328 -12.453 1 98.44 98 THR B N 1
ATOM 2874 C CA . THR B 1 98 ? 4.934 -18.984 -13.477 1 98.44 98 THR B CA 1
ATOM 2875 C C . THR B 1 98 ? 6.285 -19.625 -13.164 1 98.44 98 THR B C 1
ATOM 2877 O O . THR B 1 98 ? 6.91 -20.234 -14.031 1 98.44 98 THR B O 1
ATOM 2880 N N . ASN B 1 99 ? 6.711 -19.516 -11.906 1 98.56 99 ASN B N 1
ATOM 2881 C CA . ASN B 1 99 ? 7.996 -20.078 -11.508 1 98.56 99 ASN B CA 1
ATOM 2882 C C . ASN B 1 99 ? 7.922 -21.609 -11.398 1 98.56 99 ASN B C 1
ATOM 2884 O O . ASN B 1 99 ? 8.898 -22.297 -11.68 1 98.56 99 ASN B O 1
ATOM 2888 N N . ASP B 1 100 ? 6.75 -22.172 -11.031 1 98.75 100 ASP B N 1
ATOM 2889 C CA . ASP B 1 100 ? 6.535 -23.609 -10.992 1 98.75 100 ASP B CA 1
ATOM 2890 C C . ASP B 1 100 ? 6.727 -24.234 -12.375 1 98.75 100 ASP B C 1
ATOM 2892 O O . ASP B 1 100 ? 7.312 -25.312 -12.5 1 98.75 100 ASP B O 1
ATOM 2896 N N . ALA B 1 101 ? 6.297 -23.547 -13.344 1 98.31 101 ALA B N 1
ATOM 2897 C CA . ALA B 1 101 ? 6.293 -24.047 -14.719 1 98.31 101 ALA B CA 1
ATOM 2898 C C . ALA B 1 101 ? 7.672 -23.922 -15.359 1 98.31 101 ALA B C 1
ATOM 2900 O O . ALA B 1 101 ? 7.941 -24.531 -16.391 1 98.31 101 ALA B O 1
ATOM 2901 N N . ALA B 1 102 ? 8.5 -23.062 -14.75 1 97.12 102 ALA B N 1
ATOM 2902 C CA . ALA B 1 102 ? 9.836 -22.844 -15.305 1 97.12 102 ALA B CA 1
ATOM 2903 C C . ALA B 1 102 ? 10.703 -24.094 -15.156 1 97.12 102 ALA B C 1
ATOM 2905 O O . ALA B 1 102 ? 10.672 -24.75 -14.109 1 97.12 102 ALA B O 1
ATOM 2906 N N . GLU B 1 103 ? 11.406 -24.484 -16.203 1 95.06 103 GLU B N 1
ATOM 2907 C CA . GLU B 1 103 ? 12.305 -25.625 -16.172 1 95.06 103 GLU B CA 1
ATOM 2908 C C . GLU B 1 103 ? 13.656 -25.25 -15.555 1 95.06 103 GLU B C 1
ATOM 2910 O O . GLU B 1 103 ? 14.703 -25.5 -16.156 1 95.06 103 GLU B O 1
ATOM 2915 N N . ARG B 1 104 ? 13.594 -24.641 -14.422 1 93 104 ARG B N 1
ATOM 2916 C CA . ARG B 1 104 ? 14.75 -24.281 -13.617 1 93 104 ARG B CA 1
ATOM 2917 C C . ARG B 1 104 ? 14.742 -25.031 -12.289 1 93 104 ARG B C 1
ATOM 2919 O O . ARG B 1 104 ? 13.781 -24.938 -11.523 1 93 104 ARG B O 1
ATOM 2926 N N . ASP B 1 105 ? 15.766 -25.641 -11.938 1 89.44 105 ASP B N 1
ATOM 2927 C CA . ASP B 1 105 ? 15.852 -26.594 -10.828 1 89.44 105 ASP B CA 1
ATOM 2928 C C . ASP B 1 105 ? 15.438 -25.938 -9.516 1 89.44 105 ASP B C 1
ATOM 2930 O O . ASP B 1 105 ? 14.734 -26.547 -8.703 1 89.44 105 ASP B O 1
ATOM 2934 N N . ILE B 1 106 ? 15.766 -24.719 -9.297 1 91.94 106 ILE B N 1
ATOM 2935 C CA . ILE B 1 106 ? 15.578 -24.094 -7.992 1 91.94 106 ILE B CA 1
ATOM 2936 C C . ILE B 1 106 ? 14.109 -23.734 -7.805 1 91.94 106 ILE B C 1
ATOM 2938 O O . ILE B 1 106 ? 13.672 -23.453 -6.684 1 91.94 106 ILE B O 1
ATOM 2942 N N . GLN B 1 107 ? 13.273 -23.781 -8.922 1 95 107 GLN B N 1
ATOM 2943 C CA . GLN B 1 107 ? 11.922 -23.25 -8.844 1 95 107 GLN B CA 1
ATOM 2944 C C . GLN B 1 107 ? 10.891 -24.297 -9.289 1 95 107 GLN B C 1
ATOM 2946 O O . GLN B 1 107 ? 9.742 -24.266 -8.852 1 95 107 GLN B O 1
ATOM 2951 N N . ALA B 1 108 ? 11.32 -25.172 -10.141 1 97.62 108 ALA B N 1
ATOM 2952 C CA . ALA B 1 108 ? 10.398 -26.062 -10.852 1 97.62 108 ALA B CA 1
ATOM 2953 C C . ALA B 1 108 ? 9.633 -26.953 -9.875 1 97.62 108 ALA B C 1
ATOM 2955 O O . ALA B 1 108 ? 10.219 -27.516 -8.953 1 97.62 108 ALA B O 1
ATOM 2956 N N . VAL B 1 109 ? 8.344 -27.062 -10.086 1 98.62 109 VAL B N 1
ATOM 2957 C CA . VAL B 1 109 ? 7.469 -27.969 -9.336 1 98.62 109 VAL B CA 1
ATOM 2958 C C . VAL B 1 109 ? 6.664 -28.828 -10.312 1 98.62 109 VAL B C 1
ATOM 2960 O O . VAL B 1 109 ? 5.973 -28.297 -11.188 1 98.62 109 VAL B O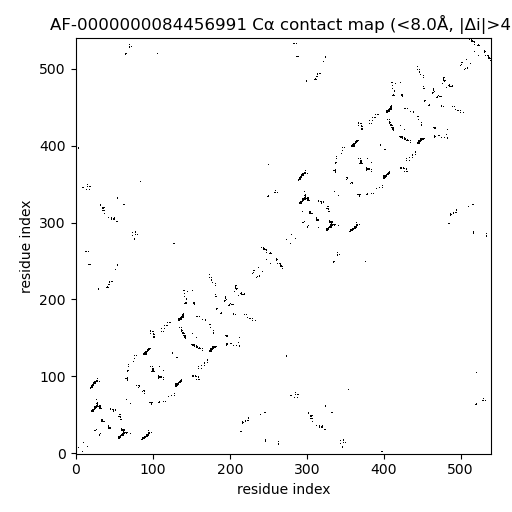 1
ATOM 2963 N N . PRO B 1 110 ? 6.77 -30.156 -10.188 1 98.56 110 PRO B N 1
ATOM 2964 C CA . PRO B 1 110 ? 5.953 -30.984 -11.062 1 98.56 110 PRO B CA 1
ATOM 2965 C C . PRO B 1 110 ? 4.465 -30.641 -11 1 98.56 110 PRO B C 1
ATOM 2967 O O . PRO B 1 110 ? 3.959 -30.281 -9.93 1 98.56 110 PRO B O 1
ATOM 2970 N N . LEU B 1 111 ? 3.785 -30.781 -12.102 1 98.69 111 LEU B N 1
ATOM 2971 C CA . LEU B 1 111 ? 2.41 -30.328 -12.289 1 98.69 111 LEU B CA 1
ATOM 2972 C C . LEU B 1 111 ? 1.502 -30.891 -11.203 1 98.69 111 LEU B C 1
ATOM 2974 O O . LEU B 1 111 ? 0.679 -30.172 -10.641 1 98.69 111 LEU B O 1
ATOM 2978 N N . GLU B 1 112 ? 1.619 -32.125 -10.875 1 98.69 112 GLU B N 1
ATOM 2979 C CA . GLU B 1 112 ? 0.776 -32.75 -9.859 1 98.69 112 GLU B CA 1
ATOM 2980 C C . GLU B 1 112 ? 1.033 -32.156 -8.477 1 98.69 112 GLU B C 1
ATOM 2982 O O . GLU B 1 112 ? 0.094 -31.891 -7.727 1 98.69 112 GLU B O 1
ATOM 2987 N N . GLU B 1 113 ? 2.26 -31.969 -8.18 1 98.69 113 GLU B N 1
ATOM 2988 C CA . GLU B 1 113 ? 2.621 -31.359 -6.902 1 98.69 113 GLU B CA 1
ATOM 2989 C C . GLU B 1 113 ? 2.146 -29.906 -6.824 1 98.69 113 GLU B C 1
ATOM 2991 O O . GLU B 1 113 ? 1.687 -29.453 -5.773 1 98.69 113 GLU B O 1
ATOM 2996 N N . TYR B 1 114 ? 2.283 -29.25 -7.906 1 98.81 114 TYR B N 1
ATOM 2997 C CA . TYR B 1 114 ? 1.765 -27.891 -8.008 1 98.81 114 TYR B CA 1
ATOM 2998 C C . TYR B 1 114 ? 0.278 -27.859 -7.676 1 98.81 114 TYR B C 1
ATOM 3000 O O . TYR B 1 114 ? -0.163 -27.031 -6.875 1 98.81 114 TYR B O 1
ATOM 3008 N N . SER B 1 115 ? -0.437 -28.703 -8.266 1 98.88 115 SER B N 1
ATOM 3009 C CA . SER B 1 115 ? -1.871 -28.781 -8.016 1 98.88 115 SER B CA 1
ATOM 3010 C C . SER B 1 115 ? -2.16 -29.031 -6.535 1 98.88 115 SER B C 1
ATOM 3012 O O . SER B 1 115 ? -3.039 -28.375 -5.957 1 98.88 115 SER B O 1
ATOM 3014 N N . LYS B 1 116 ? -1.441 -29.906 -5.941 1 98.81 116 LYS B N 1
ATOM 3015 C CA . LYS B 1 116 ? -1.625 -30.219 -4.527 1 98.81 116 LYS B CA 1
ATOM 3016 C C . LYS B 1 116 ? -1.293 -29.016 -3.654 1 98.81 116 LYS B C 1
ATOM 3018 O O . LYS B 1 116 ? -1.999 -28.734 -2.686 1 98.81 116 LYS B O 1
ATOM 3023 N N . ASN B 1 117 ? -0.198 -28.391 -3.986 1 98.81 117 ASN B N 1
ATOM 3024 C CA . ASN B 1 117 ? 0.2 -27.203 -3.227 1 98.81 117 ASN B CA 1
ATOM 3025 C C . ASN B 1 117 ? -0.867 -26.109 -3.287 1 98.81 117 ASN B C 1
ATOM 3027 O O . ASN B 1 117 ? -1.206 -25.516 -2.264 1 98.81 117 ASN B O 1
ATOM 3031 N N . LEU B 1 118 ? -1.427 -25.859 -4.473 1 98.88 118 LEU B N 1
ATOM 3032 C CA . LEU B 1 118 ? -2.449 -24.844 -4.637 1 98.88 118 LEU B CA 1
ATOM 3033 C C . LEU B 1 118 ? -3.707 -25.188 -3.85 1 98.88 118 LEU B C 1
ATOM 3035 O O . LEU B 1 118 ? -4.309 -24.328 -3.207 1 98.88 118 LEU B O 1
ATOM 3039 N N . GLN B 1 119 ? -4.07 -26.453 -3.975 1 98.88 119 GLN B N 1
ATOM 3040 C CA . GLN B 1 119 ? -5.242 -26.891 -3.225 1 98.88 119 GLN B CA 1
ATOM 3041 C C . GLN B 1 119 ? -5.043 -26.688 -1.726 1 98.88 119 GLN B C 1
ATOM 3043 O O . GLN B 1 119 ? -5.945 -26.203 -1.032 1 98.88 119 GLN B O 1
ATOM 3048 N N . TRP B 1 120 ? -3.896 -27.047 -1.269 1 98.62 120 TRP B N 1
ATOM 3049 C CA . TRP B 1 120 ? -3.564 -26.859 0.14 1 98.62 120 TRP B CA 1
ATOM 3050 C C . TRP B 1 120 ? -3.652 -25.391 0.53 1 98.62 120 TRP B C 1
ATOM 3052 O O . TRP B 1 120 ? -4.219 -25.047 1.57 1 98.62 120 TRP B O 1
ATOM 3062 N N . ILE B 1 121 ? -3.146 -24.516 -0.269 1 98.81 121 ILE B N 1
ATOM 3063 C CA . ILE B 1 121 ? -3.133 -23.078 -0.02 1 98.81 121 ILE B CA 1
ATOM 3064 C C . ILE B 1 121 ? -4.566 -22.562 0.112 1 98.81 121 ILE B C 1
ATOM 3066 O O . ILE B 1 121 ? -4.891 -21.859 1.066 1 98.81 121 ILE B O 1
ATOM 3070 N N . VAL B 1 122 ? -5.414 -22.938 -0.797 1 98.88 122 VAL B N 1
ATOM 3071 C CA . VAL B 1 122 ? -6.801 -22.484 -0.788 1 98.88 122 VAL B CA 1
ATOM 3072 C C . VAL B 1 122 ? -7.508 -23 0.461 1 98.88 122 VAL B C 1
ATOM 3074 O O . VAL B 1 122 ? -8.164 -22.234 1.174 1 98.88 122 VAL B O 1
ATOM 3077 N N . GLU B 1 123 ? -7.324 -24.281 0.76 1 98.69 123 GLU B N 1
ATOM 3078 C CA . GLU B 1 123 ? -8.008 -24.891 1.891 1 98.69 123 GLU B CA 1
ATOM 3079 C C . GLU B 1 123 ? -7.535 -24.297 3.215 1 98.69 123 GLU B C 1
ATOM 3081 O O . GLU B 1 123 ? -8.352 -23.984 4.082 1 98.69 123 GLU B O 1
ATOM 3086 N N . GLN B 1 124 ? -6.234 -24.125 3.342 1 98.31 124 GLN B N 1
ATOM 3087 C CA . GLN B 1 124 ? -5.691 -23.594 4.586 1 98.31 124 GLN B CA 1
ATOM 3088 C C . GLN B 1 124 ? -6.086 -22.125 4.77 1 98.31 124 GLN B C 1
ATOM 3090 O O . GLN B 1 124 ? -6.324 -21.688 5.895 1 98.31 124 GLN B O 1
ATOM 3095 N N . ALA B 1 125 ? -6.129 -21.359 3.672 1 98.75 125 ALA B N 1
ATOM 3096 C CA . ALA B 1 125 ? -6.582 -19.969 3.766 1 98.75 125 ALA B CA 1
ATOM 3097 C C . ALA B 1 125 ? -8.016 -19.906 4.281 1 98.75 125 ALA B C 1
ATOM 3099 O O . ALA B 1 125 ? -8.328 -19.094 5.16 1 98.75 125 ALA B O 1
ATOM 3100 N N . GLY B 1 126 ? -8.844 -20.719 3.725 1 98.44 126 GLY B N 1
ATOM 3101 C CA . GLY B 1 126 ? -10.211 -20.781 4.207 1 98.44 126 GLY B CA 1
ATOM 3102 C C . GLY B 1 126 ? -10.312 -21.125 5.68 1 98.44 126 GLY B C 1
ATOM 3103 O O . GLY B 1 126 ? -11.039 -20.469 6.43 1 98.44 126 GLY B O 1
ATOM 3104 N N . LYS B 1 127 ? -9.578 -22.094 6.082 1 97.56 127 LYS B N 1
ATOM 3105 C CA . LYS B 1 127 ? -9.578 -22.531 7.477 1 97.56 127 LYS B CA 1
ATOM 3106 C C . LYS B 1 127 ? -9.055 -21.422 8.391 1 97.56 127 LYS B C 1
ATOM 3108 O O . LYS B 1 127 ? -9.461 -21.328 9.547 1 97.56 127 LYS B O 1
ATOM 3113 N N . ALA B 1 128 ? -8.188 -20.625 7.828 1 97.62 128 ALA B N 1
ATOM 3114 C CA . ALA B 1 128 ? -7.57 -19.562 8.617 1 97.62 128 ALA B CA 1
ATOM 3115 C C . ALA B 1 128 ? -8.492 -18.359 8.719 1 97.62 128 ALA B C 1
ATOM 3117 O O . ALA B 1 128 ? -8.148 -17.359 9.359 1 97.62 128 ALA B O 1
ATOM 3118 N N . GLY B 1 129 ? -9.633 -18.359 8.039 1 98.06 129 GLY B N 1
ATOM 3119 C CA . GLY B 1 129 ? -10.617 -17.297 8.234 1 98.06 129 GLY B CA 1
ATOM 3120 C C . GLY B 1 129 ? -10.711 -16.344 7.066 1 98.06 129 GLY B C 1
ATOM 3121 O O . GLY B 1 129 ? -11.438 -15.352 7.125 1 98.06 129 GLY B O 1
ATOM 3122 N N . VAL B 1 130 ? -9.945 -16.594 6.027 1 98.88 130 VAL B N 1
ATOM 3123 C CA . VAL B 1 130 ? -10.086 -15.773 4.828 1 98.88 130 VAL B CA 1
ATOM 3124 C C . VAL B 1 130 ? -11.5 -15.922 4.27 1 98.88 130 VAL B C 1
ATOM 3126 O O . VAL B 1 130 ? -12.008 -17.031 4.125 1 98.88 130 VAL B O 1
ATOM 3129 N N . GLU B 1 131 ? -12.141 -14.805 3.896 1 98.81 131 GLU B N 1
ATOM 3130 C CA . GLU B 1 131 ? -13.555 -14.852 3.531 1 98.81 131 GLU B CA 1
ATOM 3131 C C . GLU B 1 131 ? -13.734 -15.281 2.078 1 98.81 131 GLU B C 1
ATOM 3133 O O . GLU B 1 131 ? -14.602 -16.109 1.771 1 98.81 131 GLU B O 1
ATOM 3138 N N . ARG B 1 132 ? -12.969 -14.68 1.194 1 98.94 132 ARG B N 1
ATOM 3139 C CA . ARG B 1 132 ? -13.039 -14.984 -0.231 1 98.94 132 ARG B CA 1
ATOM 3140 C C . ARG B 1 132 ? -11.648 -15.227 -0.807 1 98.94 132 ARG B C 1
ATOM 3142 O O . ARG B 1 132 ? -10.672 -14.602 -0.378 1 98.94 132 ARG B O 1
ATOM 3149 N N . ILE B 1 133 ? -11.539 -16.156 -1.744 1 98.94 133 ILE B N 1
ATOM 3150 C CA . ILE B 1 133 ? -10.273 -16.5 -2.387 1 98.94 133 ILE B CA 1
ATOM 3151 C C . ILE B 1 133 ? -10.461 -16.531 -3.902 1 98.94 133 ILE B C 1
ATOM 3153 O O . ILE B 1 133 ? -11.469 -17.031 -4.402 1 98.94 133 ILE B O 1
ATOM 3157 N N . ILE B 1 134 ? -9.594 -15.922 -4.641 1 99 134 ILE B N 1
ATOM 3158 C CA . ILE B 1 134 ? -9.508 -16.016 -6.094 1 99 134 ILE B CA 1
ATOM 3159 C C . ILE B 1 134 ? -8.156 -16.609 -6.492 1 99 134 ILE B C 1
ATOM 3161 O O . ILE B 1 134 ? -7.113 -16.188 -5.996 1 99 134 ILE B O 1
ATOM 3165 N N . LEU B 1 135 ? -8.18 -17.641 -7.328 1 98.94 135 LEU B N 1
ATOM 3166 C CA . LEU B 1 135 ? -6.953 -18.141 -7.934 1 98.94 135 LEU B CA 1
ATOM 3167 C C . LEU B 1 135 ? -6.707 -17.484 -9.289 1 98.94 135 LEU B C 1
ATOM 3169 O O . LEU B 1 135 ? -7.641 -17.312 -10.078 1 98.94 135 LEU B O 1
ATOM 3173 N N . VAL B 1 136 ? -5.512 -17.047 -9.531 1 98.94 136 VAL B N 1
ATOM 3174 C CA . VAL B 1 136 ? -5.07 -16.484 -10.805 1 98.94 136 VAL B CA 1
ATOM 3175 C C . VAL B 1 136 ? -4.062 -17.422 -11.461 1 98.94 136 VAL B C 1
ATOM 3177 O O . VAL B 1 136 ? -3.033 -17.766 -10.875 1 98.94 136 VAL B O 1
ATOM 3180 N N . GLY B 1 137 ? -4.355 -17.906 -12.633 1 98.81 137 GLY B N 1
ATOM 3181 C CA . GLY B 1 137 ? -3.432 -18.766 -13.344 1 98.81 137 GLY B CA 1
ATOM 3182 C C . GLY B 1 137 ? -2.23 -18.031 -13.906 1 98.81 137 GLY B C 1
ATOM 3183 O O . GLY B 1 137 ? -2.32 -16.828 -14.211 1 98.81 137 GLY B O 1
ATOM 3184 N N . PRO B 1 138 ? -1.067 -18.734 -13.977 1 98.56 138 PRO B N 1
ATOM 3185 C CA . PRO B 1 138 ? 0.061 -18.062 -14.633 1 98.56 138 PRO B CA 1
ATOM 3186 C C . PRO B 1 138 ? -0.263 -17.625 -16.062 1 98.56 138 PRO B C 1
ATOM 3188 O O . PRO B 1 138 ? -0.969 -18.328 -16.781 1 98.56 138 PRO B O 1
ATOM 3191 N N . GLY B 1 139 ? 0.147 -16.406 -16.438 1 97.38 139 GLY B N 1
ATOM 3192 C CA . GLY B 1 139 ? -0.048 -15.875 -17.781 1 97.38 139 GLY B CA 1
ATOM 3193 C C . GLY B 1 139 ? 0.886 -16.469 -18.812 1 97.38 139 GLY B C 1
ATOM 3194 O O . GLY B 1 139 ? 1.74 -17.297 -18.469 1 97.38 139 GLY B O 1
ATOM 3195 N N . ALA B 1 140 ? 0.639 -16.078 -20.031 1 94.75 140 ALA B N 1
ATOM 3196 C CA . ALA B 1 140 ? 1.544 -16.484 -21.109 1 94.75 140 ALA B CA 1
ATOM 3197 C C . ALA B 1 140 ? 2.92 -15.844 -20.938 1 94.75 140 ALA B C 1
ATOM 3199 O O . ALA B 1 140 ? 3.037 -14.75 -20.359 1 94.75 140 ALA B O 1
ATOM 3200 N N . VAL B 1 141 ? 3.99 -16.531 -21.297 1 94.75 141 VAL B N 1
ATOM 3201 C CA . VAL B 1 141 ? 5.336 -15.984 -21.422 1 94.75 141 VAL B CA 1
ATOM 3202 C C . VAL B 1 141 ? 5.754 -15.969 -22.891 1 94.75 141 VAL B C 1
ATOM 3204 O O . VAL B 1 141 ? 5.121 -16.609 -23.734 1 94.75 141 VAL B O 1
ATOM 3207 N N . ASP B 1 142 ? 6.719 -15.164 -23.188 1 92.5 142 ASP B N 1
ATOM 3208 C CA . ASP B 1 142 ? 7.195 -15.078 -24.562 1 92.5 142 ASP B CA 1
ATOM 3209 C C . ASP B 1 142 ? 8.656 -15.516 -24.672 1 92.5 142 ASP B C 1
ATOM 3211 O O . ASP B 1 142 ? 9.562 -14.727 -24.406 1 92.5 142 ASP B O 1
ATOM 3215 N N . GLU B 1 143 ? 8.891 -16.656 -25.188 1 90.31 143 GLU B N 1
ATOM 3216 C CA . GLU B 1 143 ? 10.211 -17.266 -25.281 1 90.31 143 GLU B CA 1
ATOM 3217 C C . GLU B 1 143 ? 11.148 -16.438 -26.156 1 90.31 143 GLU B C 1
ATOM 3219 O O . GLU B 1 143 ? 12.359 -16.406 -25.922 1 90.31 143 GLU B O 1
ATOM 3224 N N . ASN B 1 144 ? 10.547 -15.727 -27.078 1 87.62 144 ASN B N 1
ATOM 3225 C CA . ASN B 1 144 ? 11.344 -14.938 -28.016 1 87.62 144 ASN B CA 1
ATOM 3226 C C . ASN B 1 144 ? 11.961 -13.719 -27.328 1 87.62 144 ASN B C 1
ATOM 3228 O O . ASN B 1 144 ? 12.883 -13.109 -27.875 1 87.62 144 ASN B O 1
ATOM 3232 N N . MET B 1 145 ? 11.5 -13.414 -26.203 1 90.06 145 MET B N 1
ATOM 3233 C CA . MET B 1 145 ? 11.992 -12.242 -25.484 1 90.06 145 MET B CA 1
ATOM 3234 C C . MET B 1 145 ? 13.008 -12.648 -24.422 1 90.06 145 MET B C 1
ATOM 3236 O O . MET B 1 145 ? 13.57 -11.789 -23.734 1 90.06 145 MET B O 1
ATOM 3240 N N . LEU B 1 146 ? 13.164 -13.938 -24.266 1 89.94 146 LEU B N 1
ATOM 3241 C CA . LEU B 1 146 ? 14.047 -14.43 -23.219 1 89.94 146 LEU B CA 1
ATOM 3242 C C . LEU B 1 146 ? 15.445 -14.711 -23.766 1 89.94 146 LEU B C 1
ATOM 3244 O O . LEU B 1 146 ? 15.594 -15.109 -24.922 1 89.94 146 LEU B O 1
ATOM 3248 N N . GLU B 1 147 ? 16.406 -14.453 -22.906 1 87.62 147 GLU B N 1
ATOM 3249 C CA . GLU B 1 147 ? 17.766 -14.812 -23.266 1 87.62 147 GLU B CA 1
ATOM 3250 C C . GLU B 1 147 ? 18.078 -16.25 -22.875 1 87.62 147 GLU B C 1
ATOM 3252 O O . GLU B 1 147 ? 17.609 -16.734 -21.828 1 87.62 147 GLU B O 1
ATOM 3257 N N . PRO B 1 148 ? 18.844 -16.922 -23.734 1 89.69 148 PRO B N 1
ATOM 3258 C CA . PRO B 1 148 ? 19.234 -18.297 -23.375 1 89.69 148 PRO B CA 1
ATOM 3259 C C . PRO B 1 148 ? 20.016 -18.359 -22.062 1 89.69 148 PRO B C 1
ATOM 3261 O O . PRO B 1 148 ? 20.766 -17.422 -21.75 1 89.69 148 PRO B O 1
ATOM 3264 N N . PRO B 1 149 ? 19.953 -19.422 -21.375 1 91.5 149 PRO B N 1
ATOM 3265 C CA . PRO B 1 149 ? 19.016 -20.547 -21.547 1 91.5 149 PRO B CA 1
ATOM 3266 C C . PRO B 1 149 ? 17.578 -20.172 -21.234 1 91.5 149 PRO B C 1
ATOM 3268 O O . PRO B 1 149 ? 17.312 -19.453 -20.266 1 91.5 149 PRO B O 1
ATOM 3271 N N . VAL B 1 150 ? 16.656 -20.625 -22.016 1 90.69 150 VAL B N 1
ATOM 3272 C CA . VAL B 1 150 ? 15.227 -20.328 -21.875 1 90.69 150 VAL B CA 1
ATOM 3273 C C . VAL B 1 150 ? 14.562 -21.375 -20.984 1 90.69 150 VAL B C 1
ATOM 3275 O O . VAL B 1 150 ? 14.508 -22.547 -21.344 1 90.69 150 VAL B O 1
ATOM 3278 N N . TYR B 1 151 ? 14.016 -20.906 -19.875 1 92.69 151 TYR B N 1
ATOM 3279 C CA . TYR B 1 151 ? 13.438 -21.828 -18.906 1 92.69 151 TYR B CA 1
ATOM 3280 C C . TYR B 1 151 ? 11.914 -21.781 -18.953 1 92.69 151 TYR B C 1
ATOM 3282 O O . TYR B 1 151 ? 11.242 -22.75 -18.609 1 92.69 151 TYR B O 1
ATOM 3290 N N . ASN B 1 152 ? 11.43 -20.656 -19.375 1 93.25 152 ASN B N 1
ATOM 3291 C CA . ASN B 1 152 ? 9.977 -20.469 -19.406 1 93.25 152 ASN B CA 1
ATOM 3292 C C . ASN B 1 152 ? 9.414 -20.719 -20.812 1 93.25 152 ASN B C 1
ATOM 3294 O O . ASN B 1 152 ? 9.938 -20.203 -21.797 1 93.25 152 ASN B O 1
ATOM 3298 N N . ARG B 1 153 ? 8.406 -21.531 -20.828 1 92.25 153 ARG B N 1
ATOM 3299 C CA . ARG B 1 153 ? 7.707 -21.859 -22.078 1 92.25 153 ARG B CA 1
ATOM 3300 C C . ARG B 1 153 ? 6.207 -21.641 -21.938 1 92.25 153 ARG B C 1
ATOM 3302 O O . ARG B 1 153 ? 5.594 -22.094 -20.969 1 92.25 153 ARG B O 1
ATOM 3309 N N . THR B 1 154 ? 5.66 -20.953 -22.906 1 93.69 154 THR B N 1
ATOM 3310 C CA . THR B 1 154 ? 4.262 -20.547 -22.812 1 93.69 154 THR B CA 1
ATOM 3311 C C . THR B 1 154 ? 3.348 -21.766 -22.766 1 93.69 154 THR B C 1
ATOM 3313 O O . THR B 1 154 ? 2.312 -21.734 -22.094 1 93.69 154 THR B O 1
ATOM 3316 N N . MET B 1 155 ? 3.727 -22.875 -23.406 1 93 155 MET B N 1
ATOM 3317 C CA . MET B 1 155 ? 2.895 -24.078 -23.406 1 93 155 MET B CA 1
ATOM 3318 C C . MET B 1 155 ? 2.941 -24.781 -22.062 1 93 155 MET B C 1
ATOM 3320 O O . MET B 1 155 ? 1.987 -25.453 -21.688 1 93 155 MET B O 1
ATOM 3324 N N . ARG B 1 156 ? 4.039 -24.641 -21.344 1 95.06 156 ARG B N 1
ATOM 3325 C CA . ARG B 1 156 ? 4.062 -25.141 -19.969 1 95.06 156 ARG B CA 1
ATOM 3326 C C . ARG B 1 156 ? 3.182 -24.281 -19.062 1 95.06 156 ARG B C 1
ATOM 3328 O O . ARG B 1 156 ? 2.43 -24.797 -18.25 1 95.06 156 ARG B O 1
ATOM 3335 N N . ASN B 1 157 ? 3.277 -22.984 -19.297 1 96.44 157 ASN B N 1
ATOM 3336 C CA . ASN B 1 157 ? 2.441 -22.094 -18.5 1 96.44 157 ASN B CA 1
ATOM 3337 C C . ASN B 1 157 ? 0.96 -22.422 -18.656 1 96.44 157 ASN B C 1
ATOM 3339 O O . ASN B 1 157 ? 0.199 -22.359 -17.688 1 96.44 157 ASN B O 1
ATOM 3343 N N . VAL B 1 158 ? 0.526 -22.719 -19.906 1 96.12 158 VAL B N 1
ATOM 3344 C CA . VAL B 1 158 ? -0.893 -23 -20.094 1 96.12 158 VAL B CA 1
ATOM 3345 C C . VAL B 1 158 ? -1.271 -24.281 -19.344 1 96.12 158 VAL B C 1
ATOM 3347 O O . VAL B 1 158 ? -2.379 -24.391 -18.828 1 96.12 158 VAL B O 1
ATOM 3350 N N . ALA B 1 159 ? -0.372 -25.281 -19.344 1 97.88 159 ALA B N 1
ATOM 3351 C CA . ALA B 1 159 ? -0.635 -26.516 -18.594 1 97.88 159 ALA B CA 1
ATOM 3352 C C . ALA B 1 159 ? -0.813 -26.219 -17.109 1 97.88 159 ALA B C 1
ATOM 3354 O O . ALA B 1 159 ? -1.707 -26.766 -16.453 1 97.88 159 ALA B O 1
ATOM 3355 N N . TYR B 1 160 ? -0.019 -25.391 -16.562 1 98.75 160 TYR B N 1
ATOM 3356 C CA . TYR B 1 160 ? -0.106 -25.016 -15.148 1 98.75 160 TYR B CA 1
ATOM 3357 C C . TYR B 1 160 ? -1.33 -24.156 -14.891 1 98.75 160 TYR B C 1
ATOM 3359 O O . TYR B 1 160 ? -1.964 -24.266 -13.836 1 98.75 160 TYR B O 1
ATOM 3367 N N . SER B 1 161 ? -1.677 -23.266 -15.836 1 98.81 161 SER B N 1
ATOM 3368 C CA . SER B 1 161 ? -2.898 -22.484 -15.719 1 98.81 161 SER B CA 1
ATOM 3369 C C . SER B 1 161 ? -4.133 -23.375 -15.688 1 98.81 161 SER B C 1
ATOM 3371 O O . SER B 1 161 ? -5.035 -23.172 -14.875 1 98.81 161 SER B O 1
ATOM 3373 N N . GLU B 1 162 ? -4.129 -24.375 -16.562 1 98.75 162 GLU B N 1
ATOM 3374 C CA . GLU B 1 162 ? -5.246 -25.312 -16.578 1 98.75 162 GLU B CA 1
ATOM 3375 C C . GLU B 1 162 ? -5.328 -26.109 -15.281 1 98.75 162 GLU B C 1
ATOM 3377 O O . GLU B 1 162 ? -6.422 -26.391 -14.789 1 98.75 162 GLU B O 1
ATOM 3382 N N . ALA B 1 163 ? -4.195 -26.469 -14.766 1 98.88 163 ALA B N 1
ATOM 3383 C CA . ALA B 1 163 ? -4.164 -27.141 -13.477 1 98.88 163 ALA B CA 1
ATOM 3384 C C . ALA B 1 163 ? -4.723 -26.25 -12.367 1 98.88 163 ALA B C 1
ATOM 3386 O O . ALA B 1 163 ? -5.492 -26.703 -11.523 1 98.88 163 ALA B O 1
ATOM 3387 N N . ALA B 1 164 ? -4.383 -25 -12.344 1 98.94 164 ALA B N 1
ATOM 3388 C CA . ALA B 1 164 ? -4.906 -24.047 -11.367 1 98.94 164 ALA B CA 1
ATOM 3389 C C . ALA B 1 164 ? -6.418 -23.891 -11.5 1 98.94 164 ALA B C 1
ATOM 3391 O O . ALA B 1 164 ? -7.133 -23.828 -10.5 1 98.94 164 ALA B O 1
ATOM 3392 N N . LYS B 1 165 ? -6.879 -23.844 -12.719 1 98.94 165 LYS B N 1
ATOM 3393 C CA . LYS B 1 165 ? -8.312 -23.766 -12.984 1 98.94 165 LYS B CA 1
ATOM 3394 C C . LYS B 1 165 ? -9.047 -24.969 -12.391 1 98.94 165 LYS B C 1
ATOM 3396 O O . LYS B 1 165 ? -10.102 -24.812 -11.781 1 98.94 165 LYS B O 1
ATOM 3401 N N . ALA B 1 166 ? -8.461 -26.109 -12.617 1 98.94 166 ALA B N 1
ATOM 3402 C CA . ALA B 1 166 ? -9.055 -27.328 -12.078 1 98.94 166 ALA B CA 1
ATOM 3403 C C . ALA B 1 166 ? -9.109 -27.297 -10.555 1 98.94 166 ALA B C 1
ATOM 3405 O O . ALA B 1 166 ? -10.094 -27.719 -9.953 1 98.94 166 ALA B O 1
ATOM 3406 N N . VAL B 1 167 ? -8.047 -26.812 -9.898 1 98.94 167 VAL B N 1
ATOM 3407 C CA . VAL B 1 167 ? -8.008 -26.703 -8.445 1 98.94 167 VAL B CA 1
ATOM 3408 C C . VAL B 1 167 ? -9.086 -25.719 -7.984 1 98.94 167 VAL B C 1
ATOM 3410 O O . VAL B 1 167 ? -9.781 -25.969 -6.996 1 98.94 167 VAL B O 1
ATOM 3413 N N . ALA B 1 168 ? -9.195 -24.578 -8.688 1 98.94 168 ALA B N 1
ATOM 3414 C CA . ALA B 1 168 ? -10.227 -23.594 -8.352 1 98.94 168 ALA B CA 1
ATOM 3415 C C . ALA B 1 168 ? -11.617 -24.219 -8.367 1 98.94 168 ALA B C 1
ATOM 3417 O O . ALA B 1 168 ? -12.414 -24.016 -7.453 1 98.94 168 ALA B O 1
ATOM 3418 N N . LYS B 1 169 ? -11.852 -25 -9.391 1 98.81 169 LYS B N 1
ATOM 3419 C CA . LYS B 1 169 ? -13.133 -25.672 -9.523 1 98.81 169 LYS B CA 1
ATOM 3420 C C . LYS B 1 169 ? -13.359 -26.656 -8.375 1 98.81 169 LYS B C 1
ATOM 3422 O O . LYS B 1 169 ? -14.438 -26.672 -7.766 1 98.81 169 LYS B O 1
ATOM 3427 N N . ARG B 1 170 ? -12.359 -27.438 -8.062 1 98.69 170 ARG B N 1
ATOM 3428 C CA . ARG B 1 170 ? -12.469 -28.422 -6.988 1 98.69 170 ARG B CA 1
ATOM 3429 C C . ARG B 1 170 ? -12.727 -27.75 -5.648 1 98.69 170 ARG B C 1
ATOM 3431 O O . ARG B 1 170 ? -13.484 -28.266 -4.824 1 98.69 170 ARG B O 1
ATOM 3438 N N . CYS B 1 171 ? -12.078 -26.609 -5.461 1 98.75 171 CYS B N 1
ATOM 3439 C CA . CYS B 1 171 ? -12.172 -25.906 -4.184 1 98.75 171 CYS B CA 1
ATOM 3440 C C . CYS B 1 171 ? -13.375 -24.969 -4.16 1 98.75 171 CYS B C 1
ATOM 3442 O O . CYS B 1 171 ? -13.68 -24.375 -3.123 1 98.75 171 CYS B O 1
ATOM 3444 N N . GLY B 1 172 ? -14.039 -24.734 -5.281 1 98.69 172 GLY B N 1
ATOM 3445 C CA . GLY B 1 172 ? -15.203 -23.875 -5.355 1 98.69 172 GLY B CA 1
ATOM 3446 C C . GLY B 1 172 ? -14.859 -22.391 -5.27 1 98.69 172 GLY B C 1
ATOM 3447 O O . GLY B 1 172 ? -15.57 -21.625 -4.621 1 98.69 172 GLY B O 1
ATOM 3448 N N . VAL B 1 173 ? -13.727 -21.984 -5.797 1 98.94 173 VAL B N 1
ATOM 3449 C CA . VAL B 1 173 ? -13.352 -20.578 -5.805 1 98.94 173 VAL B CA 1
ATOM 3450 C C . VAL B 1 173 ? -13.227 -20.078 -7.246 1 98.94 173 VAL B C 1
ATOM 3452 O O . VAL B 1 173 ? -12.969 -20.875 -8.156 1 98.94 173 VAL B O 1
ATOM 3455 N N . PRO B 1 174 ? -13.422 -18.766 -7.48 1 98.94 174 PRO B N 1
ATOM 3456 C CA . PRO B 1 174 ? -13.281 -18.219 -8.828 1 98.94 174 PRO B CA 1
ATOM 3457 C C . PRO B 1 174 ? -11.844 -18.312 -9.352 1 98.94 174 PRO B C 1
ATOM 3459 O O . PRO B 1 174 ? -10.898 -18.375 -8.562 1 98.94 174 PRO B O 1
ATOM 3462 N N . PHE B 1 175 ? -11.766 -18.312 -10.672 1 98.88 175 PHE B N 1
ATOM 3463 C CA . PHE B 1 175 ? -10.492 -18.406 -11.367 1 98.88 175 PHE B CA 1
ATOM 3464 C C . PHE B 1 175 ? -10.328 -17.297 -12.391 1 98.88 175 PHE B C 1
ATOM 3466 O O . PHE B 1 175 ? -11.281 -16.969 -13.102 1 98.88 175 PHE B O 1
ATOM 3473 N N . ILE B 1 176 ? -9.172 -16.641 -12.414 1 98.94 176 ILE B N 1
ATOM 3474 C CA . ILE B 1 176 ? -8.805 -15.68 -13.453 1 98.94 176 ILE B CA 1
ATOM 3475 C C . ILE B 1 176 ? -7.809 -16.328 -14.414 1 98.94 176 ILE B C 1
ATOM 3477 O O . ILE B 1 176 ? -6.715 -16.719 -14.008 1 98.94 176 ILE B O 1
ATOM 3481 N N . ASP B 1 177 ? -8.156 -16.406 -15.633 1 98.69 177 ASP B N 1
ATOM 3482 C CA . ASP B 1 177 ? -7.363 -17.031 -16.672 1 98.69 177 ASP B CA 1
ATOM 3483 C C . ASP B 1 177 ? -6.457 -16.016 -17.375 1 98.69 177 ASP B C 1
ATOM 3485 O O . ASP B 1 177 ? -6.758 -15.57 -18.484 1 98.69 177 ASP B O 1
ATOM 3489 N N . MET B 1 178 ? -5.312 -15.758 -16.828 1 98.38 178 MET B N 1
ATOM 3490 C CA . MET B 1 178 ? -4.418 -14.727 -17.328 1 98.38 178 MET B CA 1
ATOM 3491 C C . MET B 1 178 ? -3.799 -15.141 -18.656 1 98.38 178 MET B C 1
ATOM 3493 O O . MET B 1 178 ? -3.545 -14.305 -19.531 1 98.38 178 MET B O 1
ATOM 3497 N N . TRP B 1 179 ? -3.582 -16.5 -18.828 1 96.69 179 TRP B N 1
ATOM 3498 C CA . TRP B 1 179 ? -2.988 -16.984 -20.062 1 96.69 179 TRP B CA 1
ATOM 3499 C C . TRP B 1 179 ? -3.859 -16.609 -21.266 1 96.69 179 TRP B C 1
ATOM 3501 O O . TRP B 1 179 ? -3.406 -15.938 -22.188 1 96.69 179 TRP B O 1
ATOM 3511 N N . HIS B 1 180 ? -5.129 -16.938 -21.219 1 96 180 HIS B N 1
ATOM 3512 C CA . HIS B 1 180 ? -6.035 -16.672 -22.328 1 96 180 HIS B CA 1
ATOM 3513 C C . HIS B 1 180 ? -6.344 -15.18 -22.422 1 96 180 HIS B C 1
ATOM 3515 O O . HIS B 1 180 ? -6.535 -14.656 -23.531 1 96 180 HIS B O 1
ATOM 3521 N N . ALA B 1 181 ? -6.359 -14.461 -21.266 1 97.31 181 ALA B N 1
ATOM 3522 C CA . ALA B 1 181 ? -6.594 -13.023 -21.297 1 97.31 181 ALA B CA 1
ATOM 3523 C C . ALA B 1 181 ? -5.504 -12.305 -22.094 1 97.31 181 ALA B C 1
ATOM 3525 O O . ALA B 1 181 ? -5.793 -11.414 -22.906 1 97.31 181 ALA B O 1
ATOM 3526 N N . PHE B 1 182 ? -4.23 -12.703 -21.891 1 95.75 182 PHE B N 1
ATOM 3527 C CA . PHE B 1 182 ? -3.117 -12.086 -22.609 1 95.75 182 PHE B CA 1
ATOM 3528 C C . PHE B 1 182 ? -3.193 -12.398 -24.094 1 95.75 182 PHE B C 1
ATOM 3530 O O . PHE B 1 182 ? -3.01 -11.516 -24.922 1 95.75 182 PHE B O 1
ATOM 3537 N N . LEU B 1 183 ? -3.518 -13.633 -24.422 1 92.69 183 LEU B N 1
ATOM 3538 C CA . LEU B 1 183 ? -3.58 -14.031 -25.812 1 92.69 183 LEU B CA 1
ATOM 3539 C C . LEU B 1 183 ? -4.746 -13.344 -26.531 1 92.69 183 LEU B C 1
ATOM 3541 O O . LEU B 1 183 ? -4.613 -12.922 -27.672 1 92.69 183 LEU B O 1
ATOM 3545 N N . SER B 1 184 ? -5.844 -13.258 -25.797 1 93.44 184 SER B N 1
ATOM 3546 C CA . SER B 1 184 ? -6.992 -12.555 -26.359 1 93.44 184 SER B CA 1
ATOM 3547 C C . SER B 1 184 ? -6.664 -11.086 -26.625 1 93.44 184 SER B C 1
ATOM 3549 O O . SER B 1 184 ? -7.086 -10.516 -27.625 1 93.44 184 SER B O 1
ATOM 3551 N N . HIS B 1 185 ? -5.91 -10.492 -25.734 1 92.81 185 HIS B N 1
ATOM 3552 C CA . HIS B 1 185 ? -5.535 -9.086 -25.844 1 92.81 185 HIS B CA 1
ATOM 3553 C C . HIS B 1 185 ? -4.73 -8.836 -27.109 1 92.81 185 HIS B C 1
ATOM 3555 O O . HIS B 1 185 ? -4.859 -7.777 -27.734 1 92.81 185 HIS B O 1
ATOM 3561 N N . VAL B 1 186 ? -3.988 -9.82 -27.484 1 88.19 186 VAL B N 1
ATOM 3562 C CA . VAL B 1 186 ? -3.133 -9.609 -28.641 1 88.19 186 VAL B CA 1
ATOM 3563 C C . VAL B 1 186 ? -3.807 -10.18 -29.891 1 88.19 186 VAL B C 1
ATOM 3565 O O . VAL B 1 186 ? -3.162 -10.352 -30.922 1 88.19 186 VAL B O 1
ATOM 3568 N N . GLY B 1 187 ? -5.078 -10.633 -29.797 1 89 187 GLY B N 1
ATOM 3569 C CA . GLY B 1 187 ? -5.891 -11 -30.938 1 89 187 GLY B CA 1
ATOM 3570 C C . GLY B 1 187 ? -5.812 -12.484 -31.266 1 89 187 GLY B C 1
ATOM 3571 O O . GLY B 1 187 ? -6.273 -12.914 -32.344 1 89 187 GLY B O 1
ATOM 3572 N N . TRP B 1 188 ? -5.211 -13.281 -30.375 1 87.44 188 TRP B N 1
ATOM 3573 C CA . TRP B 1 188 ? -5.129 -14.719 -30.594 1 87.44 188 TRP B CA 1
ATOM 3574 C C . TRP B 1 188 ? -6.492 -15.375 -30.406 1 87.44 188 TRP B C 1
ATOM 3576 O O . TRP B 1 188 ? -7.246 -15.016 -29.516 1 87.44 188 TRP B O 1
ATOM 3586 N N . LYS B 1 189 ? -6.809 -16.312 -31.281 1 87.62 189 LYS B N 1
ATOM 3587 C CA . LYS B 1 189 ? -8.023 -17.109 -31.203 1 87.62 189 LYS B CA 1
ATOM 3588 C C . LYS B 1 189 ? -7.695 -18.594 -31.109 1 87.62 189 LYS B C 1
ATOM 3590 O O . LYS B 1 189 ? -6.664 -19.047 -31.625 1 87.62 189 LYS B O 1
ATOM 3595 N N . GLU B 1 190 ? -8.602 -19.312 -30.453 1 84.81 190 GLU B N 1
ATOM 3596 C CA . GLU B 1 190 ? -8.422 -20.75 -30.344 1 84.81 190 GLU B CA 1
ATOM 3597 C C . GLU B 1 190 ? -8.227 -21.391 -31.719 1 84.81 190 GLU B C 1
ATOM 3599 O O . GLU B 1 190 ? -8.922 -21.047 -32.688 1 84.81 190 GLU B O 1
ATOM 3604 N N . GLY B 1 191 ? -7.273 -22.234 -31.797 1 83.38 191 GLY B N 1
ATOM 3605 C CA . GLY B 1 191 ? -7 -22.891 -33.062 1 83.38 191 GLY B CA 1
ATOM 3606 C C . GLY B 1 191 ? -5.824 -22.297 -33.812 1 83.38 191 GLY B C 1
ATOM 3607 O O . GLY B 1 191 ? -5.273 -22.922 -34.719 1 83.38 191 GLY B O 1
ATOM 3608 N N . GLN B 1 192 ? -5.504 -21.031 -33.438 1 82.62 192 GLN B N 1
ATOM 3609 C CA . GLN B 1 192 ? -4.332 -20.406 -34.031 1 82.62 192 GLN B CA 1
ATOM 3610 C C . GLN B 1 192 ? -3.047 -20.875 -33.344 1 82.62 192 GLN B C 1
ATOM 3612 O O . GLN B 1 192 ? -3.078 -21.328 -32.188 1 82.62 192 GLN B O 1
ATOM 3617 N N . PRO B 1 193 ? -1.958 -20.734 -34.031 1 81.25 193 PRO B N 1
ATOM 3618 C CA . PRO B 1 193 ? -0.688 -21.062 -33.375 1 81.25 193 PRO B CA 1
ATOM 3619 C C . PRO B 1 193 ? -0.39 -20.141 -32.188 1 81.25 193 PRO B C 1
ATOM 3621 O O . PRO B 1 193 ? -0.631 -18.938 -32.25 1 81.25 193 PRO B O 1
ATOM 3624 N N . VAL B 1 194 ? 0.022 -20.734 -31.094 1 82.31 194 VAL B N 1
ATOM 3625 C CA . VAL B 1 194 ? 0.341 -19.969 -29.891 1 82.31 194 VAL B CA 1
ATOM 3626 C C . VAL B 1 194 ? 1.672 -19.234 -30.094 1 82.31 194 VAL B C 1
ATOM 3628 O O . VAL B 1 194 ? 2.656 -19.844 -30.516 1 82.31 194 VAL B O 1
ATOM 3631 N N . PRO B 1 195 ? 1.688 -17.922 -29.766 1 71.56 195 PRO B N 1
ATOM 3632 C CA . PRO B 1 195 ? 2.961 -17.219 -29.875 1 71.56 195 PRO B CA 1
ATOM 3633 C C . PRO B 1 195 ? 4.055 -17.812 -29 1 71.56 195 PRO B C 1
ATOM 3635 O O . PRO B 1 195 ? 3.766 -18.312 -27.906 1 71.56 195 PRO B O 1
ATOM 3638 N N . GLY B 1 196 ? 5.508 -17.781 -29.406 1 61.22 196 GLY B N 1
ATOM 3639 C CA . GLY B 1 196 ? 6.641 -18.328 -28.688 1 61.22 196 GLY B CA 1
ATOM 3640 C C . GLY B 1 196 ? 7.316 -19.469 -29.406 1 61.22 196 GLY B C 1
ATOM 3641 O O . GLY B 1 196 ? 7.691 -19.344 -30.578 1 61.22 196 GLY B O 1
ATOM 3642 N N . ILE B 1 197 ? 6.906 -20.844 -28.828 1 56.22 197 ILE B N 1
ATOM 3643 C CA . ILE B 1 197 ? 7.676 -21.984 -29.312 1 56.22 197 ILE B CA 1
ATOM 3644 C C . ILE B 1 197 ? 7.762 -21.938 -30.844 1 56.22 197 ILE B C 1
ATOM 3646 O O . ILE B 1 197 ? 8.844 -22.094 -31.406 1 56.22 197 ILE B O 1
ATOM 3650 N N . PHE B 1 198 ? 6.547 -22.375 -31.391 1 50.16 198 PHE B N 1
ATOM 3651 C CA . PHE B 1 198 ? 6.289 -22.812 -32.75 1 50.16 198 PHE B CA 1
ATOM 3652 C C . PHE B 1 198 ? 5.703 -21.672 -33.562 1 50.16 198 PHE B C 1
ATOM 3654 O O . PHE B 1 198 ? 5.379 -21.844 -34.75 1 50.16 198 PHE B O 1
ATOM 3661 N N . GLY B 1 199 ? 5.254 -20.641 -32.781 1 49.09 199 GLY B N 1
ATOM 3662 C CA . GLY B 1 199 ? 4.559 -19.719 -33.656 1 49.09 199 GLY B CA 1
ATOM 3663 C C . GLY B 1 199 ? 5.5 -18.812 -34.438 1 49.09 199 GLY B C 1
ATOM 3664 O O . GLY B 1 199 ? 6.719 -19 -34.406 1 49.09 199 GLY B O 1
ATOM 3665 N N . THR B 1 200 ? 4.836 -17.922 -35.281 1 49.03 200 THR B N 1
ATOM 3666 C CA . THR B 1 200 ? 5.559 -16.953 -36.094 1 49.03 200 THR B CA 1
ATOM 3667 C C . THR B 1 200 ? 6.469 -16.094 -35.25 1 49.03 200 THR B C 1
ATOM 3669 O O . THR B 1 200 ? 6.27 -15.984 -34.031 1 49.03 200 THR B O 1
ATOM 3672 N N . SER B 1 201 ? 7.777 -15.844 -35.688 1 50.84 201 SER B N 1
ATOM 3673 C CA . SER B 1 201 ? 8.922 -15.031 -35.281 1 50.84 201 SER B CA 1
ATOM 3674 C C . SER B 1 201 ? 8.477 -13.812 -34.5 1 50.84 201 SER B C 1
ATOM 3676 O O . SER B 1 201 ? 9.305 -13.109 -33.906 1 50.84 201 SER B O 1
ATOM 3678 N N . GLN B 1 202 ? 7.211 -13.453 -34.438 1 56.84 202 GLN B N 1
ATOM 3679 C CA . GLN B 1 202 ? 7.027 -12.078 -33.969 1 56.84 202 GLN B CA 1
ATOM 3680 C C . GLN B 1 202 ? 6.652 -12.047 -32.5 1 56.84 202 GLN B C 1
ATOM 3682 O O . GLN B 1 202 ? 5.906 -12.906 -32 1 56.84 202 GLN B O 1
ATOM 3687 N N . THR B 1 203 ? 7.531 -11.391 -31.703 1 61.16 203 THR B N 1
ATOM 3688 C CA . THR B 1 203 ? 7.199 -11.008 -30.328 1 61.16 203 THR B CA 1
ATOM 3689 C C . THR B 1 203 ? 5.82 -10.359 -30.266 1 61.16 203 THR B C 1
ATOM 3691 O O . THR B 1 203 ? 5.648 -9.211 -30.688 1 61.16 203 THR B O 1
ATOM 3694 N N . VAL B 1 204 ? 4.781 -11.234 -29.844 1 76.38 204 VAL B N 1
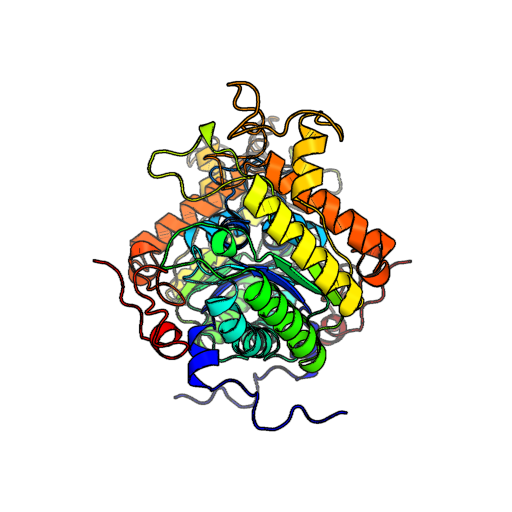ATOM 3695 C CA . VAL B 1 204 ? 3.43 -10.703 -29.969 1 76.38 204 VAL B CA 1
ATOM 3696 C C . VAL B 1 204 ? 2.912 -10.242 -28.609 1 76.38 204 VAL B C 1
ATOM 3698 O O . VAL B 1 204 ? 1.915 -9.516 -28.531 1 76.38 204 VAL B O 1
ATOM 3701 N N . LEU B 1 205 ? 3.814 -10.516 -27.562 1 89.94 205 LEU B N 1
ATOM 3702 C CA . LEU B 1 205 ? 3.26 -10.188 -26.25 1 89.94 205 LEU B CA 1
ATOM 3703 C C . LEU B 1 205 ? 4.008 -9.016 -25.625 1 89.94 205 LEU B C 1
ATOM 3705 O O . LEU B 1 205 ? 3.906 -8.789 -24.406 1 89.94 205 LEU B O 1
ATOM 3709 N N . LYS B 1 206 ? 4.762 -8.242 -26.453 1 90.88 206 LYS B N 1
ATOM 3710 C CA . LYS B 1 206 ? 5.566 -7.125 -25.953 1 90.88 206 LYS B CA 1
ATOM 3711 C C . LYS B 1 206 ? 4.688 -6.055 -25.312 1 90.88 206 LYS B C 1
ATOM 3713 O O . LYS B 1 206 ? 5.164 -5.254 -24.5 1 90.88 206 LYS B O 1
ATOM 3718 N N . ASP B 1 207 ? 3.455 -6.105 -25.703 1 93.25 207 ASP B N 1
ATOM 3719 C CA . ASP B 1 207 ? 2.529 -5.109 -25.172 1 93.25 207 ASP B CA 1
ATOM 3720 C C . ASP B 1 207 ? 2.191 -5.402 -23.719 1 93.25 207 ASP B C 1
ATOM 3722 O O . ASP B 1 207 ? 1.835 -4.496 -22.953 1 93.25 207 ASP B O 1
ATOM 3726 N N . VAL B 1 208 ? 2.309 -6.691 -23.281 1 96.12 208 VAL B N 1
ATOM 3727 C CA . VAL B 1 208 ? 1.853 -7.047 -21.953 1 96.12 208 VAL B CA 1
ATOM 3728 C C . VAL B 1 208 ? 3.014 -7.625 -21.141 1 96.12 208 VAL B C 1
ATOM 3730 O O . VAL B 1 208 ? 2.93 -7.746 -19.922 1 96.12 208 VAL B O 1
ATOM 3733 N N . LEU B 1 209 ? 4.152 -7.906 -21.844 1 95.94 209 LEU B N 1
ATOM 3734 C CA . LEU B 1 209 ? 5.336 -8.445 -21.172 1 95.94 209 LEU B CA 1
ATOM 3735 C C . LEU B 1 209 ? 6.551 -7.562 -21.422 1 95.94 209 LEU B C 1
ATOM 3737 O O . LEU B 1 209 ? 6.801 -7.148 -22.562 1 95.94 209 LEU B O 1
ATOM 3741 N N . ASP B 1 210 ? 7.293 -7.301 -20.391 1 95.62 210 ASP B N 1
ATOM 3742 C CA . ASP B 1 210 ? 8.453 -6.418 -20.469 1 95.62 210 ASP B CA 1
ATOM 3743 C C . ASP B 1 210 ? 9.703 -7.188 -20.891 1 95.62 210 ASP B C 1
ATOM 3745 O O . ASP B 1 210 ? 10.508 -6.684 -21.688 1 95.62 210 ASP B O 1
ATOM 3749 N N . ASP B 1 211 ? 9.859 -8.461 -20.375 1 94.44 211 ASP B N 1
ATOM 3750 C CA . ASP B 1 211 ? 11.055 -9.266 -20.641 1 94.44 211 ASP B CA 1
ATOM 3751 C C . ASP B 1 211 ? 10.68 -10.711 -20.953 1 94.44 211 ASP B C 1
ATOM 3753 O O . ASP B 1 211 ? 11.477 -11.625 -20.734 1 94.44 211 ASP B O 1
ATOM 3757 N N . GLY B 1 212 ? 9.438 -10.883 -21.344 1 94.19 212 GLY B N 1
ATOM 3758 C CA . GLY B 1 212 ? 8.945 -12.211 -21.688 1 94.19 212 GLY B CA 1
ATOM 3759 C C . GLY B 1 212 ? 8.289 -12.922 -20.516 1 94.19 212 GLY B C 1
ATOM 3760 O O . GLY B 1 212 ? 7.621 -13.938 -20.703 1 94.19 212 GLY B O 1
ATOM 3761 N N . VAL B 1 213 ? 8.469 -12.375 -19.297 1 96 213 VAL B N 1
ATOM 3762 C CA . VAL B 1 213 ? 7.887 -13 -18.109 1 96 213 VAL B CA 1
ATOM 3763 C C . VAL B 1 213 ? 7.141 -11.953 -17.281 1 96 213 VAL B C 1
ATOM 3765 O O . VAL B 1 213 ? 5.961 -12.133 -16.969 1 96 213 VAL B O 1
ATOM 3768 N N . HIS B 1 214 ? 7.828 -10.828 -17.016 1 98.12 214 HIS B N 1
ATOM 3769 C CA . HIS B 1 214 ? 7.238 -9.789 -16.188 1 98.12 214 HIS B CA 1
ATOM 3770 C C . HIS B 1 214 ? 6.285 -8.906 -16.984 1 98.12 214 HIS B C 1
ATOM 3772 O O . HIS B 1 214 ? 6.43 -8.773 -18.203 1 98.12 214 HIS B O 1
ATOM 3778 N N . LEU B 1 215 ? 5.371 -8.297 -16.281 1 98.44 215 LEU B N 1
ATOM 3779 C CA . LEU B 1 215 ? 4.27 -7.598 -16.938 1 98.44 215 LEU B CA 1
ATOM 3780 C C . LEU B 1 215 ? 4.629 -6.137 -17.188 1 98.44 215 LEU B C 1
ATOM 3782 O O . LEU B 1 215 ? 5.328 -5.516 -16.391 1 98.44 215 LEU B O 1
ATOM 3786 N N . THR B 1 216 ? 4.152 -5.598 -18.328 1 98 216 THR B N 1
ATOM 3787 C CA . THR B 1 216 ? 4.094 -4.156 -18.547 1 98 216 THR B CA 1
ATOM 3788 C C . THR B 1 216 ? 2.902 -3.547 -17.812 1 98 216 THR B C 1
ATOM 3790 O O . THR B 1 216 ? 2.119 -4.266 -17.188 1 98 216 THR B O 1
ATOM 3793 N N . GLY B 1 217 ? 2.775 -2.246 -17.875 1 98.25 217 GLY B N 1
ATOM 3794 C CA . GLY B 1 217 ? 1.584 -1.601 -17.359 1 98.25 217 GLY B CA 1
ATOM 3795 C C . GLY B 1 217 ? 0.299 -2.146 -17.953 1 98.25 217 GLY B C 1
ATOM 3796 O O . GLY B 1 217 ? -0.686 -2.344 -17.234 1 98.25 217 GLY B O 1
ATOM 3797 N N . ASN B 1 218 ? 0.325 -2.441 -19.234 1 97.94 218 ASN B N 1
ATOM 3798 C CA . ASN B 1 218 ? -0.843 -3.008 -19.891 1 97.94 218 ASN B CA 1
ATOM 3799 C C . ASN B 1 218 ? -1.187 -4.391 -19.344 1 97.94 218 ASN B C 1
ATOM 3801 O O . ASN B 1 218 ? -2.361 -4.727 -19.188 1 97.94 218 ASN B O 1
ATOM 3805 N N . GLY B 1 219 ? -0.147 -5.188 -19.078 1 98.5 219 GLY B N 1
ATOM 3806 C CA . GLY B 1 219 ? -0.383 -6.48 -18.453 1 98.5 219 GLY B CA 1
ATOM 3807 C C . GLY B 1 219 ? -1.063 -6.379 -17.109 1 98.5 219 GLY B C 1
ATOM 3808 O O . GLY B 1 219 ? -2.014 -7.113 -16.828 1 98.5 219 GLY B O 1
ATOM 3809 N N . TYR B 1 220 ? -0.627 -5.43 -16.312 1 98.81 220 TYR B N 1
ATOM 3810 C CA . TYR B 1 220 ? -1.229 -5.238 -14.992 1 98.81 220 TYR B CA 1
ATOM 3811 C C . TYR B 1 220 ? -2.637 -4.672 -15.109 1 98.81 220 TYR B C 1
ATOM 3813 O O . TYR B 1 220 ? -3.51 -4.98 -14.297 1 98.81 220 TYR B O 1
ATOM 3821 N N . ARG B 1 221 ? -2.895 -3.852 -16.141 1 98.69 221 ARG B N 1
ATOM 3822 C CA . ARG B 1 221 ? -4.238 -3.336 -16.375 1 98.69 221 ARG B CA 1
ATOM 3823 C C . ARG B 1 221 ? -5.215 -4.469 -16.688 1 98.69 221 ARG B C 1
ATOM 3825 O O . ARG B 1 221 ? -6.336 -4.484 -16.172 1 98.69 221 ARG B O 1
ATOM 3832 N N . ILE B 1 222 ? -4.773 -5.418 -17.5 1 98.62 222 ILE B N 1
ATOM 3833 C CA . ILE B 1 222 ? -5.598 -6.578 -17.797 1 98.62 222 ILE B CA 1
ATOM 3834 C C . ILE B 1 222 ? -5.906 -7.348 -16.516 1 98.62 222 ILE B C 1
ATOM 3836 O O . ILE B 1 222 ? -7.055 -7.719 -16.266 1 98.62 222 ILE B O 1
ATOM 3840 N N . TRP B 1 223 ? -4.906 -7.613 -15.672 1 98.88 223 TRP B N 1
ATOM 3841 C CA . TRP B 1 223 ? -5.105 -8.289 -14.398 1 98.88 223 TRP B CA 1
ATOM 3842 C C . TRP B 1 223 ? -6.109 -7.539 -13.531 1 98.88 223 TRP B C 1
ATOM 3844 O O . TRP B 1 223 ? -7.023 -8.148 -12.961 1 98.88 223 TRP B O 1
ATOM 3854 N N . TYR B 1 224 ? -5.949 -6.211 -13.43 1 98.94 224 TYR B N 1
ATOM 3855 C CA . TYR B 1 224 ? -6.844 -5.352 -12.664 1 98.94 224 TYR B CA 1
ATOM 3856 C C . TYR B 1 224 ? -8.281 -5.5 -13.141 1 98.94 224 TYR B C 1
ATOM 3858 O O . TYR B 1 224 ? -9.195 -5.703 -12.336 1 98.94 224 TYR B O 1
ATOM 3866 N N . ASP B 1 225 ? -8.484 -5.398 -14.469 1 98.81 225 ASP B N 1
ATOM 3867 C CA . ASP B 1 225 ? -9.82 -5.461 -15.062 1 98.81 225 ASP B CA 1
ATOM 3868 C C . ASP B 1 225 ? -10.461 -6.832 -14.828 1 98.81 225 ASP B C 1
ATOM 3870 O O . ASP B 1 225 ? -11.641 -6.926 -14.5 1 98.81 225 ASP B O 1
ATOM 3874 N N . GLU B 1 226 ? -9.656 -7.891 -15 1 98.81 226 GLU B N 1
ATOM 3875 C CA . GLU B 1 226 ? -10.164 -9.234 -14.758 1 98.81 226 GLU B CA 1
ATOM 3876 C C . GLU B 1 226 ? -10.562 -9.422 -13.297 1 98.81 226 GLU B C 1
ATOM 3878 O O . GLU B 1 226 ? -11.594 -10.023 -13 1 98.81 226 GLU B O 1
ATOM 3883 N N . LEU B 1 227 ? -9.75 -8.922 -12.398 1 98.94 227 LEU B N 1
ATOM 3884 C CA . LEU B 1 227 ? -10.016 -9.047 -10.969 1 98.94 227 LEU B CA 1
ATOM 3885 C C . LEU B 1 227 ? -11.297 -8.32 -10.594 1 98.94 227 LEU B C 1
ATOM 3887 O O . LEU B 1 227 ? -12.148 -8.875 -9.891 1 98.94 227 LEU B O 1
ATOM 3891 N N . LEU B 1 228 ? -11.484 -7.086 -11.055 1 98.81 228 LEU B N 1
ATOM 3892 C CA . LEU B 1 228 ? -12.688 -6.328 -10.742 1 98.81 228 LEU B CA 1
ATOM 3893 C C . LEU B 1 228 ? -13.93 -7.008 -11.32 1 98.81 228 LEU B C 1
ATOM 3895 O O . LEU B 1 228 ? -14.992 -7.008 -10.703 1 98.81 228 LEU B O 1
ATOM 3899 N N . ALA B 1 229 ? -13.773 -7.578 -12.547 1 98.75 229 ALA B N 1
ATOM 3900 C CA . ALA B 1 229 ? -14.891 -8.289 -13.156 1 98.75 229 ALA B CA 1
ATOM 3901 C C . ALA B 1 229 ? -15.328 -9.469 -12.305 1 98.75 229 ALA B C 1
ATOM 3903 O O . ALA B 1 229 ? -16.516 -9.695 -12.094 1 98.75 229 ALA B O 1
ATOM 3904 N N . VAL B 1 230 ? -14.367 -10.219 -11.789 1 98.81 230 VAL B N 1
ATOM 3905 C CA . VAL B 1 230 ? -14.68 -11.367 -10.945 1 98.81 230 VAL B CA 1
ATOM 3906 C C . VAL B 1 230 ? -15.328 -10.898 -9.641 1 98.81 230 VAL B C 1
ATOM 3908 O O . VAL B 1 230 ? -16.297 -11.484 -9.18 1 98.81 230 VAL B O 1
ATOM 3911 N N . ILE B 1 231 ? -14.805 -9.797 -9.023 1 98.81 231 ILE B N 1
ATOM 3912 C CA . ILE B 1 231 ? -15.367 -9.273 -7.781 1 98.81 231 ILE B CA 1
ATOM 3913 C C . ILE B 1 231 ? -16.812 -8.844 -8.008 1 98.81 231 ILE B C 1
ATOM 3915 O O . ILE B 1 231 ? -17.703 -9.172 -7.211 1 98.81 231 ILE B O 1
ATOM 3919 N N . GLU B 1 232 ? -17.047 -8.156 -9.094 1 98.25 232 GLU B N 1
ATOM 3920 C CA . GLU B 1 232 ? -18.391 -7.664 -9.398 1 98.25 232 GLU B CA 1
ATOM 3921 C C . GLU B 1 232 ? -19.375 -8.812 -9.578 1 98.25 232 GLU B C 1
ATOM 3923 O O . GLU B 1 232 ? -20.531 -8.719 -9.148 1 98.25 232 GLU B O 1
ATOM 3928 N N . THR B 1 233 ? -18.938 -9.891 -10.188 1 98.38 233 THR B N 1
ATOM 3929 C CA . THR B 1 233 ? -19.812 -11 -10.523 1 98.38 233 THR B CA 1
ATOM 3930 C C . THR B 1 233 ? -19.953 -11.961 -9.352 1 98.38 233 THR B C 1
ATOM 3932 O O . THR B 1 233 ? -21.062 -12.406 -9.031 1 98.38 233 THR B O 1
ATOM 3935 N N . GLU B 1 234 ? -18.812 -12.242 -8.656 1 98.69 234 GLU B N 1
ATOM 3936 C CA . GLU B 1 234 ? -18.812 -13.32 -7.68 1 98.69 234 GLU B CA 1
ATOM 3937 C C . GLU B 1 234 ? -18.953 -12.781 -6.258 1 98.69 234 GLU B C 1
ATOM 3939 O O . GLU B 1 234 ? -19.453 -13.484 -5.371 1 98.69 234 GLU B O 1
ATOM 3944 N N . PHE B 1 235 ? -18.453 -11.57 -6.031 1 98.75 235 PHE B N 1
ATOM 3945 C CA . PHE B 1 235 ? -18.438 -11 -4.691 1 98.75 235 PHE B CA 1
ATOM 3946 C C . PHE B 1 235 ? -18.922 -9.555 -4.707 1 98.75 235 PHE B C 1
ATOM 3948 O O . PHE B 1 235 ? -18.219 -8.648 -4.25 1 98.75 235 PHE B O 1
ATOM 3955 N N . PRO B 1 236 ? -20.156 -9.289 -5.117 1 98.19 236 PRO B N 1
ATOM 3956 C CA . PRO B 1 236 ? -20.625 -7.91 -5.254 1 98.19 236 PRO B CA 1
ATOM 3957 C C . PRO B 1 236 ? -20.562 -7.133 -3.941 1 98.19 236 PRO B C 1
ATOM 3959 O O . PRO B 1 236 ? -20.5 -5.902 -3.953 1 98.19 236 PRO B O 1
ATOM 3962 N N . GLU B 1 237 ? -20.5 -7.777 -2.795 1 98 237 GLU B N 1
ATOM 3963 C CA . GLU B 1 237 ? -20.406 -7.125 -1.49 1 98 237 GLU B CA 1
ATOM 3964 C C . GLU B 1 237 ? -19.031 -6.504 -1.284 1 98 237 GLU B C 1
ATOM 3966 O O . GLU B 1 237 ? -18.828 -5.711 -0.359 1 98 237 GLU B O 1
ATOM 3971 N N . LEU B 1 238 ? -18.078 -6.836 -2.213 1 98.62 238 LEU B N 1
ATOM 3972 C CA . LEU B 1 238 ? -16.719 -6.293 -2.094 1 98.62 238 LEU B CA 1
ATOM 3973 C C . LEU B 1 238 ? -16.516 -5.121 -3.051 1 98.62 238 LEU B C 1
ATOM 3975 O O . LEU B 1 238 ? -15.438 -4.535 -3.102 1 98.62 238 LEU B O 1
ATOM 3979 N N . LYS B 1 239 ? -17.547 -4.824 -3.832 1 98.12 239 LYS B N 1
ATOM 3980 C CA . LYS B 1 239 ? -17.453 -3.576 -4.586 1 98.12 239 LYS B CA 1
ATOM 3981 C C . LYS B 1 239 ? -17.266 -2.383 -3.656 1 98.12 239 LYS B C 1
ATOM 3983 O O . LYS B 1 239 ? -17.844 -2.332 -2.57 1 98.12 239 LYS B O 1
ATOM 3988 N N . SER B 1 240 ? -16.453 -1.459 -4.047 1 97.12 240 SER B N 1
ATOM 3989 C CA . SER B 1 240 ? -16.141 -0.316 -3.199 1 97.12 240 SER B CA 1
ATOM 3990 C C . SER B 1 240 ? -17.406 0.375 -2.699 1 97.12 240 SER B C 1
ATOM 3992 O O . SER B 1 240 ? -17.484 0.743 -1.525 1 97.12 240 SER B O 1
ATOM 3994 N N . GLU B 1 241 ? -18.438 0.529 -3.535 1 95.88 241 GLU B N 1
ATOM 3995 C CA . GLU B 1 241 ? -19.656 1.251 -3.197 1 95.88 241 GLU B CA 1
ATOM 3996 C C . GLU B 1 241 ? -20.469 0.492 -2.16 1 95.88 241 GLU B C 1
ATOM 3998 O O . GLU B 1 241 ? -21.391 1.051 -1.558 1 95.88 241 GLU B O 1
ATOM 4003 N N . ALA B 1 242 ? -20.172 -0.782 -2.004 1 97.06 242 ALA B N 1
ATOM 4004 C CA . ALA B 1 242 ? -20.953 -1.616 -1.085 1 97.06 242 ALA B CA 1
ATOM 4005 C C . ALA B 1 242 ? -20.281 -1.678 0.288 1 97.06 242 ALA B C 1
ATOM 4007 O O . ALA B 1 242 ? -20.781 -2.35 1.194 1 97.06 242 ALA B O 1
ATOM 4008 N N . LEU B 1 243 ? -19.188 -0.989 0.497 1 97.62 243 LEU B N 1
ATOM 4009 C CA . LEU B 1 243 ? -18.422 -1.055 1.732 1 97.62 243 LEU B CA 1
ATOM 4010 C C . LEU B 1 243 ? -18.5 0.262 2.496 1 97.62 243 LEU B C 1
ATOM 4012 O O . LEU B 1 243 ? -18.484 1.337 1.893 1 97.62 243 LEU B O 1
ATOM 4016 N N . PRO B 1 244 ? -18.562 0.206 3.838 1 96.38 244 PRO B N 1
ATOM 4017 C CA . PRO B 1 244 ? -18.469 1.442 4.617 1 96.38 244 PRO B CA 1
ATOM 4018 C C . PRO B 1 244 ? -17.047 1.996 4.652 1 96.38 244 PRO B C 1
ATOM 4020 O O . PRO B 1 244 ? -16.078 1.237 4.531 1 96.38 244 PRO B O 1
ATOM 4023 N N . THR B 1 245 ? -16.891 3.277 4.859 1 96 245 THR B N 1
ATOM 4024 C CA . THR B 1 245 ? -15.578 3.889 4.996 1 96 245 THR B CA 1
ATOM 4025 C C . THR B 1 245 ? -15.016 3.658 6.395 1 96 245 THR B C 1
ATOM 4027 O O . THR B 1 245 ? -15.766 3.5 7.355 1 96 245 THR B O 1
ATOM 4030 N N . VAL B 1 246 ? -13.734 3.533 6.516 1 97.56 246 VAL B N 1
ATOM 4031 C CA . VAL B 1 246 ? -13.055 3.584 7.805 1 97.56 246 VAL B CA 1
ATOM 4032 C C . VAL B 1 246 ? -13.094 5.008 8.352 1 97.56 246 VAL B C 1
ATOM 4034 O O . VAL B 1 246 ? -12.562 5.934 7.734 1 97.56 246 VAL B O 1
ATOM 4037 N N . LEU B 1 247 ? -13.766 5.215 9.477 1 98.19 247 LEU B N 1
ATOM 4038 C CA . LEU B 1 247 ? -14.047 6.492 10.117 1 98.19 247 LEU B CA 1
ATOM 4039 C C . LEU B 1 247 ? -15.023 7.316 9.289 1 98.19 247 LEU B C 1
ATOM 4041 O O . LEU B 1 247 ? -15.125 7.121 8.078 1 98.19 247 LEU B O 1
ATOM 4045 N N . PRO B 1 248 ? -15.766 8.227 9.867 1 97.56 248 PRO B N 1
ATOM 4046 C CA . PRO B 1 248 ? -16.812 8.984 9.18 1 97.56 248 PRO B CA 1
ATOM 4047 C C . PRO B 1 248 ? -16.234 10.086 8.281 1 97.56 248 PRO B C 1
ATOM 4049 O O . PRO B 1 248 ? -15.117 10.539 8.492 1 97.56 248 PRO B O 1
ATOM 4052 N N . HIS B 1 249 ? -17.016 10.414 7.273 1 96.19 249 HIS B N 1
ATOM 4053 C CA . HIS B 1 249 ? -16.719 11.617 6.508 1 96.19 249 HIS B CA 1
ATOM 4054 C C . HIS B 1 249 ? -16.688 12.852 7.406 1 96.19 249 HIS B C 1
ATOM 4056 O O . HIS B 1 249 ? -17.422 12.922 8.398 1 96.19 249 HIS B O 1
ATOM 4062 N N . ILE B 1 250 ? -15.93 13.797 7.035 1 96.88 250 ILE B N 1
ATOM 4063 C CA . ILE B 1 250 ? -15.703 14.977 7.859 1 96.88 250 ILE B CA 1
ATOM 4064 C C . ILE B 1 250 ? -17.031 15.656 8.164 1 96.88 250 ILE B C 1
ATOM 4066 O O . ILE B 1 250 ? -17.219 16.188 9.258 1 96.88 250 ILE B O 1
ATOM 4070 N N . PHE B 1 251 ? -17.969 15.57 7.273 1 95.44 251 PHE B N 1
ATOM 4071 C CA . PHE B 1 251 ? -19.25 16.234 7.434 1 95.44 251 PHE B CA 1
ATOM 4072 C C . PHE B 1 251 ? -20.141 15.477 8.422 1 95.44 251 PHE B C 1
ATOM 4074 O O . PHE B 1 251 ? -21.156 16 8.875 1 95.44 251 PHE B O 1
ATOM 4081 N N . ASP B 1 252 ? -19.734 14.258 8.758 1 96 252 ASP B N 1
ATOM 4082 C CA . ASP B 1 252 ? -20.5 13.453 9.703 1 96 252 ASP B CA 1
ATOM 4083 C C . ASP B 1 252 ? -19.828 13.43 11.078 1 96 252 ASP B C 1
ATOM 4085 O O . ASP B 1 252 ? -20.219 12.656 11.953 1 96 252 ASP B O 1
ATOM 4089 N N . VAL B 1 253 ? -18.781 14.234 11.281 1 96.81 253 VAL B N 1
ATOM 4090 C CA . VAL B 1 253 ? -18.078 14.336 12.555 1 96.81 253 VAL B CA 1
ATOM 4091 C C . VAL B 1 253 ? -18.5 15.609 13.281 1 96.81 253 VAL B C 1
ATOM 4093 O O . VAL B 1 253 ? -18.516 16.688 12.688 1 96.81 253 VAL B O 1
ATOM 4096 N N . ASP B 1 254 ? -18.875 15.5 14.57 1 96 254 ASP B N 1
ATOM 4097 C CA . ASP B 1 254 ? -19.219 16.641 15.43 1 96 254 ASP B CA 1
ATOM 4098 C C . ASP B 1 254 ? -18 17.125 16.203 1 96 254 ASP B C 1
ATOM 4100 O O . ASP B 1 254 ? -17.562 16.469 17.156 1 96 254 ASP B O 1
ATOM 4104 N N . ARG B 1 255 ? -17.484 18.234 15.805 1 92.75 255 ARG B N 1
ATOM 4105 C CA . ARG B 1 255 ? -16.25 18.75 16.391 1 92.75 255 ARG B CA 1
ATOM 4106 C C . ARG B 1 255 ? -16.422 19 17.891 1 92.75 255 ARG B C 1
ATOM 4108 O O . ARG B 1 255 ? -15.438 19.031 18.641 1 92.75 255 ARG B O 1
ATOM 4115 N N . ASP B 1 256 ? -17.641 19.188 18.328 1 94.56 256 ASP B N 1
ATOM 4116 C CA . ASP B 1 256 ? -17.906 19.453 19.75 1 94.56 256 ASP B CA 1
ATOM 4117 C C . ASP B 1 256 ? -18.031 18.156 20.547 1 94.56 256 ASP B C 1
ATOM 4119 O O . ASP B 1 256 ? -18.156 18.188 21.766 1 94.56 256 ASP B O 1
ATOM 4123 N N . ASN B 1 257 ? -17.953 17.031 19.859 1 96.69 257 ASN B N 1
ATOM 4124 C CA . ASN B 1 257 ? -18.078 15.742 20.516 1 96.69 257 ASN B CA 1
ATOM 4125 C C . ASN B 1 257 ? -16.969 14.781 20.094 1 96.69 257 ASN B C 1
ATOM 4127 O O . ASN B 1 257 ? -17.25 13.641 19.719 1 96.69 257 ASN B O 1
ATOM 4131 N N . LEU B 1 258 ? -15.766 15.281 20.094 1 96 258 LEU B N 1
ATOM 4132 C CA . LEU B 1 258 ? -14.586 14.469 19.812 1 96 258 LEU B CA 1
ATOM 4133 C C . LEU B 1 258 ? -14.031 13.867 21.094 1 96 258 LEU B C 1
ATOM 4135 O O . LEU B 1 258 ? -14.078 14.492 22.156 1 96 258 LEU B O 1
ATOM 4139 N N . PRO B 1 259 ? -13.625 12.641 21.062 1 96.25 259 PRO B N 1
ATOM 4140 C CA . PRO B 1 259 ? -13.453 11.805 19.875 1 96.25 259 PRO B CA 1
ATOM 4141 C C . PRO B 1 259 ? -14.641 10.875 19.625 1 96.25 259 PRO B C 1
ATOM 4143 O O . PRO B 1 259 ? -14.609 10.047 18.703 1 96.25 259 PRO B O 1
ATOM 4146 N N . ARG B 1 260 ? -15.703 11 20.359 1 96.12 260 ARG B N 1
ATOM 4147 C CA . ARG B 1 260 ? -16.812 10.055 20.344 1 96.12 260 ARG B CA 1
ATOM 4148 C C . ARG B 1 260 ? -17.359 9.883 18.922 1 96.12 260 ARG B C 1
ATOM 4150 O O . ARG B 1 260 ? -17.609 8.758 18.484 1 96.12 260 ARG B O 1
ATOM 4157 N N . THR B 1 261 ? -17.516 10.961 18.188 1 96.81 261 THR B N 1
ATOM 4158 C CA . THR B 1 261 ? -18.156 10.906 16.875 1 96.81 261 THR B CA 1
ATOM 4159 C C . THR B 1 261 ? -17.203 10.336 15.828 1 96.81 261 THR B C 1
ATOM 4161 O O . THR B 1 261 ? -17.641 9.953 14.734 1 96.81 261 THR B O 1
ATOM 4164 N N . LEU B 1 262 ? -15.898 10.266 16.125 1 97.5 262 LEU B N 1
ATOM 4165 C CA . LEU B 1 262 ? -14.969 9.586 15.227 1 97.5 262 LEU B CA 1
ATOM 4166 C C . LEU B 1 262 ? -15.211 8.078 15.242 1 97.5 262 LEU B C 1
ATOM 4168 O O . LEU B 1 262 ? -14.945 7.395 14.25 1 97.5 262 LEU B O 1
ATOM 4172 N N . TRP B 1 263 ? -15.727 7.578 16.375 1 97.5 263 TRP B N 1
ATOM 4173 C CA . TRP B 1 263 ? -15.797 6.137 16.594 1 97.5 263 TRP B CA 1
ATOM 4174 C C . TRP B 1 263 ? -17.188 5.602 16.266 1 97.5 263 TRP B C 1
ATOM 4176 O O . TRP B 1 263 ? -17.469 4.426 16.5 1 97.5 263 TRP B O 1
ATOM 4186 N N . GLN B 1 264 ? -18.016 6.426 15.688 1 95.12 264 GLN B N 1
ATOM 4187 C CA . GLN B 1 264 ? -19.375 5.988 15.352 1 95.12 264 GLN B CA 1
ATOM 4188 C C . GLN B 1 264 ? -19.359 4.969 14.219 1 95.12 264 GLN B C 1
ATOM 4190 O O . GLN B 1 264 ? -18.391 4.906 13.445 1 95.12 264 GLN B O 1
ATOM 4195 N N . GLU B 1 265 ? -20.344 4.207 14.125 1 91.5 265 GLU B N 1
ATOM 4196 C CA . GLU B 1 265 ? -20.484 3.283 13 1 91.5 265 GLU B CA 1
ATOM 4197 C C . GLU B 1 265 ? -20.812 4.027 11.711 1 91.5 265 GLU B C 1
ATOM 4199 O O . GLU B 1 265 ? -21.672 4.918 11.703 1 91.5 265 GLU B O 1
ATOM 4204 N N . VAL B 1 266 ? -20.031 3.711 10.719 1 93.5 266 VAL B N 1
ATOM 4205 C CA . VAL B 1 266 ? -20.266 4.316 9.406 1 93.5 266 VAL B CA 1
ATOM 4206 C C . VAL B 1 266 ? -21.125 3.381 8.555 1 93.5 266 VAL B C 1
ATOM 4208 O O . VAL B 1 266 ? -20.797 2.197 8.414 1 93.5 266 VAL B O 1
ATOM 4211 N N . ARG B 1 267 ? -22.172 3.914 8.008 1 88.44 267 ARG B N 1
ATOM 4212 C CA . ARG B 1 267 ? -23.047 3.135 7.137 1 88.44 267 ARG B CA 1
ATOM 4213 C C . ARG B 1 267 ? -22.688 3.336 5.668 1 88.44 267 ARG B C 1
ATOM 4215 O O . ARG B 1 267 ? -22.125 4.371 5.301 1 88.44 267 ARG B O 1
ATOM 4222 N N . VAL B 1 268 ? -22.938 2.225 4.906 1 87.25 268 VAL B N 1
ATOM 4223 C CA . VAL B 1 268 ? -22.766 2.33 3.461 1 87.25 268 VAL B CA 1
ATOM 4224 C C . VAL B 1 268 ? -23.75 3.34 2.889 1 87.25 268 VAL B C 1
ATOM 4226 O O . VAL B 1 268 ? -24.922 3.348 3.264 1 87.25 268 VAL B O 1
ATOM 4229 N N . ARG B 1 269 ? -23.156 4.402 2.252 1 67.75 269 ARG B N 1
ATOM 4230 C CA . ARG B 1 269 ? -24.062 5.391 1.677 1 67.75 269 ARG B CA 1
ATOM 4231 C C . ARG B 1 269 ? -24.859 4.797 0.518 1 67.75 269 ARG B C 1
ATOM 4233 O O . ARG B 1 269 ? -24.312 4.062 -0.305 1 67.75 269 ARG B O 1
ATOM 4240 N N . GLU B 1 270 ? -26.188 4.691 0.643 1 57.09 270 GLU B N 1
ATOM 4241 C CA . GLU B 1 270 ? -27.109 4.207 -0.373 1 57.09 270 GLU B CA 1
ATOM 4242 C C . GLU B 1 270 ? -27.016 5.039 -1.648 1 57.09 270 GLU B C 1
ATOM 4244 O O . GLU B 1 270 ? -26.719 6.23 -1.597 1 57.09 270 GLU B O 1
#

Sequence (540 aa):
MTAVSKDDEPSALAIRRVTHDKIVLFGDSLTELSSNIHTLSFALTPALQHYYFRKLAVVARGYGGYSSMHLKHVLLPTLRAETAAGETIKLLVVEIGTNDAAERDIQAVPLEEYSKNLQWIVEQAGKAGVERIILVGPGAVDENMLEPPVYNRTMRNVAYSEAAKAVAKRCGVPFIDMWHAFLSHVGWKEGQPVPGIFGTSQTVLKDVLDDGVHLTGNGYRIWYDELLAVIETEFPELKSEALPTVLPHIFDVDRDNLPRTLWQEVRVREMTAVSKDDEPSALAIRRVTHDKIVLFGDSLTELSSNIHTLSFALTPALQHYYFRKLAVVARGYGGYSSMHLKHVLLPTLRAETAAGETIKLLVVEIGTNDAAERDIQAVPLEEYSKNLQWIVEQAGKAGVERIILVGPGAVDENMLEPPVYNRTMRNVAYSEAAKAVAKRCGVPFIDMWHAFLSHVGWKEGQPVPGIFGTSQTVLKDVLDDGVHLTGNGYRIWYDELLAVIETEFPELKSEALPTVLPHIFDVDRDNLPRTLWQEVRVRE

Organism: NCBI:txid398673

Radius of gyration: 24.32 Å; Cα contacts (8 Å, |Δi|>4): 1104; chains: 2; bounding box: 54×72×68 Å

Solvent-accessible surface area (backbone atoms only — not comparable to full-atom values): 28160 Å² total; per-residue (Å²): 129,83,72,71,61,87,82,79,63,63,51,70,64,48,24,53,45,64,49,53,32,27,36,39,36,37,31,16,41,70,38,44,53,20,28,35,54,87,83,30,88,38,33,38,49,28,46,49,29,42,63,22,56,53,42,37,42,60,45,68,53,29,38,55,61,42,17,49,88,53,47,56,68,48,43,58,18,40,56,50,37,70,29,43,60,68,36,45,40,56,30,39,37,39,41,60,36,58,35,20,43,17,73,39,86,92,28,42,42,59,68,70,57,42,40,50,37,52,44,48,45,54,53,50,40,46,74,70,56,39,70,36,57,36,41,31,25,21,44,59,34,33,44,76,55,43,63,84,83,72,41,59,46,32,71,44,20,47,54,48,19,51,42,45,45,51,39,20,59,76,70,71,36,53,64,44,61,38,29,61,51,53,40,44,72,64,68,54,52,93,89,54,76,59,63,28,92,84,21,67,92,55,79,68,53,62,68,33,21,71,55,23,69,46,64,27,17,57,32,28,46,51,53,46,52,53,51,51,51,48,35,56,73,75,36,52,70,70,36,56,74,57,42,36,50,55,41,54,56,51,90,66,44,47,82,92,43,69,64,62,37,54,60,48,88,51,68,53,72,128,130,84,72,72,60,86,82,78,61,61,50,70,65,48,24,53,46,63,50,54,32,26,36,38,38,37,32,16,40,71,37,44,53,21,28,35,56,86,83,30,88,38,36,39,48,27,46,49,30,41,63,23,56,52,43,38,41,60,46,68,53,29,39,55,60,45,16,50,88,52,47,55,67,48,44,58,18,42,55,49,38,70,29,44,61,68,36,45,40,58,29,38,39,38,41,61,34,59,35,19,44,17,72,39,86,92,28,43,42,60,68,69,58,42,39,52,37,52,43,48,46,56,52,52,41,46,74,72,58,39,70,37,57,36,42,31,26,22,42,59,33,33,44,77,55,44,66,84,82,75,41,58,46,31,71,44,18,48,54,48,19,52,43,44,46,52,38,20,58,75,70,73,36,53,66,44,61,38,30,60,52,53,38,47,72,65,68,53,51,93,90,54,77,58,65,33,92,84,25,68,92,56,78,68,51,63,70,32,20,70,56,22,68,46,63,26,18,54,32,29,47,51,52,45,53,53,52,51,51,47,35,56,72,76,36,50,70,70,36,55,74,57,43,37,49,55,40,54,57,52,90,67,45,49,82,91,42,69,63,63,40,55,61,48,87,50,68,53,71,127

pLDDT: mean 93.49, std 12.24, range [28.59, 99.0]

Foldseek 3Di:
DPPPPPPPDDDLLVLVLQDFAAEEEEEAVQLVCQPVVVAFPAHQQVVVCVQQPLFHYYYGDYHYLAALVRRLVVQLVVLCVSCVSPHAHAEYEYEHDQSCLFQDPVRHDPLVVSLVSLLSSLVVCVVSHHNAYEYEQAAAFAQLLADPPGGGHRVSSVSSLVSSVVSCVVSVHHYHHRHVLQCVVLPDDPPDDDHHDPDDSDPSRVQAAVRRHHGHNVVSVSVNVSVVVCCVVPPVCPRSLNGFGSFDDPVQADPVDPPVSRSDDTDRDD/DPDPPPVPDDDLLVLVLQDAAAEEEEEAVQLVCQPVVVAFPAHQQVVVCVQQPLFHYYYGDYHYLAALVRRLVVQLVVLCVSCVSPHAHAEYEYEHFQSCLFQDPVRHDPLVRNLVSLLSNLVVCVVSRHNAYEYEQAAAFAQLLADPPGGGHRVSSVSSSVSSVVSCVVSVHHYHYRHVLQCVVLPDDPPDDDHHDPDDSDPSRVQAAVRRHHGHNVVSVSVNVSVVVCCVVPPVCPRSLNTFGSFDDPVQADPVDPPVSRSDDTDRDD

Nearest PDB structures (foldseek):
  3mil-assembly1_B  TM=8.872E-01  e=1.770E-20  Saccharomyces cerevisiae
  4h08-assembly1_A-2  TM=7.434E-01  e=2.469E-08  Bacteroides thetaiotaomicron VPI-5482
  4k7j-assembly1_A  TM=7.427E-01  e=2.797E-08  Neisseria meningitidis 4119
  7bxd-assembly1_A  TM=6.008E-01  e=1.410E-08  Collinsella aerofaciens ATCC 25986
  3e5m-assembly1_A  TM=4.280E-01  e=1.111E-02  Homo sapiens

InterPro domains:
  IPR013830 SGNH hydrolase-type esterase domain [PF13472] (25-222)
  IPR036514 SGNH hydrolase superfamily [G3DSA:3.40.50.1110] (18-261)
  IPR045136 Isoamyl acetate-hydrolyzing esterase Iah1-like [PTHR14209] (22-257)

Secondary structure (DSSP, 8-state):
-----GGGPPPHHHHHHHPPPEEEEEESHHHHTTT-TTT-S--HHHHHHHHTTTT-EEEEEE-TT--HHHHHHHHHHHHHHHTTTS--EEEEEEE--HHHHS--TTT---HHHHHHHHHHHHHHHHHTT-S-EEEEPPPP--GGGSPSSP---HHHHHHHHHHHHHHHHHHT--EE-HHHHHHHHTT--TTSPPSSSSS-SS---TTTBSSSSSB-HHHHHHHHHHHHHHHHHH-GGGSGGGS--SS--GGG--GGGTTGGGGSPPPP--/-----GGGPPPHHHHHHHPPPEEEEEESHHHHTTT-TTT-S--HHHHHHHHTTTT-EEEEEE-TT--HHHHHHHHHHHHHHHTTTS--EEEEEEE--HHHHS--TTT---HHHHHHHHHHHHHHHHHTT-S-EEEE------GGGSPSSP---HHHHHHHHHHHHHHHHHHT--EE-HHHHHHHHTT--TTSPPSSSSS-SS---TTTBSSSSSB-HHHHHHHHHHHHHHHHHH-GGGSGGGS--SS--GGG--GGGTTGGGGSPPPP--